Protein AF-A0A2S2PWC3-F1 (afdb_monomer_lite)

Secondary structure (DSSP, 8-state):
-HHHHHHHHHHHHHHHHHHHHHHHHHTT---HHHHHHHHHHHHHHHHS-S---TT-TT-HHHHHHHHHHHHHHHHHHHHHHHTT-HHHHHHHIIIIIT-S-HHHHHHHHHHHGGGTT-S---HHHHHHHHHHHHHHSGGGGS-HHHHTTEEEEE--SSS--GGGEEEEE---TTTHHHHGGGHHHHHHHHHHHHHHHHHHHHHHHHHHHHHHHHHHGGG-TTHHHHHHHHHHHHHHHHHHHHHHHHHHHHHHHHHHHHHHHHHTT---HHHHHHHHHHHHHHHHHHHH-TTS-HHHHHHHHHHHHHHHHHHHHHHHHHHHHHHHHHHH--SS-HHHHHHHHHHHHHHHHHHHHHHHHHHHHHHHHHHHHHHH-TT-HHHHHHHHHHTTT-HHHHHHHHHH-

pLDDT: mean 78.49, std 15.13, range [30.3, 95.44]

Sequence (401 aa):
VGISEQQQLNDIYETGKNMNFLLNVLGLNVDTKIEKLRENIIKLVNEDGLLIELADKYSRASTMISDAVDQSSALIVRLLIDKYDMFLHFEGLRNYMLFGRGDFYTYIIFKLEPYFGNKRMHNYQLKEIVESARNLTSARNDNDKSFDRFKYKVDWTGEVNWDSFKFEYVIDKPLSQVFGPCCNHYANLFKFLWHLRKADWTAIKMWHRLTYFIKISCNILDLRPVLRNTRALLSNMLGCINDIQNCIFETINDEWKQFRNETSSVTDIKTVTDAHMSFLESITKYTDESTVSLCNFVIWLEKIVEIFADVFECFVNDMQGLSSSNSELKTHTSTLSYSEQDQLINKFMADLGAIKKSYEAELGALLSRLANSGTTIGLGTLAMRIDFNRYYSVTVTNRII

Radius of gyration: 29.86 Å; chains: 1; bounding box: 87×40×87 Å

Foldseek 3Di:
DVVLLVVLVVLVVLLVVLVVQCCVVVPPPDDVVVVVLVVVVVCVPPPDPDPDPSVDSPGPVNVVSVVSSLSSQLVVVCCCCPVVVVVLQVVLLCVPLVVVFVQLVVQLCVLCVVQAQPLDDDPVNSVVSNVVSCVVGPVVVRDPVSVVQWDKDAANPGRDDLVRIDIARHDDPPCCVLCVVVRVLSRVSSVLVSLLVLLLVLLVVLLVVLVVLCVVCVPPPVCVVVSVLLNVLSVLLNLLSVLVVVLLVVLLVVLVVVLCVQVVPDSGSVSNSVSVVVSSCSSVCVCPVPLQNVSVVSNVSSVLSVVSSVLVVVLSVVVVVLVVVVVVDPDDDPPVSVVVNVVSSVVSVVVSVVSSVVVLVSLLVNLVSLVVPPPDPSSVVSSCSSCVVVPSVVVVVVVVD

Structure (mmCIF, N/CA/C/O backbone):
data_AF-A0A2S2PWC3-F1
#
_entry.id   AF-A0A2S2PWC3-F1
#
loop_
_atom_site.group_PDB
_atom_site.id
_atom_site.type_symbol
_atom_site.label_atom_id
_atom_site.label_alt_id
_atom_site.label_comp_id
_atom_site.label_asym_id
_atom_site.label_entity_id
_atom_site.label_seq_id
_atom_site.pdbx_PDB_ins_code
_atom_site.Cartn_x
_atom_site.Cartn_y
_atom_site.Cartn_z
_atom_site.occupancy
_atom_site.B_iso_or_equiv
_atom_site.auth_seq_id
_atom_site.auth_comp_id
_atom_site.auth_asym_id
_atom_site.auth_atom_id
_atom_site.pdbx_PDB_model_num
ATOM 1 N N . VAL A 1 1 ? 47.951 1.835 -19.538 1.00 42.56 1 VAL A N 1
ATOM 2 C CA . VAL A 1 1 ? 47.684 0.887 -20.643 1.00 42.56 1 VAL A CA 1
ATOM 3 C C . VAL A 1 1 ? 46.474 0.010 -20.322 1.00 42.56 1 VAL A C 1
ATOM 5 O O . VAL A 1 1 ? 45.443 0.233 -20.935 1.00 42.56 1 VAL A O 1
ATOM 8 N N . GLY A 1 2 ? 46.492 -0.814 -19.263 1.00 45.25 2 GLY A N 1
ATOM 9 C CA . GLY A 1 2 ? 45.384 -1.748 -18.965 1.00 45.25 2 GLY A CA 1
ATOM 10 C C . GLY A 1 2 ? 43.972 -1.168 -18.729 1.00 45.25 2 GLY A C 1
ATOM 11 O O . GLY A 1 2 ? 42.997 -1.836 -19.039 1.00 45.25 2 GLY A O 1
ATOM 12 N N . ILE A 1 3 ? 43.825 0.075 -18.246 1.00 49.69 3 ILE A N 1
ATOM 13 C CA . ILE A 1 3 ? 42.495 0.708 -18.058 1.00 49.69 3 ILE A CA 1
ATOM 14 C C . ILE A 1 3 ? 41.870 1.120 -19.407 1.00 49.69 3 ILE A C 1
ATOM 16 O O . ILE A 1 3 ? 40.657 1.060 -19.570 1.00 49.69 3 ILE A O 1
ATOM 20 N N . SER A 1 4 ? 42.695 1.513 -20.387 1.00 55.28 4 SER A N 1
ATOM 21 C CA . SER A 1 4 ? 42.222 1.948 -21.713 1.00 55.28 4 SER A CA 1
ATOM 22 C C . SER A 1 4 ? 41.765 0.763 -22.561 1.00 55.28 4 SER A C 1
ATOM 24 O O . SER A 1 4 ? 40.739 0.844 -23.227 1.00 55.28 4 SER A O 1
ATOM 26 N N . GLU A 1 5 ? 42.492 -0.353 -22.482 1.00 60.97 5 GLU A N 1
ATOM 27 C CA . GLU A 1 5 ? 42.143 -1.598 -23.175 1.00 60.97 5 GLU A CA 1
ATOM 28 C C . GLU A 1 5 ? 40.862 -2.218 -22.602 1.00 60.97 5 GLU A C 1
ATOM 30 O O . GLU A 1 5 ? 40.002 -2.664 -23.356 1.00 60.97 5 GLU A O 1
ATOM 35 N N . GLN A 1 6 ? 40.685 -2.196 -21.273 1.00 62.78 6 GLN A N 1
ATOM 36 C CA . GLN A 1 6 ? 39.450 -2.670 -20.635 1.00 62.78 6 GLN A CA 1
ATOM 37 C C . GLN A 1 6 ? 38.225 -1.846 -21.039 1.00 62.78 6 GLN A C 1
ATOM 39 O O . GLN A 1 6 ? 37.157 -2.414 -21.257 1.00 62.78 6 GLN A O 1
ATOM 44 N N . GLN A 1 7 ? 38.377 -0.526 -21.155 1.00 65.31 7 GLN A N 1
ATOM 45 C CA . GLN A 1 7 ? 37.290 0.358 -21.564 1.00 65.31 7 GLN A CA 1
ATOM 46 C C . GLN A 1 7 ? 36.874 0.088 -23.019 1.00 65.31 7 GLN A C 1
ATOM 48 O O . GLN A 1 7 ? 35.700 -0.152 -23.278 1.00 65.31 7 GLN A O 1
ATOM 53 N N . GLN A 1 8 ? 37.839 -0.024 -23.938 1.00 65.69 8 GLN A N 1
ATOM 54 C CA . GLN A 1 8 ? 37.567 -0.353 -25.343 1.00 65.69 8 GLN A CA 1
ATOM 55 C C . GLN A 1 8 ? 36.961 -1.753 -25.524 1.00 65.69 8 GLN A C 1
ATOM 57 O O . GLN A 1 8 ? 36.066 -1.941 -26.348 1.00 65.69 8 GLN A O 1
ATOM 62 N N . LEU A 1 9 ? 37.405 -2.744 -24.743 1.00 72.31 9 LEU A N 1
ATOM 63 C CA . LEU A 1 9 ? 36.824 -4.088 -24.771 1.00 72.31 9 LEU A CA 1
ATOM 64 C C . LEU A 1 9 ? 35.354 -4.072 -24.323 1.00 72.31 9 LEU A C 1
ATOM 66 O O . LEU A 1 9 ? 34.521 -4.775 -24.899 1.00 72.31 9 LEU A O 1
ATOM 70 N N . ASN A 1 10 ? 35.035 -3.256 -23.316 1.00 75.25 10 ASN A N 1
ATOM 71 C CA . ASN A 1 10 ? 33.671 -3.081 -22.835 1.00 75.25 10 ASN A CA 1
ATOM 72 C C . ASN A 1 10 ? 32.785 -2.381 -23.878 1.00 75.25 10 ASN A C 1
ATOM 74 O O . ASN A 1 10 ? 31.652 -2.803 -24.089 1.00 75.25 10 ASN A O 1
ATOM 78 N N . ASP A 1 11 ? 33.316 -1.384 -24.588 1.00 68.44 11 ASP A N 1
ATOM 79 C CA . ASP A 1 11 ? 32.596 -0.670 -25.650 1.00 68.44 11 ASP A CA 1
ATOM 80 C C . ASP A 1 11 ? 32.276 -1.594 -26.838 1.00 68.44 11 ASP A C 1
ATOM 82 O O . ASP A 1 11 ? 31.161 -1.590 -27.367 1.00 68.44 11 ASP A O 1
ATOM 86 N N . ILE A 1 12 ? 33.214 -2.472 -27.216 1.00 74.25 12 ILE A N 1
ATOM 87 C CA . ILE A 1 12 ? 32.988 -3.505 -28.239 1.00 74.25 12 ILE A CA 1
ATOM 88 C C . ILE A 1 12 ? 31.923 -4.508 -27.774 1.00 74.25 12 ILE A C 1
ATOM 90 O O . ILE A 1 12 ? 31.027 -4.869 -28.545 1.00 74.25 12 ILE A O 1
ATOM 94 N N . TYR A 1 13 ? 31.995 -4.955 -26.518 1.00 78.81 13 TYR A N 1
ATOM 95 C CA . TYR A 1 13 ? 31.020 -5.884 -25.950 1.00 78.81 13 TYR A CA 1
ATOM 96 C C . TYR A 1 13 ? 29.608 -5.283 -25.902 1.00 78.81 13 TYR A C 1
ATOM 98 O O . TYR A 1 13 ? 28.658 -5.922 -26.362 1.00 78.81 13 TYR A O 1
ATOM 106 N N . GLU A 1 14 ? 29.462 -4.050 -25.410 1.00 72.06 14 GLU A N 1
ATOM 107 C CA . GLU A 1 14 ? 28.173 -3.354 -25.364 1.00 72.06 14 GLU A CA 1
ATOM 108 C C . GLU A 1 14 ? 27.640 -3.077 -26.775 1.00 72.06 14 GLU A C 1
ATOM 110 O O . GLU A 1 14 ? 26.458 -3.309 -27.024 1.00 72.06 14 GLU A O 1
ATOM 115 N N . THR A 1 15 ? 28.497 -2.729 -27.743 1.00 71.69 15 THR A N 1
ATOM 116 C CA . THR A 1 15 ? 28.095 -2.629 -29.160 1.00 71.69 15 THR A CA 1
ATOM 117 C C . THR A 1 15 ? 27.517 -3.953 -29.667 1.00 71.69 15 THR A C 1
ATOM 119 O O . THR A 1 15 ? 26.434 -3.981 -30.257 1.00 71.69 15 THR A O 1
ATOM 122 N N . GLY A 1 16 ? 28.202 -5.072 -29.412 1.00 73.94 16 GLY A N 1
ATOM 123 C CA . GLY A 1 16 ? 27.751 -6.402 -29.828 1.00 73.94 16 GLY A CA 1
ATOM 124 C C . GLY A 1 16 ? 26.432 -6.815 -29.169 1.00 73.94 16 GLY A C 1
ATOM 125 O O . GLY A 1 16 ? 25.532 -7.334 -29.835 1.00 73.94 16 GLY A O 1
ATOM 126 N N . LYS A 1 17 ? 26.278 -6.536 -27.873 1.00 77.81 17 LYS A N 1
ATOM 127 C CA . LYS A 1 17 ? 25.051 -6.786 -27.107 1.00 77.81 17 LYS A CA 1
ATOM 128 C C . LYS A 1 17 ? 23.884 -5.933 -27.608 1.00 77.81 17 LYS A C 1
ATOM 130 O O . LYS A 1 17 ? 22.802 -6.477 -27.832 1.00 77.81 17 LYS A O 1
ATOM 135 N N . ASN A 1 18 ? 24.113 -4.645 -27.858 1.00 72.62 18 ASN A N 1
ATOM 136 C CA . ASN A 1 18 ? 23.135 -3.712 -28.417 1.00 72.62 18 ASN A CA 1
ATOM 137 C C . ASN A 1 18 ? 22.688 -4.144 -29.817 1.00 72.62 18 ASN A C 1
ATOM 139 O O . ASN A 1 18 ? 21.493 -4.191 -30.108 1.00 72.62 18 ASN A O 1
ATOM 143 N N . MET A 1 19 ? 23.623 -4.550 -30.676 1.00 69.69 19 MET A N 1
ATOM 144 C CA . MET A 1 19 ? 23.293 -5.074 -32.003 1.00 69.69 19 MET A CA 1
ATOM 145 C C . MET A 1 19 ? 22.512 -6.386 -31.931 1.00 69.69 19 MET A C 1
ATOM 147 O O . MET A 1 19 ? 21.538 -6.551 -32.663 1.00 69.69 19 MET A O 1
ATOM 151 N N . ASN A 1 20 ? 22.883 -7.306 -31.038 1.00 74.62 20 ASN A N 1
ATOM 152 C CA . ASN A 1 20 ? 22.136 -8.548 -30.837 1.00 74.62 20 ASN A CA 1
ATOM 153 C C . ASN A 1 20 ? 20.715 -8.271 -30.318 1.00 74.62 20 ASN A C 1
ATOM 155 O O . ASN A 1 20 ? 19.749 -8.879 -30.777 1.00 74.62 20 ASN A O 1
ATOM 159 N N . PHE A 1 21 ? 20.562 -7.312 -29.403 1.00 71.12 21 PHE A N 1
ATOM 160 C CA . PHE A 1 21 ? 19.255 -6.849 -28.948 1.00 71.12 21 PHE A CA 1
ATOM 161 C C . PHE A 1 21 ? 18.426 -6.299 -30.112 1.00 71.12 21 PHE A C 1
ATOM 163 O O . PHE A 1 21 ? 17.322 -6.779 -30.351 1.00 71.12 21 PHE A O 1
ATOM 170 N N . LEU A 1 22 ? 18.977 -5.371 -30.899 1.00 69.12 22 LEU A N 1
ATOM 171 C CA . LEU A 1 22 ? 18.305 -4.814 -32.075 1.00 69.12 22 LEU A CA 1
ATOM 172 C C . LEU A 1 22 ? 17.879 -5.904 -33.065 1.00 69.12 22 LEU A C 1
ATOM 174 O O . LEU A 1 22 ? 16.754 -5.870 -33.559 1.00 69.12 22 LEU A O 1
ATOM 178 N N . LEU A 1 23 ? 18.729 -6.903 -33.312 1.00 68.25 23 LEU A N 1
ATOM 179 C CA . LEU A 1 23 ? 18.410 -8.022 -34.202 1.00 68.25 23 LEU A CA 1
ATOM 180 C C . LEU A 1 23 ? 17.265 -8.888 -33.670 1.00 68.25 23 LEU A C 1
ATOM 182 O O . LEU A 1 23 ? 16.355 -9.225 -34.429 1.00 68.25 23 LEU A O 1
ATOM 186 N N . ASN A 1 24 ? 17.270 -9.191 -32.371 1.00 70.56 24 ASN A N 1
ATOM 187 C CA . ASN A 1 24 ? 16.210 -9.968 -31.728 1.00 70.56 24 ASN A CA 1
ATOM 188 C C . ASN A 1 24 ? 14.878 -9.204 -31.650 1.00 70.56 24 ASN A C 1
ATOM 190 O O . ASN A 1 24 ? 13.815 -9.818 -31.696 1.00 70.56 24 ASN A O 1
ATOM 194 N N . VAL A 1 25 ? 14.923 -7.874 -31.529 1.00 63.19 25 VAL A N 1
ATOM 195 C CA . VAL A 1 25 ? 13.742 -7.013 -31.350 1.00 63.19 25 VAL A CA 1
ATOM 196 C C . VAL A 1 25 ? 13.104 -6.574 -32.666 1.00 63.19 25 VAL A C 1
ATOM 198 O O . VAL A 1 25 ? 11.886 -6.376 -32.721 1.00 63.19 25 VAL A O 1
ATOM 201 N N . LEU A 1 26 ? 13.901 -6.387 -33.719 1.00 62.22 26 LEU A N 1
ATOM 202 C CA . LEU A 1 26 ? 13.419 -5.873 -35.003 1.00 62.22 26 LEU A CA 1
ATOM 203 C C . LEU A 1 26 ? 13.109 -6.954 -36.032 1.00 62.22 26 LEU A C 1
ATOM 205 O O . LEU A 1 26 ? 12.311 -6.666 -36.917 1.00 62.22 26 LEU A O 1
ATOM 209 N N . GLY A 1 27 ? 13.686 -8.158 -35.916 1.00 54.22 27 GLY A N 1
ATOM 210 C CA . GLY A 1 27 ? 13.414 -9.305 -36.790 1.00 54.22 27 GLY A CA 1
ATOM 211 C C . GLY A 1 27 ? 13.339 -8.955 -38.282 1.00 54.22 27 GLY A C 1
ATOM 212 O O . GLY A 1 27 ? 12.254 -8.695 -38.779 1.00 54.22 27 GLY A O 1
ATOM 213 N N . LEU A 1 28 ? 14.470 -8.970 -39.000 1.00 47.38 28 LEU A N 1
ATOM 214 C CA . LEU A 1 28 ? 14.613 -8.775 -40.465 1.00 47.38 28 LEU A CA 1
ATOM 215 C C . LEU A 1 28 ? 13.933 -7.547 -41.120 1.00 47.38 28 LEU A C 1
ATOM 217 O O . LEU A 1 28 ? 14.172 -7.306 -42.299 1.00 47.38 28 LEU A O 1
ATOM 221 N N . ASN A 1 29 ? 13.164 -6.728 -40.403 1.00 50.66 29 ASN A N 1
ATOM 222 C CA . ASN A 1 29 ? 12.691 -5.438 -40.894 1.00 50.66 29 ASN A CA 1
ATOM 223 C C . ASN A 1 29 ? 13.747 -4.392 -40.561 1.00 50.66 29 ASN A C 1
ATOM 225 O O . ASN A 1 29 ? 13.739 -3.754 -39.507 1.00 50.66 29 ASN A O 1
ATOM 229 N N . VAL A 1 30 ? 14.721 -4.318 -41.464 1.00 49.38 30 VAL A N 1
ATOM 230 C CA . VAL A 1 30 ? 15.884 -3.452 -41.366 1.00 49.38 30 VAL A CA 1
ATOM 231 C C . VAL A 1 30 ? 15.442 -2.003 -41.539 1.00 49.38 30 VAL A C 1
ATOM 233 O O . VAL A 1 30 ? 15.102 -1.559 -42.634 1.00 49.38 30 VAL A O 1
ATOM 236 N N . ASP A 1 31 ? 15.453 -1.245 -40.445 1.00 53.38 31 ASP A N 1
ATOM 237 C CA . ASP A 1 31 ? 15.468 0.207 -40.542 1.00 53.38 31 ASP A CA 1
ATOM 238 C C . ASP A 1 31 ? 16.735 0.608 -41.307 1.00 53.38 31 ASP A C 1
ATOM 240 O O . ASP A 1 31 ? 17.844 0.227 -40.930 1.00 53.38 31 ASP A O 1
ATOM 244 N N . THR A 1 32 ? 16.587 1.419 -42.356 1.00 53.72 32 THR A N 1
ATOM 245 C CA . THR A 1 32 ? 17.677 1.937 -43.216 1.00 53.72 32 THR A CA 1
ATOM 246 C C . THR A 1 32 ? 18.860 2.559 -42.450 1.00 53.72 32 THR A C 1
ATOM 248 O O . THR A 1 32 ? 19.941 2.748 -43.005 1.00 53.72 32 THR A O 1
ATOM 251 N N . LYS A 1 33 ? 18.685 2.877 -41.161 1.00 54.31 33 LYS A N 1
ATOM 252 C CA . LYS A 1 33 ? 19.736 3.346 -40.245 1.00 54.31 33 LYS A CA 1
ATOM 253 C C . LYS A 1 33 ? 20.657 2.231 -39.734 1.00 54.31 33 LYS A C 1
ATOM 255 O O . LYS A 1 33 ? 21.839 2.487 -39.539 1.00 54.31 33 LYS A O 1
ATOM 260 N N . ILE A 1 34 ? 20.152 1.011 -39.551 1.00 54.75 34 ILE A N 1
ATOM 261 C CA . ILE A 1 34 ? 20.946 -0.155 -39.129 1.00 54.75 34 ILE A CA 1
ATOM 262 C C . ILE A 1 34 ? 21.822 -0.641 -40.285 1.00 54.75 34 ILE A C 1
ATOM 264 O O . ILE A 1 34 ? 22.978 -0.996 -40.065 1.00 54.75 34 ILE A O 1
ATOM 268 N N . GLU A 1 35 ? 21.312 -0.581 -41.519 1.00 56.44 35 GLU A N 1
ATOM 269 C CA . GLU A 1 35 ? 22.105 -0.838 -42.727 1.00 56.44 35 GLU A CA 1
ATOM 270 C C . GLU A 1 35 ? 23.258 0.170 -42.847 1.00 56.44 35 GLU A C 1
ATOM 272 O O . GLU A 1 35 ? 24.395 -0.233 -43.046 1.00 56.44 35 GLU A O 1
ATOM 277 N N . LYS A 1 36 ? 23.010 1.466 -42.600 1.00 56.53 36 LYS A N 1
ATOM 278 C CA . LYS A 1 36 ? 24.065 2.499 -42.580 1.00 56.53 36 LYS A CA 1
ATOM 279 C C . LYS A 1 36 ? 25.119 2.269 -41.496 1.00 56.53 36 LYS A C 1
ATOM 281 O O . LYS A 1 36 ? 26.300 2.492 -41.744 1.00 56.53 36 LYS A O 1
ATOM 286 N N . LEU A 1 37 ? 24.720 1.810 -40.308 1.00 55.69 37 LEU A N 1
ATOM 287 C CA . LEU A 1 37 ? 25.664 1.431 -39.250 1.00 55.69 37 LEU A CA 1
ATOM 288 C C . LEU A 1 37 ? 26.514 0.224 -39.665 1.00 55.69 37 LEU A C 1
ATOM 290 O O . LEU A 1 37 ? 27.730 0.241 -39.487 1.00 55.69 37 LEU A O 1
ATOM 294 N N . ARG A 1 38 ? 25.898 -0.791 -40.284 1.00 57.69 38 ARG A N 1
ATOM 295 C CA . ARG A 1 38 ? 26.612 -1.944 -40.851 1.00 57.69 38 ARG A CA 1
ATOM 296 C C . ARG A 1 38 ? 27.558 -1.530 -41.975 1.00 57.69 38 ARG A C 1
ATOM 298 O O . ARG A 1 38 ? 28.704 -1.955 -41.971 1.00 57.69 38 ARG A O 1
ATOM 305 N N . GLU A 1 39 ? 27.123 -0.676 -42.895 1.00 58.75 39 GLU A N 1
ATOM 306 C CA . GLU A 1 39 ? 27.945 -0.154 -43.991 1.00 58.75 39 GLU A CA 1
ATOM 307 C C . GLU A 1 39 ? 29.136 0.662 -43.481 1.00 58.75 39 GLU A C 1
ATOM 309 O O . GLU A 1 39 ? 30.235 0.518 -44.008 1.00 58.75 39 GLU A O 1
ATOM 314 N N . ASN A 1 40 ? 28.956 1.477 -42.439 1.00 57.69 40 ASN A N 1
ATOM 315 C CA . ASN A 1 40 ? 30.048 2.245 -41.839 1.00 57.69 40 ASN A CA 1
ATOM 316 C C . ASN A 1 40 ? 31.082 1.335 -41.154 1.00 57.69 40 ASN A C 1
ATOM 318 O O . ASN A 1 40 ? 32.281 1.558 -41.303 1.00 57.69 40 ASN A O 1
ATOM 322 N N . ILE A 1 41 ? 30.636 0.269 -40.480 1.00 58.75 41 ILE A N 1
ATOM 323 C CA . ILE A 1 41 ? 31.527 -0.739 -39.879 1.00 58.75 41 ILE A CA 1
ATOM 324 C C . ILE A 1 41 ? 32.230 -1.578 -40.960 1.00 58.75 41 ILE A C 1
ATOM 326 O O . ILE A 1 41 ? 33.409 -1.895 -40.832 1.00 58.75 41 ILE A O 1
ATOM 330 N N . ILE A 1 42 ? 31.546 -1.913 -42.056 1.00 59.25 42 ILE A N 1
ATOM 331 C CA . ILE A 1 42 ? 32.133 -2.663 -43.178 1.00 59.25 42 ILE A CA 1
ATOM 332 C C . ILE A 1 42 ? 33.161 -1.812 -43.940 1.00 59.25 42 ILE A C 1
ATOM 334 O O . ILE A 1 42 ? 34.203 -2.329 -44.337 1.00 59.25 42 ILE A O 1
ATOM 338 N N . LYS A 1 43 ? 32.921 -0.506 -44.116 1.00 58.34 43 LYS A N 1
ATOM 339 C CA . LYS A 1 43 ? 33.907 0.423 -44.700 1.00 58.34 43 LYS A CA 1
ATOM 340 C C . LYS A 1 43 ? 35.187 0.504 -43.862 1.00 58.34 43 LYS A C 1
ATOM 342 O O . LYS A 1 43 ? 36.272 0.496 -44.428 1.00 58.34 43 LYS A O 1
ATOM 347 N N . LEU A 1 44 ? 35.062 0.472 -42.535 1.00 50.50 44 LEU A N 1
ATOM 348 C CA . LEU A 1 44 ? 36.184 0.434 -41.588 1.00 50.50 44 LEU A CA 1
ATOM 349 C C . LEU A 1 44 ? 37.087 -0.799 -41.750 1.00 50.50 44 LEU A C 1
ATOM 351 O O . LEU A 1 44 ? 38.304 -0.674 -41.693 1.00 50.50 44 LEU A O 1
ATOM 355 N N . VAL A 1 45 ? 36.503 -1.979 -41.975 1.00 54.62 45 VAL A N 1
ATOM 356 C CA . VAL A 1 45 ? 37.266 -3.229 -42.169 1.00 54.62 45 VAL A CA 1
ATOM 357 C C . VAL A 1 45 ? 38.009 -3.244 -43.508 1.00 54.62 45 VAL A C 1
ATOM 359 O O . VAL A 1 45 ? 39.044 -3.896 -43.635 1.00 54.62 45 VAL A O 1
ATOM 362 N N . ASN A 1 46 ? 37.484 -2.532 -44.507 1.00 52.91 46 ASN A N 1
ATOM 363 C CA . ASN A 1 46 ? 37.992 -2.578 -45.874 1.00 52.91 46 ASN A CA 1
ATOM 364 C C . ASN A 1 46 ? 38.989 -1.457 -46.211 1.00 52.91 46 ASN A C 1
ATOM 366 O O . ASN A 1 46 ? 39.800 -1.655 -47.113 1.00 52.91 46 ASN A O 1
ATOM 370 N N . GLU A 1 47 ? 38.938 -0.301 -45.540 1.00 51.62 47 GLU A N 1
ATOM 371 C CA . GLU A 1 47 ? 39.841 0.827 -45.834 1.00 51.62 47 GLU A CA 1
ATOM 372 C C . GLU A 1 47 ? 41.175 0.758 -45.069 1.00 51.62 47 GLU A C 1
ATOM 374 O O . GLU A 1 47 ? 42.201 1.106 -45.650 1.00 51.62 47 GLU A O 1
ATOM 379 N N . ASP A 1 48 ? 41.204 0.218 -43.844 1.00 48.31 48 ASP A N 1
ATOM 380 C CA . ASP A 1 48 ? 42.430 0.097 -43.043 1.00 48.31 48 ASP A CA 1
ATOM 381 C C . ASP A 1 48 ? 42.761 -1.377 -42.770 1.00 48.31 48 ASP A C 1
ATOM 383 O O . ASP A 1 48 ? 42.338 -1.987 -41.785 1.00 48.31 48 ASP A O 1
ATOM 387 N N . GLY A 1 49 ? 43.556 -1.969 -43.662 1.00 47.91 49 GLY A N 1
ATOM 388 C CA . GLY A 1 49 ? 44.158 -3.277 -43.443 1.00 47.91 49 GLY A CA 1
ATOM 389 C C . GLY A 1 49 ? 45.016 -3.293 -42.173 1.00 47.91 49 GLY A C 1
ATOM 390 O O . GLY A 1 49 ? 46.170 -2.887 -42.194 1.00 47.91 49 GLY A O 1
ATOM 391 N N . LEU A 1 50 ? 44.455 -3.823 -41.086 1.00 48.22 50 LEU A N 1
ATOM 392 C CA . LEU A 1 50 ? 45.163 -4.594 -40.056 1.00 48.22 50 LEU A CA 1
ATOM 393 C C . LEU A 1 50 ? 46.403 -3.932 -39.411 1.00 48.22 50 LEU A C 1
ATOM 395 O O . LEU A 1 50 ? 47.364 -4.619 -39.080 1.00 48.22 50 LEU A O 1
ATOM 399 N N . LEU A 1 51 ? 46.360 -2.623 -39.156 1.00 47.25 51 LEU A N 1
ATOM 400 C CA . LEU A 1 51 ? 47.257 -1.932 -38.216 1.00 47.25 51 LEU A CA 1
ATOM 401 C C . LEU A 1 51 ? 46.450 -0.951 -37.356 1.00 47.25 51 LEU A C 1
ATOM 403 O O . LEU A 1 51 ? 46.657 0.258 -37.360 1.00 47.25 51 LEU A O 1
ATOM 407 N N . ILE A 1 52 ? 45.489 -1.493 -36.608 1.00 53.88 52 ILE A N 1
ATOM 408 C CA . ILE A 1 52 ? 44.876 -0.766 -35.498 1.00 53.88 52 ILE A CA 1
ATOM 409 C C . ILE A 1 52 ? 45.867 -0.880 -34.340 1.00 53.88 52 ILE A C 1
ATOM 411 O O . ILE A 1 52 ? 45.935 -1.919 -33.683 1.00 53.88 52 ILE A O 1
ATOM 415 N N . GLU A 1 53 ? 46.661 0.161 -34.092 1.00 47.53 53 GLU A N 1
ATOM 416 C CA . GLU A 1 53 ? 47.323 0.318 -32.796 1.00 47.53 53 GLU A CA 1
ATOM 417 C C . GLU A 1 53 ? 46.228 0.516 -31.735 1.00 47.53 53 GLU A C 1
ATOM 419 O O . GLU A 1 53 ? 45.857 1.628 -31.369 1.00 47.53 53 GLU A O 1
ATOM 424 N N . LEU A 1 54 ? 45.692 -0.605 -31.241 1.00 50.06 54 LEU A N 1
ATOM 425 C CA . LEU A 1 54 ? 44.712 -0.702 -30.150 1.00 50.06 54 LEU A CA 1
ATOM 426 C C . LEU A 1 54 ? 45.243 -0.120 -28.823 1.00 50.06 54 LEU A C 1
ATOM 428 O O . LEU A 1 54 ? 44.531 -0.082 -27.827 1.00 50.06 54 LEU A O 1
ATOM 432 N N . ALA A 1 55 ? 46.498 0.330 -28.798 1.00 50.72 55 ALA A N 1
ATOM 433 C CA . ALA A 1 55 ? 47.149 0.904 -27.634 1.00 50.72 55 ALA A CA 1
ATOM 434 C C . ALA A 1 55 ? 46.802 2.386 -27.404 1.00 50.72 55 ALA A C 1
ATOM 436 O O . ALA A 1 55 ? 47.021 2.875 -26.292 1.00 50.72 55 ALA A O 1
ATOM 437 N N . ASP A 1 56 ? 46.267 3.101 -28.407 1.00 53.84 56 ASP A N 1
ATOM 438 C CA . ASP A 1 56 ? 46.083 4.552 -28.315 1.00 53.84 56 ASP A CA 1
ATOM 439 C C . ASP A 1 56 ? 44.615 4.962 -28.091 1.00 53.84 56 ASP A C 1
ATOM 441 O O . ASP A 1 56 ? 43.723 4.710 -28.911 1.00 53.84 56 ASP A O 1
ATOM 445 N N . LYS A 1 57 ? 44.366 5.633 -26.956 1.00 49.84 57 LYS A N 1
ATOM 446 C CA . LYS A 1 57 ? 43.039 6.080 -26.473 1.00 49.84 57 LYS A CA 1
ATOM 447 C C . LYS A 1 57 ? 42.357 7.088 -27.416 1.00 49.84 57 LYS A C 1
ATOM 449 O O . LYS A 1 57 ? 41.153 7.303 -27.321 1.00 49.84 57 LYS A O 1
ATOM 454 N N . TYR A 1 58 ? 43.126 7.687 -28.326 1.00 52.25 58 TYR A N 1
ATOM 455 C CA . TYR A 1 58 ? 42.687 8.673 -29.319 1.00 52.25 58 TYR A CA 1
ATOM 456 C C . TYR A 1 58 ? 42.769 8.157 -30.762 1.00 52.25 58 TYR A C 1
ATOM 458 O O . TYR A 1 58 ? 42.674 8.941 -31.706 1.00 52.25 58 TYR A O 1
ATOM 466 N N . SER A 1 59 ? 42.954 6.847 -30.956 1.00 65.06 59 SER A N 1
ATOM 467 C CA . SER A 1 59 ? 42.926 6.259 -32.294 1.00 65.06 59 SER A CA 1
ATOM 468 C C . SER A 1 59 ? 41.563 6.500 -32.958 1.00 65.06 59 SER A C 1
ATOM 470 O O . SER A 1 59 ? 40.510 6.418 -32.322 1.00 65.06 59 SER 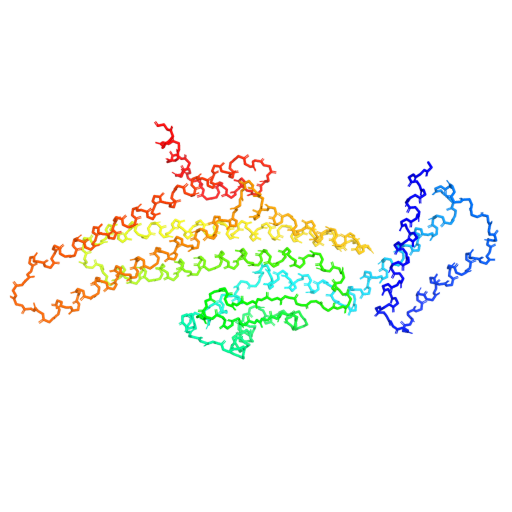A O 1
ATOM 472 N N . ARG A 1 60 ? 41.578 6.768 -34.270 1.00 64.75 60 ARG A N 1
ATOM 473 C CA . ARG A 1 60 ? 40.373 6.953 -35.105 1.00 64.75 60 ARG A CA 1
ATOM 474 C C . ARG A 1 60 ? 39.382 5.788 -34.967 1.00 64.75 60 ARG A C 1
ATOM 476 O O . ARG A 1 60 ? 38.176 5.995 -35.039 1.00 64.75 60 ARG A O 1
ATOM 483 N N . ALA A 1 61 ? 39.888 4.577 -34.725 1.00 64.19 61 ALA A N 1
ATOM 484 C CA . ALA A 1 61 ? 39.076 3.399 -34.447 1.00 64.19 61 ALA A CA 1
ATOM 485 C C . ALA A 1 61 ? 38.342 3.500 -33.098 1.00 64.19 61 ALA A C 1
ATOM 487 O O . ALA A 1 61 ? 37.150 3.219 -33.041 1.00 64.19 61 ALA A O 1
ATOM 488 N N . SER A 1 62 ? 39.007 3.953 -32.027 1.00 66.19 62 SER A N 1
ATOM 489 C CA . SER A 1 62 ? 38.386 4.106 -30.703 1.00 66.19 62 SER A CA 1
ATOM 490 C C . SER A 1 62 ? 37.271 5.152 -30.699 1.00 66.19 62 SER A C 1
ATOM 492 O O . SER A 1 62 ? 36.234 4.927 -30.079 1.00 66.19 62 SER A O 1
ATOM 494 N N . THR A 1 63 ? 37.451 6.278 -31.399 1.00 70.94 63 THR A N 1
ATOM 495 C CA . THR A 1 63 ? 36.404 7.309 -31.495 1.00 70.94 63 THR A CA 1
ATOM 496 C C . THR A 1 63 ? 35.217 6.818 -32.319 1.00 70.94 63 THR A C 1
ATOM 498 O O . THR A 1 63 ? 34.080 7.005 -31.909 1.00 70.94 63 THR A O 1
ATOM 501 N N . MET A 1 64 ? 35.459 6.101 -33.422 1.00 67.94 64 MET A N 1
ATOM 502 C CA . MET A 1 64 ? 34.381 5.513 -34.225 1.00 67.94 64 MET A CA 1
ATOM 503 C C . MET A 1 64 ? 33.634 4.380 -33.508 1.00 67.94 64 MET A C 1
ATOM 505 O O . MET A 1 64 ? 32.430 4.235 -33.712 1.00 67.94 64 MET A O 1
ATOM 509 N N . ILE A 1 65 ? 34.309 3.588 -32.664 1.00 71.75 65 ILE A N 1
ATOM 510 C CA . ILE A 1 65 ? 33.650 2.588 -31.808 1.00 71.75 65 ILE A CA 1
ATOM 511 C C . ILE A 1 65 ? 32.751 3.291 -30.786 1.00 71.75 65 ILE A C 1
ATOM 513 O O . ILE A 1 65 ? 31.592 2.908 -30.662 1.00 71.75 65 ILE A O 1
ATOM 517 N N . SER A 1 66 ? 33.237 4.346 -30.123 1.00 73.06 66 SER A N 1
ATOM 518 C CA . SER A 1 66 ? 32.417 5.153 -29.205 1.00 73.06 66 SER A CA 1
ATOM 519 C C . SER A 1 66 ? 31.197 5.751 -29.915 1.00 73.06 66 SER A C 1
ATOM 521 O O . SER A 1 66 ? 30.076 5.614 -29.434 1.00 73.06 66 SER A O 1
ATOM 523 N N . ASP A 1 67 ? 31.381 6.320 -31.111 1.00 73.94 67 ASP A N 1
ATOM 524 C CA . ASP A 1 67 ? 30.279 6.868 -31.910 1.00 73.94 67 ASP A CA 1
ATOM 525 C C . ASP A 1 67 ? 29.263 5.783 -32.311 1.00 73.94 67 ASP A C 1
ATOM 527 O O . ASP A 1 67 ? 28.057 6.036 -32.367 1.00 73.94 67 ASP A O 1
ATOM 531 N N . ALA A 1 68 ? 29.725 4.562 -32.598 1.00 71.00 68 ALA A N 1
ATOM 532 C CA . ALA A 1 68 ? 28.859 3.432 -32.918 1.00 71.00 68 ALA A CA 1
ATOM 533 C C . ALA A 1 68 ? 28.076 2.939 -31.690 1.00 71.00 68 ALA A C 1
ATOM 535 O O . ALA A 1 68 ? 26.889 2.620 -31.825 1.00 71.00 68 ALA A O 1
ATOM 536 N N . VAL A 1 69 ? 28.699 2.917 -30.505 1.00 71.31 69 VAL A N 1
ATOM 537 C CA . VAL A 1 69 ? 28.024 2.639 -29.227 1.00 71.31 69 VAL A CA 1
ATOM 538 C C . VAL A 1 69 ? 26.900 3.648 -29.021 1.00 71.31 69 VAL A C 1
ATOM 540 O O . VAL A 1 69 ? 25.750 3.229 -28.892 1.00 71.31 69 VAL A O 1
ATOM 543 N N . ASP A 1 70 ? 27.203 4.944 -29.096 1.00 73.88 70 ASP A N 1
ATOM 544 C CA . ASP A 1 70 ? 26.249 6.029 -28.840 1.00 73.88 70 ASP A CA 1
ATOM 545 C C . ASP A 1 70 ? 25.094 6.047 -29.849 1.00 73.88 70 ASP A C 1
ATOM 547 O O . ASP A 1 70 ? 23.928 6.236 -29.497 1.00 73.88 70 ASP A O 1
ATOM 551 N N . GLN A 1 71 ? 25.384 5.795 -31.127 1.00 73.75 71 GLN A N 1
ATOM 552 C CA . GLN A 1 71 ? 24.341 5.682 -32.146 1.00 73.75 71 GLN A CA 1
ATOM 553 C C . GLN A 1 71 ? 23.474 4.439 -31.929 1.00 73.75 71 GLN A C 1
ATOM 555 O O . GLN A 1 71 ? 22.254 4.503 -32.103 1.00 73.75 71 GLN A O 1
ATOM 560 N N . SER A 1 72 ? 24.073 3.307 -31.548 1.00 72.38 72 SER A N 1
ATOM 561 C CA . SER A 1 72 ? 23.329 2.074 -31.285 1.00 72.38 72 SER A CA 1
ATOM 562 C C . SER A 1 72 ? 22.426 2.198 -30.053 1.00 72.38 72 SER A C 1
ATOM 564 O O . SER A 1 72 ? 21.259 1.805 -30.122 1.00 72.38 72 SER A O 1
ATOM 566 N N . SER A 1 73 ? 22.915 2.801 -28.966 1.00 74.12 73 SER A N 1
ATOM 567 C CA . SER A 1 73 ? 22.160 3.013 -27.728 1.00 74.12 73 SER A CA 1
ATOM 568 C C . SER A 1 73 ? 21.013 4.001 -27.946 1.00 74.12 73 SER A C 1
ATOM 570 O O . SER A 1 73 ? 19.869 3.686 -27.611 1.00 74.12 73 SER A O 1
ATOM 572 N N . ALA A 1 74 ? 21.262 5.118 -28.638 1.00 77.75 74 ALA A N 1
ATOM 573 C CA . ALA A 1 74 ? 20.229 6.096 -28.976 1.00 77.75 74 ALA A CA 1
ATOM 574 C C . ALA A 1 74 ? 19.113 5.500 -29.851 1.00 77.75 74 ALA A C 1
ATOM 576 O O . ALA A 1 74 ? 17.932 5.808 -29.661 1.00 77.75 74 ALA A O 1
ATOM 577 N N . LEU A 1 75 ? 19.457 4.621 -30.800 1.00 77.06 75 LEU A N 1
ATOM 578 C CA . LEU A 1 75 ? 18.460 3.913 -31.609 1.00 77.06 75 LEU A CA 1
ATOM 579 C C . LEU A 1 75 ? 17.633 2.934 -30.773 1.00 77.06 75 LEU A C 1
ATOM 581 O O . LEU A 1 75 ? 16.416 2.885 -30.946 1.00 77.06 75 LEU A O 1
ATOM 585 N N . ILE A 1 76 ? 18.260 2.185 -29.862 1.00 78.44 76 ILE A N 1
ATOM 586 C CA . ILE A 1 76 ? 17.554 1.271 -28.956 1.00 78.44 76 ILE A CA 1
ATOM 587 C C . ILE A 1 76 ? 16.566 2.038 -28.083 1.00 78.44 76 ILE A C 1
ATOM 589 O O . ILE A 1 76 ? 15.392 1.675 -28.031 1.00 78.44 76 ILE A O 1
ATOM 593 N N . VAL A 1 77 ? 17.021 3.104 -27.423 1.00 79.50 77 VAL A N 1
ATOM 594 C CA . VAL A 1 77 ? 16.183 3.922 -26.538 1.00 79.50 77 VAL A CA 1
ATOM 595 C C . VAL A 1 77 ? 14.992 4.473 -27.307 1.00 79.50 77 VAL A C 1
ATOM 597 O O . VAL A 1 77 ? 13.851 4.300 -26.884 1.00 79.50 77 VAL A O 1
ATOM 600 N N . ARG A 1 78 ? 15.234 5.040 -28.493 1.00 81.38 78 ARG A N 1
ATOM 601 C CA . ARG A 1 78 ? 14.164 5.553 -29.346 1.00 81.38 78 ARG A CA 1
ATOM 602 C C . ARG A 1 78 ? 13.169 4.469 -29.752 1.00 81.38 78 ARG A C 1
ATOM 604 O O . ARG A 1 78 ? 11.970 4.701 -29.687 1.00 81.38 78 ARG A O 1
ATOM 611 N N . LEU A 1 79 ? 13.636 3.279 -30.127 1.00 83.75 79 LEU A N 1
ATOM 612 C CA . LEU A 1 79 ? 12.750 2.161 -30.457 1.00 83.75 79 LEU A CA 1
ATOM 613 C C . LEU A 1 79 ? 11.914 1.716 -29.254 1.00 83.75 79 LEU A C 1
ATOM 615 O O . LEU A 1 79 ? 10.737 1.410 -29.414 1.00 83.75 79 LEU A O 1
ATOM 619 N N . LEU A 1 80 ? 12.489 1.675 -28.054 1.00 82.62 80 LEU A N 1
ATOM 620 C CA . LEU A 1 80 ? 11.761 1.275 -26.851 1.00 82.62 80 LEU A CA 1
ATOM 621 C C . LEU A 1 80 ? 10.741 2.328 -26.404 1.00 82.62 80 LEU A C 1
ATOM 623 O O . LEU A 1 80 ? 9.656 1.964 -25.953 1.00 82.62 80 LEU A O 1
ATOM 627 N N . ILE A 1 81 ? 11.058 3.611 -26.566 1.00 83.56 81 ILE A N 1
ATOM 628 C CA . ILE A 1 81 ? 10.135 4.712 -26.285 1.00 83.56 81 ILE A CA 1
ATOM 629 C C . ILE A 1 81 ? 9.011 4.741 -27.327 1.00 83.56 81 ILE A C 1
ATOM 631 O O . ILE A 1 81 ? 7.846 4.678 -26.947 1.00 83.56 81 ILE A O 1
ATOM 635 N N . ASP A 1 82 ? 9.352 4.780 -28.618 1.00 83.12 82 ASP A N 1
ATOM 636 C CA . ASP A 1 82 ? 8.393 5.025 -29.703 1.00 83.12 82 ASP A CA 1
ATOM 637 C C . ASP A 1 82 ? 7.547 3.779 -30.030 1.00 83.12 82 ASP A C 1
ATOM 639 O O . ASP A 1 82 ? 6.350 3.888 -30.287 1.00 83.12 82 ASP A O 1
ATOM 643 N N . LYS A 1 83 ? 8.154 2.581 -30.062 1.00 83.06 83 LYS A N 1
ATOM 644 C CA . LYS A 1 83 ? 7.474 1.341 -30.494 1.00 83.06 83 LYS A CA 1
ATOM 645 C C . LYS A 1 83 ? 6.885 0.546 -29.332 1.00 83.06 83 LYS A C 1
ATOM 647 O O . LYS A 1 83 ? 5.874 -0.131 -29.519 1.00 83.06 83 LYS A O 1
ATOM 652 N N . TYR A 1 84 ? 7.530 0.582 -28.167 1.00 83.25 84 TYR A N 1
ATOM 653 C CA . TYR A 1 84 ? 7.150 -0.226 -27.004 1.00 83.25 84 TYR A CA 1
ATOM 654 C C . TYR A 1 84 ? 6.582 0.597 -25.842 1.00 83.25 84 TYR A C 1
ATOM 656 O O . TYR A 1 84 ? 6.327 0.024 -24.788 1.00 83.25 84 TYR A O 1
ATOM 664 N N . ASP A 1 85 ? 6.353 1.902 -26.023 1.00 86.94 85 ASP A N 1
ATOM 665 C CA . ASP A 1 85 ? 5.737 2.780 -25.023 1.00 86.94 85 ASP A CA 1
ATOM 666 C C . ASP A 1 85 ? 6.402 2.652 -23.631 1.00 86.94 85 ASP A C 1
ATOM 668 O O . ASP A 1 85 ? 5.725 2.574 -22.607 1.00 86.94 85 ASP A O 1
ATOM 672 N N . MET A 1 86 ? 7.740 2.600 -23.558 1.00 88.06 86 MET A N 1
ATOM 673 C CA . MET A 1 86 ? 8.475 2.333 -22.305 1.00 88.06 86 MET A CA 1
ATOM 674 C C . MET A 1 86 ? 8.010 3.207 -21.121 1.00 88.06 86 MET A C 1
ATOM 676 O O . MET A 1 86 ? 7.793 2.701 -20.018 1.00 88.06 86 MET A O 1
ATOM 680 N N . PHE A 1 87 ? 7.807 4.510 -21.343 1.00 87.44 87 PHE A N 1
ATOM 681 C CA . PHE A 1 87 ? 7.337 5.432 -20.302 1.00 87.44 87 PHE A CA 1
ATOM 682 C C . PHE A 1 87 ? 5.931 5.115 -19.795 1.00 87.44 87 PHE A C 1
ATOM 684 O O . PHE A 1 87 ? 5.655 5.301 -18.609 1.00 87.44 87 PHE A O 1
ATOM 691 N N . LEU A 1 88 ? 5.070 4.567 -20.653 1.00 90.62 88 LEU A N 1
ATOM 692 C CA . LEU A 1 88 ? 3.745 4.112 -20.256 1.00 90.62 88 LEU A CA 1
ATOM 693 C C . LEU A 1 88 ? 3.832 2.961 -19.249 1.00 90.62 88 LEU A C 1
ATOM 695 O O . LEU A 1 88 ? 3.033 2.885 -18.317 1.00 90.62 88 LEU A O 1
ATOM 699 N N . HIS A 1 89 ? 4.819 2.077 -19.405 1.00 90.12 89 HIS A N 1
ATOM 700 C CA . HIS A 1 89 ? 5.039 0.971 -18.477 1.00 90.12 89 HIS A CA 1
ATOM 701 C C . HIS A 1 89 ? 5.608 1.435 -17.132 1.00 90.12 89 HIS A C 1
ATOM 703 O O . HIS A 1 89 ? 5.169 0.934 -16.097 1.00 90.12 89 HIS A O 1
ATOM 709 N N . PHE A 1 90 ? 6.497 2.436 -17.110 1.00 90.38 90 PHE A N 1
ATOM 710 C CA . PHE A 1 90 ? 6.924 3.064 -15.851 1.00 90.38 90 PHE A CA 1
ATOM 711 C C . PHE A 1 90 ? 5.745 3.712 -15.110 1.00 90.38 90 PHE A C 1
ATOM 713 O O . PHE A 1 90 ? 5.610 3.548 -13.895 1.00 90.38 90 PHE A O 1
ATOM 720 N N . GLU A 1 91 ? 4.859 4.408 -15.829 1.00 90.81 91 GLU A N 1
ATOM 721 C CA . GLU A 1 91 ? 3.638 4.971 -15.241 1.00 90.81 91 GLU A CA 1
ATOM 722 C C . GLU A 1 91 ? 2.685 3.881 -14.739 1.00 90.81 91 GLU A C 1
ATOM 724 O O . GLU A 1 91 ? 2.169 3.995 -13.629 1.00 90.81 91 GLU A O 1
ATOM 729 N N . GLY A 1 92 ? 2.503 2.790 -15.490 1.00 92.00 92 GLY A N 1
ATOM 730 C CA . GLY A 1 92 ? 1.698 1.643 -15.064 1.00 92.00 92 GLY A CA 1
ATOM 731 C C . GLY A 1 92 ? 2.225 0.991 -13.781 1.00 92.00 92 GLY A C 1
ATOM 732 O O . GLY A 1 92 ? 1.456 0.742 -12.851 1.00 92.00 92 GLY A O 1
ATOM 733 N N . LEU A 1 93 ? 3.541 0.785 -13.687 1.00 92.00 93 LEU A N 1
ATOM 734 C CA . LEU A 1 93 ? 4.194 0.285 -12.475 1.00 92.00 93 LEU A CA 1
ATOM 735 C C . LEU A 1 93 ? 3.968 1.221 -11.284 1.00 92.00 93 LEU A C 1
ATOM 737 O O . LEU A 1 93 ? 3.608 0.763 -10.203 1.00 92.00 93 LEU A O 1
ATOM 741 N N . ARG A 1 94 ? 4.110 2.537 -11.463 1.00 92.31 94 ARG A N 1
ATOM 742 C CA . ARG A 1 94 ? 3.829 3.509 -10.396 1.00 92.31 94 ARG A CA 1
ATOM 743 C C . ARG A 1 94 ? 2.353 3.499 -9.982 1.00 92.31 94 ARG A C 1
ATOM 745 O O . ARG A 1 94 ? 2.043 3.465 -8.793 1.00 92.31 94 ARG A O 1
ATOM 752 N N . ASN A 1 95 ? 1.439 3.519 -10.946 1.00 92.31 95 ASN A N 1
ATOM 753 C CA . ASN A 1 95 ? 0.005 3.630 -10.692 1.00 92.31 95 ASN A CA 1
ATOM 754 C C . ASN A 1 95 ? -0.554 2.393 -9.984 1.00 92.31 95 ASN A C 1
ATOM 756 O O . ASN A 1 95 ? -1.322 2.540 -9.029 1.00 92.31 95 ASN A O 1
ATOM 760 N N . TYR A 1 96 ? -0.146 1.197 -10.419 1.00 92.94 96 TYR A N 1
ATOM 761 C CA . TYR A 1 96 ? -0.670 -0.059 -9.891 1.00 92.94 96 TYR A CA 1
ATOM 762 C C . TYR A 1 96 ? 0.240 -0.684 -8.825 1.00 92.94 96 TYR A C 1
ATOM 764 O O . TYR A 1 96 ? -0.261 -1.028 -7.762 1.00 92.94 96 TYR A O 1
ATOM 772 N N . MET A 1 97 ? 1.559 -0.791 -9.017 1.00 93.19 97 MET A N 1
ATOM 773 C CA . MET A 1 97 ? 2.434 -1.440 -8.018 1.00 93.19 97 MET A CA 1
ATOM 774 C C . MET A 1 97 ? 2.804 -0.524 -6.841 1.00 93.19 97 MET A C 1
ATOM 776 O O . MET A 1 97 ? 3.046 -1.020 -5.745 1.00 93.19 97 MET A O 1
ATOM 780 N N . LEU A 1 98 ? 2.827 0.800 -7.032 1.00 93.12 98 LEU A N 1
ATOM 781 C CA . LEU A 1 98 ? 3.144 1.776 -5.973 1.00 93.12 98 LEU A CA 1
ATOM 782 C C . LEU A 1 98 ? 1.924 2.580 -5.498 1.00 93.12 98 LEU A C 1
ATOM 784 O O . LEU A 1 98 ? 2.080 3.661 -4.935 1.00 93.12 98 LEU A O 1
ATOM 788 N N . PHE A 1 99 ? 0.705 2.071 -5.716 1.00 92.25 99 PHE A N 1
ATOM 789 C CA . PHE A 1 99 ? -0.537 2.695 -5.237 1.00 92.25 99 PHE A CA 1
ATOM 790 C C . PHE A 1 99 ? -0.791 4.130 -5.744 1.00 92.25 99 PHE A C 1
ATOM 792 O O . PHE A 1 99 ? -1.562 4.873 -5.136 1.00 92.25 99 PHE A O 1
ATOM 799 N N . GLY A 1 100 ? -0.222 4.528 -6.889 1.00 89.88 100 GLY A N 1
ATOM 800 C CA . GLY A 1 100 ? -0.484 5.850 -7.474 1.00 89.88 100 GLY A CA 1
ATOM 801 C C . GLY A 1 100 ? -1.974 6.116 -7.750 1.00 89.88 100 GLY A C 1
ATOM 802 O O . GLY A 1 100 ? -2.427 7.257 -7.657 1.00 89.88 100 GLY A O 1
ATOM 803 N N . ARG A 1 101 ? -2.762 5.064 -8.017 1.00 89.44 101 ARG A N 1
ATOM 804 C CA . ARG A 1 101 ? -4.233 5.104 -8.101 1.00 89.44 101 ARG A CA 1
ATOM 805 C C . ARG A 1 101 ? -4.861 4.607 -6.791 1.00 89.44 101 ARG A C 1
ATOM 807 O O . ARG A 1 101 ? -5.282 3.457 -6.678 1.00 89.44 101 ARG A O 1
ATOM 814 N N . GLY A 1 102 ? -4.918 5.465 -5.773 1.00 88.06 102 GLY A N 1
ATOM 815 C CA . GLY A 1 102 ? -5.452 5.090 -4.454 1.00 88.06 102 GLY A CA 1
ATOM 816 C C . GLY A 1 102 ? -6.957 4.769 -4.446 1.00 88.06 102 GLY A C 1
ATOM 817 O O . GLY A 1 102 ? -7.410 3.873 -3.730 1.00 88.06 102 GLY A O 1
ATOM 818 N N . ASP A 1 103 ? -7.750 5.454 -5.271 1.00 92.25 103 ASP A N 1
ATOM 819 C CA . ASP A 1 103 ? -9.197 5.236 -5.406 1.00 92.25 103 ASP A CA 1
ATOM 820 C C . ASP A 1 103 ? -9.534 3.864 -6.011 1.00 92.25 103 ASP A C 1
ATOM 822 O O . ASP A 1 103 ? -10.449 3.189 -5.536 1.00 92.25 103 ASP A O 1
ATOM 826 N N . PHE A 1 104 ? -8.735 3.410 -6.980 1.00 94.38 104 PHE A N 1
ATOM 827 C CA . PHE A 1 104 ? -8.802 2.066 -7.556 1.00 94.38 104 PHE A CA 1
ATOM 828 C C . PHE A 1 104 ? -8.707 0.976 -6.479 1.00 94.38 104 PHE A C 1
ATOM 830 O O . PHE A 1 104 ? -9.601 0.134 -6.361 1.00 94.38 104 PHE A O 1
ATOM 837 N N . TYR A 1 105 ? -7.680 1.031 -5.627 1.00 93.00 105 TYR A N 1
ATOM 838 C CA . TYR A 1 105 ? -7.511 0.056 -4.546 1.00 93.00 105 TYR A CA 1
ATOM 839 C C . TYR A 1 105 ? -8.553 0.200 -3.437 1.00 93.00 105 TYR A C 1
ATOM 841 O O . TYR A 1 105 ? -8.991 -0.805 -2.881 1.00 93.00 105 TYR A O 1
ATOM 849 N N . THR A 1 106 ? -9.001 1.426 -3.142 1.00 92.75 106 THR A N 1
ATOM 850 C CA . THR A 1 106 ? -10.122 1.663 -2.213 1.00 92.75 106 THR A CA 1
ATOM 851 C C . THR A 1 106 ? -11.365 0.897 -2.654 1.00 92.75 106 THR A C 1
ATOM 853 O O . THR A 1 106 ? -11.981 0.193 -1.855 1.00 92.75 106 THR A O 1
ATOM 856 N N . TYR A 1 107 ? -11.714 1.005 -3.937 1.00 95.06 107 TYR A N 1
ATOM 857 C CA . TYR A 1 107 ? -12.871 0.319 -4.493 1.00 95.06 107 TYR A CA 1
ATOM 858 C C . TYR A 1 107 ? -12.707 -1.204 -4.449 1.00 95.06 107 TYR A C 1
ATOM 860 O O . TYR A 1 107 ? -13.636 -1.905 -4.048 1.00 95.06 107 TYR A O 1
ATOM 868 N N . ILE A 1 108 ? -11.531 -1.716 -4.835 1.00 93.94 108 ILE A N 1
ATOM 869 C CA . ILE A 1 108 ? -11.240 -3.155 -4.802 1.00 93.94 108 ILE A CA 1
ATOM 870 C C . ILE A 1 108 ? -11.429 -3.697 -3.388 1.00 93.94 108 ILE A C 1
ATOM 872 O O . ILE A 1 108 ? -12.206 -4.627 -3.200 1.00 93.94 108 ILE A O 1
ATOM 876 N N . ILE A 1 109 ? -10.786 -3.090 -2.392 1.00 93.12 109 ILE A N 1
ATOM 877 C CA . ILE A 1 109 ? -10.861 -3.534 -0.995 1.00 93.12 109 ILE A CA 1
ATOM 878 C C . ILE A 1 109 ? -12.308 -3.532 -0.498 1.00 93.12 109 ILE A C 1
ATOM 880 O O . ILE A 1 109 ? -12.764 -4.526 0.063 1.00 93.12 109 ILE A O 1
ATOM 884 N N . PHE A 1 110 ? -13.058 -2.463 -0.777 1.00 92.81 110 PHE A N 1
ATOM 885 C CA . PHE A 1 110 ? -14.467 -2.368 -0.401 1.00 92.81 110 PHE A CA 1
ATOM 886 C C . PHE A 1 110 ? -15.319 -3.501 -0.993 1.00 92.81 110 PHE A C 1
ATOM 888 O O . PHE A 1 110 ? -16.231 -4.012 -0.346 1.00 92.81 110 PHE A O 1
ATOM 895 N N . LYS A 1 111 ? -15.034 -3.915 -2.232 1.00 93.00 111 LYS A N 1
ATOM 896 C CA . LYS A 1 111 ? -15.743 -5.022 -2.890 1.00 93.00 111 LYS A CA 1
ATOM 897 C C . LYS A 1 111 ? -15.250 -6.402 -2.473 1.00 93.00 111 LYS A C 1
ATOM 899 O O . LYS A 1 111 ? -16.029 -7.347 -2.564 1.00 93.00 111 LYS A O 1
ATOM 904 N N . LEU A 1 112 ? -14.000 -6.523 -2.038 1.00 91.12 112 LEU A N 1
ATOM 905 C CA . LEU A 1 112 ? -13.429 -7.770 -1.530 1.00 91.12 112 LEU A CA 1
ATOM 906 C C . LEU A 1 112 ? -13.864 -8.073 -0.098 1.00 91.12 112 LEU A C 1
ATOM 908 O O . LEU A 1 112 ? -13.965 -9.242 0.256 1.00 91.12 112 LEU A O 1
ATOM 912 N N . GLU A 1 113 ? -14.169 -7.052 0.702 1.00 87.94 113 GLU A N 1
ATOM 913 C CA . GLU A 1 113 ? -14.501 -7.212 2.119 1.00 87.94 113 GLU A CA 1
ATOM 914 C C . GLU A 1 113 ? -15.577 -8.278 2.415 1.00 87.94 113 GLU A C 1
ATOM 916 O O . GLU A 1 113 ? -15.334 -9.115 3.285 1.00 87.94 113 GLU A O 1
ATOM 921 N N . PRO A 1 114 ? -16.717 -8.348 1.694 1.00 87.88 114 PRO A N 1
ATOM 922 C CA . PRO A 1 114 ? -17.733 -9.378 1.934 1.00 87.88 114 PRO A CA 1
ATOM 923 C C . PRO A 1 114 ? -17.259 -10.811 1.652 1.00 87.88 114 PRO A C 1
ATOM 925 O O . PRO A 1 114 ? -17.941 -11.768 2.019 1.00 87.88 114 PRO A O 1
ATOM 928 N N . TYR A 1 115 ? -16.131 -10.970 0.955 1.00 86.81 115 TYR A N 1
ATOM 929 C CA . TYR A 1 115 ? -15.532 -12.264 0.657 1.00 86.81 115 TYR A CA 1
ATOM 930 C C . TYR A 1 115 ? -14.532 -12.723 1.720 1.00 86.81 115 TYR A C 1
ATOM 932 O O . TYR A 1 115 ? -14.200 -13.908 1.735 1.00 86.81 115 TYR A O 1
ATOM 940 N N . PHE A 1 116 ? -14.062 -11.842 2.610 1.00 86.06 116 PHE A N 1
ATOM 941 C CA . PHE A 1 116 ? -13.128 -12.238 3.663 1.00 86.06 116 PHE A CA 1
ATOM 942 C C . PHE A 1 116 ? -13.780 -13.224 4.643 1.00 86.06 116 PHE A C 1
ATOM 944 O O . PHE A 1 116 ? -14.916 -13.031 5.072 1.00 86.06 116 PHE A O 1
ATOM 951 N N . GLY A 1 117 ? -13.070 -14.310 4.962 1.00 79.75 117 GLY A N 1
ATOM 952 C CA . GLY A 1 117 ? -13.584 -15.421 5.776 1.00 79.75 117 GLY A CA 1
ATOM 953 C C . GLY A 1 117 ? -14.455 -16.426 5.009 1.00 79.75 117 GLY A C 1
ATOM 954 O O . GLY A 1 117 ? -14.806 -17.478 5.543 1.00 79.75 117 GLY A O 1
ATOM 955 N N . ASN A 1 118 ? -14.778 -16.170 3.733 1.00 80.38 118 ASN A N 1
ATOM 956 C CA . ASN A 1 118 ? -15.456 -17.164 2.905 1.00 80.38 118 ASN A CA 1
ATOM 957 C C . ASN A 1 118 ? -14.477 -18.243 2.434 1.00 80.38 118 ASN A C 1
ATOM 959 O O . ASN A 1 118 ? -13.312 -17.989 2.126 1.00 80.38 118 ASN A O 1
ATOM 963 N N . LYS A 1 119 ? -14.986 -19.473 2.298 1.00 71.19 119 LYS A N 1
ATOM 964 C CA . LYS A 1 119 ? -14.169 -20.637 1.926 1.00 71.19 119 LYS A CA 1
ATOM 965 C C . LYS A 1 119 ? -13.601 -20.571 0.505 1.00 71.19 119 LYS A C 1
ATOM 967 O O . LYS A 1 119 ? -12.640 -21.281 0.233 1.00 71.19 119 LYS A O 1
ATOM 972 N N . ARG A 1 120 ? -14.230 -19.835 -0.428 1.00 78.00 120 ARG A N 1
ATOM 973 C CA . ARG A 1 120 ? -13.828 -19.771 -1.851 1.00 78.00 120 ARG A CA 1
ATOM 974 C C . ARG A 1 120 ? -14.270 -18.457 -2.510 1.00 78.00 120 ARG A C 1
ATOM 976 O O . ARG A 1 120 ? -15.421 -18.064 -2.346 1.00 78.00 120 ARG A O 1
ATOM 983 N N . MET A 1 121 ? -13.399 -17.847 -3.320 1.00 83.38 121 MET A N 1
ATOM 984 C CA . MET A 1 121 ? -13.710 -16.706 -4.202 1.00 83.38 121 MET A CA 1
ATOM 985 C C . MET A 1 121 ? -13.044 -16.892 -5.565 1.00 83.38 121 MET A C 1
ATOM 987 O O . MET A 1 121 ? -11.825 -16.849 -5.638 1.00 83.38 121 MET A O 1
ATOM 991 N N . HIS A 1 122 ? -13.816 -17.064 -6.641 1.00 85.44 122 HIS A N 1
ATOM 992 C CA . HIS A 1 122 ? -13.317 -17.411 -7.977 1.00 85.44 122 HIS A CA 1
ATOM 993 C C . HIS A 1 122 ? -12.560 -16.272 -8.705 1.00 85.44 122 HIS A C 1
ATOM 995 O O . HIS A 1 122 ? -12.881 -15.098 -8.545 1.00 85.44 122 HIS A O 1
ATOM 1001 N N . ASN A 1 123 ? -11.601 -16.609 -9.589 1.00 88.19 123 ASN A N 1
ATOM 1002 C CA . ASN A 1 123 ? -10.805 -15.617 -10.337 1.00 88.19 123 ASN A CA 1
ATOM 1003 C C . ASN A 1 123 ? -11.681 -14.732 -11.237 1.00 88.19 123 ASN A C 1
ATOM 1005 O O . ASN A 1 123 ? -11.343 -13.574 -11.462 1.00 88.19 123 ASN A O 1
ATOM 1009 N N . TYR A 1 124 ? -12.805 -15.258 -11.742 1.00 90.31 124 TYR A N 1
ATOM 1010 C CA . TYR A 1 124 ? -13.747 -14.462 -12.533 1.00 90.31 124 TYR A CA 1
ATOM 1011 C C . TYR A 1 124 ? -14.412 -13.361 -11.692 1.00 90.31 124 TYR A C 1
ATOM 1013 O O . TYR A 1 124 ? -14.615 -12.267 -12.198 1.00 90.31 124 TYR A O 1
ATOM 1021 N N . GLN A 1 125 ? -14.663 -13.600 -10.399 1.00 90.62 125 GLN A N 1
ATOM 1022 C CA . GLN A 1 125 ? -15.226 -12.591 -9.495 1.00 90.62 125 GLN A CA 1
ATOM 1023 C C . GLN A 1 125 ? -14.204 -11.487 -9.222 1.00 90.62 125 GLN A C 1
ATOM 1025 O O . GLN A 1 125 ? -14.543 -10.307 -9.241 1.00 90.62 125 GLN A O 1
ATOM 1030 N N . LEU A 1 126 ? -12.931 -11.854 -9.026 1.00 91.00 126 LEU A N 1
ATOM 1031 C CA . LEU A 1 126 ? -11.859 -10.864 -8.899 1.00 91.00 126 LEU A CA 1
ATOM 1032 C C . LEU A 1 126 ? -11.730 -10.037 -10.185 1.00 91.00 126 LEU A C 1
ATOM 1034 O O . LEU A 1 126 ? -11.579 -8.820 -10.115 1.00 91.00 126 LEU A O 1
ATOM 1038 N N . LYS A 1 127 ? -11.855 -10.683 -11.349 1.00 92.56 127 LYS A N 1
ATOM 1039 C CA . LYS A 1 127 ? -11.870 -10.008 -12.647 1.00 92.56 127 LYS A CA 1
ATOM 1040 C C . LYS A 1 127 ? -13.000 -8.989 -12.757 1.00 92.56 127 LYS A C 1
ATOM 1042 O O . LYS A 1 127 ? -12.729 -7.837 -13.076 1.00 92.56 127 LYS A O 1
ATOM 1047 N N . GLU A 1 128 ? -14.229 -9.375 -12.429 1.00 93.12 128 GLU A N 1
ATOM 1048 C CA . GLU A 1 128 ? -15.384 -8.468 -12.439 1.00 93.12 128 GLU A CA 1
ATOM 1049 C C . GLU A 1 128 ? -15.191 -7.270 -11.499 1.00 93.12 128 GLU A C 1
ATOM 1051 O O . GLU A 1 128 ? -15.509 -6.134 -11.862 1.00 93.12 128 GLU A O 1
ATOM 1056 N N . ILE A 1 129 ? -14.632 -7.498 -10.304 1.00 94.38 129 ILE A N 1
ATOM 1057 C CA . ILE A 1 129 ? -14.332 -6.431 -9.339 1.00 94.38 129 ILE A CA 1
ATOM 1058 C C . ILE A 1 129 ? -13.282 -5.472 -9.900 1.00 94.38 129 ILE A C 1
ATOM 1060 O O . ILE A 1 129 ? -13.472 -4.261 -9.823 1.00 94.38 129 ILE A O 1
ATOM 1064 N N . VAL A 1 130 ? -12.196 -5.988 -10.476 1.00 93.88 130 VAL A N 1
ATOM 1065 C CA . VAL A 1 130 ? -11.096 -5.175 -11.016 1.00 93.88 130 VAL A CA 1
ATOM 1066 C C . VAL A 1 130 ? -11.528 -4.400 -12.268 1.00 93.88 130 VAL A C 1
ATOM 1068 O O . VAL A 1 130 ? -11.192 -3.223 -12.406 1.00 93.88 130 VAL A O 1
ATOM 1071 N N . GLU A 1 131 ? -12.330 -4.997 -13.151 1.00 93.06 131 GLU A N 1
ATOM 1072 C CA . GLU A 1 131 ? -12.923 -4.302 -14.304 1.00 93.06 131 GLU A CA 1
ATOM 1073 C C . GLU A 1 131 ? -13.905 -3.207 -13.863 1.00 93.06 131 GLU A C 1
ATOM 1075 O O . GLU A 1 131 ? -13.878 -2.089 -14.383 1.00 93.06 131 GLU A O 1
ATOM 1080 N N . SER A 1 132 ? -14.729 -3.484 -12.850 1.00 94.06 132 SER A N 1
ATOM 1081 C CA . SER A 1 132 ? -15.615 -2.478 -12.253 1.00 94.06 132 SER A CA 1
ATOM 1082 C C . SER A 1 132 ? -14.822 -1.349 -11.594 1.00 94.06 132 SER A C 1
ATOM 1084 O O . SER A 1 132 ? -15.164 -0.179 -11.767 1.00 94.06 132 SER A O 1
ATOM 1086 N N . ALA A 1 133 ? -13.737 -1.682 -10.888 1.00 94.75 133 ALA A N 1
ATOM 1087 C CA . ALA A 1 133 ? -12.839 -0.713 -10.271 1.00 94.75 133 ALA A CA 1
ATOM 1088 C C . ALA A 1 133 ? -12.239 0.217 -11.326 1.00 94.75 133 ALA A C 1
ATOM 1090 O O . ALA A 1 133 ? -12.280 1.432 -11.159 1.00 94.75 133 ALA A O 1
ATOM 1091 N N . ARG A 1 134 ? -11.757 -0.328 -12.449 1.00 92.62 134 ARG A N 1
ATOM 1092 C CA . ARG A 1 134 ? -11.253 0.475 -13.570 1.00 92.62 134 ARG A CA 1
ATOM 1093 C C . ARG A 1 134 ? -12.310 1.449 -14.087 1.00 92.62 134 ARG A C 1
ATOM 1095 O O . ARG A 1 134 ? -12.013 2.623 -14.256 1.00 92.62 134 ARG A O 1
ATOM 1102 N N . ASN A 1 135 ? -13.539 0.986 -14.302 1.00 92.75 135 ASN A N 1
ATOM 1103 C CA . ASN A 1 135 ? -14.596 1.806 -14.901 1.00 92.75 135 ASN A CA 1
ATOM 1104 C C . ASN A 1 135 ? -15.137 2.907 -13.977 1.00 92.75 135 ASN A C 1
ATOM 1106 O O . ASN A 1 135 ? -15.595 3.943 -14.465 1.00 92.75 135 ASN A O 1
ATOM 1110 N N . LEU A 1 136 ? -15.118 2.681 -12.661 1.00 93.69 136 LEU A N 1
ATOM 1111 C CA . LEU A 1 136 ? -15.736 3.564 -11.667 1.00 93.69 136 LEU A CA 1
ATOM 1112 C C . LEU A 1 136 ? -14.749 4.513 -10.975 1.00 93.69 136 LEU A C 1
ATOM 1114 O O . LEU A 1 136 ? -15.178 5.344 -10.177 1.00 93.69 136 LEU A O 1
ATOM 1118 N N . THR A 1 137 ? -13.451 4.402 -11.258 1.00 93.81 137 THR A N 1
ATOM 1119 C CA . THR A 1 137 ? -12.398 5.193 -10.603 1.00 93.81 137 THR A CA 1
ATOM 1120 C C . THR A 1 137 ? -11.573 5.985 -11.615 1.00 93.81 137 THR A C 1
ATOM 1122 O O . THR A 1 137 ? -11.774 5.891 -12.828 1.00 93.81 137 THR A O 1
ATOM 1125 N N . SER A 1 138 ? -10.619 6.776 -11.123 1.00 89.50 138 SER A N 1
ATOM 1126 C CA . SER A 1 138 ? -9.683 7.553 -11.940 1.00 89.50 138 SER A CA 1
ATOM 1127 C C . SE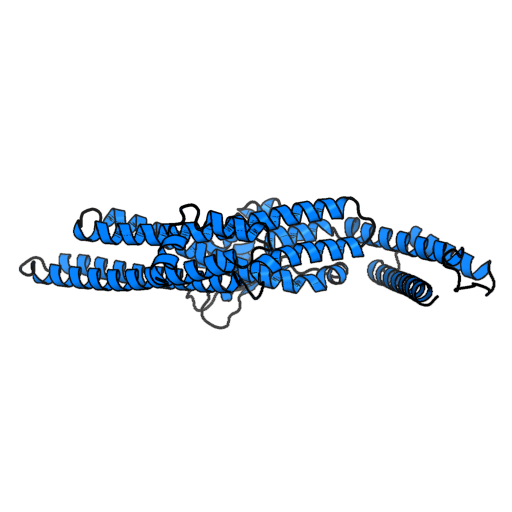R A 1 138 ? -8.821 6.687 -12.867 1.00 89.50 138 SER A C 1
ATOM 1129 O O . SER A 1 138 ? -8.318 7.198 -13.868 1.00 89.50 138 SER A O 1
ATOM 1131 N N . ALA A 1 139 ? -8.723 5.379 -12.598 1.00 90.12 139 ALA A N 1
ATOM 1132 C CA . ALA A 1 139 ? -8.070 4.404 -13.468 1.00 90.12 139 ALA A CA 1
ATOM 1133 C C . ALA A 1 139 ? -8.745 4.264 -14.847 1.00 90.12 139 ALA A C 1
ATOM 1135 O O . ALA A 1 139 ? -8.128 3.756 -15.778 1.00 90.12 139 ALA A O 1
ATOM 1136 N N . ARG A 1 140 ? -9.980 4.760 -15.025 1.00 90.50 140 ARG A N 1
ATOM 1137 C CA . ARG A 1 140 ? -10.633 4.845 -16.342 1.00 90.50 140 ARG A CA 1
ATOM 1138 C C . ARG A 1 140 ? -9.849 5.703 -17.338 1.00 90.50 140 ARG A C 1
ATOM 1140 O O . ARG A 1 140 ? -9.950 5.479 -18.538 1.00 90.50 140 ARG A O 1
ATOM 1147 N N . ASN A 1 141 ? -9.109 6.693 -16.839 1.00 88.00 141 ASN A N 1
ATOM 1148 C CA . ASN A 1 141 ? -8.332 7.615 -17.665 1.00 88.00 141 ASN A CA 1
ATOM 1149 C C . ASN A 1 141 ? -6.937 7.073 -18.011 1.00 88.00 141 ASN A C 1
ATOM 1151 O O . ASN A 1 141 ? -6.216 7.717 -18.772 1.00 88.00 141 ASN A O 1
ATOM 1155 N N . ASP A 1 142 ? -6.534 5.937 -17.435 1.00 88.38 142 ASP A N 1
ATOM 1156 C CA . ASP A 1 142 ? -5.261 5.299 -17.759 1.00 88.38 142 ASP A CA 1
ATOM 1157 C C . ASP A 1 142 ? -5.331 4.626 -19.135 1.00 88.38 142 ASP A C 1
ATOM 1159 O O . ASP A 1 142 ? -6.390 4.200 -19.593 1.00 88.38 142 ASP A O 1
ATOM 1163 N N . ASN A 1 143 ? -4.183 4.504 -19.802 1.00 88.62 143 ASN A N 1
ATOM 1164 C CA . ASN A 1 143 ? -4.110 3.839 -21.099 1.00 88.62 143 ASN A CA 1
ATOM 1165 C C . ASN A 1 143 ? -4.408 2.340 -20.961 1.00 88.62 143 ASN A C 1
ATOM 1167 O O . ASN A 1 143 ? -3.779 1.647 -20.155 1.00 88.62 143 ASN A O 1
ATOM 1171 N N . ASP A 1 144 ? -5.282 1.828 -21.822 1.00 87.94 144 ASP A N 1
ATOM 1172 C CA . ASP A 1 144 ? -5.670 0.421 -21.897 1.00 87.94 144 ASP A CA 1
ATOM 1173 C C . ASP A 1 144 ? -4.465 -0.526 -21.959 1.00 87.94 144 ASP A C 1
ATOM 1175 O O . ASP A 1 144 ? -4.413 -1.508 -21.218 1.00 87.94 144 ASP A O 1
ATOM 1179 N N . LYS A 1 145 ? -3.434 -0.167 -22.740 1.00 86.56 145 LYS A N 1
ATOM 1180 C CA . LYS A 1 145 ? -2.205 -0.966 -22.862 1.00 86.56 145 LYS A CA 1
ATOM 1181 C C . LYS A 1 145 ? -1.500 -1.172 -21.523 1.00 86.56 145 LYS A C 1
ATOM 1183 O O . LYS A 1 145 ? -0.850 -2.193 -21.330 1.00 86.56 145 LYS A O 1
ATOM 1188 N N . SER A 1 146 ? -1.589 -0.197 -20.618 1.00 86.19 146 SER A N 1
ATOM 1189 C CA . SER A 1 146 ? -0.955 -0.266 -19.300 1.00 86.19 146 SER A CA 1
ATOM 1190 C C . SER A 1 146 ? -1.729 -1.193 -18.363 1.00 86.19 146 SER A C 1
ATOM 1192 O O . SER A 1 146 ? -1.118 -1.988 -17.653 1.00 86.19 146 SER A O 1
ATOM 1194 N N . PHE A 1 147 ? -3.062 -1.154 -18.420 1.00 88.69 147 PHE A N 1
ATOM 1195 C CA . PHE A 1 147 ? -3.933 -1.979 -17.589 1.00 88.69 147 PHE A CA 1
ATOM 1196 C C . PHE A 1 147 ? -3.950 -3.442 -18.035 1.00 88.69 147 PHE A C 1
ATOM 1198 O O . PHE A 1 147 ? -3.983 -4.336 -17.199 1.00 88.69 147 PHE A O 1
ATOM 1205 N N . ASP A 1 148 ? -3.858 -3.724 -19.336 1.00 89.12 148 ASP A N 1
ATOM 1206 C CA . ASP A 1 148 ? -3.861 -5.103 -19.849 1.00 89.12 148 ASP A CA 1
ATOM 1207 C C . ASP A 1 148 ? -2.674 -5.940 -19.326 1.00 89.12 148 ASP A C 1
ATOM 1209 O O . ASP A 1 148 ? -2.733 -7.180 -19.264 1.00 89.12 148 ASP A O 1
ATOM 1213 N N . ARG A 1 149 ? -1.598 -5.255 -18.917 1.00 89.88 149 ARG A N 1
ATOM 1214 C CA . ARG A 1 149 ? -0.405 -5.824 -18.271 1.00 89.88 149 ARG A CA 1
ATOM 1215 C C . ARG A 1 149 ? -0.577 -6.081 -16.781 1.00 89.88 149 ARG A C 1
ATOM 1217 O O . ARG A 1 149 ? 0.149 -6.907 -16.232 1.00 89.88 149 ARG A O 1
ATOM 1224 N N . PHE A 1 150 ? -1.538 -5.427 -16.140 1.00 92.00 150 PHE A N 1
ATOM 1225 C CA . PHE A 1 150 ? -1.868 -5.663 -14.745 1.00 92.00 150 PHE A CA 1
ATOM 1226 C C . PHE A 1 150 ? -2.613 -6.995 -14.611 1.00 92.00 150 PHE A C 1
ATOM 1228 O O . PHE A 1 150 ? -3.757 -7.159 -15.043 1.00 92.00 150 PHE A O 1
ATOM 1235 N N . LYS A 1 151 ? -1.929 -7.988 -14.048 1.00 91.88 151 LYS A N 1
ATOM 1236 C CA . LYS A 1 151 ? -2.456 -9.319 -13.767 1.00 91.88 151 LYS A CA 1
ATOM 1237 C C . LYS A 1 151 ? -2.775 -9.446 -12.289 1.00 91.88 151 LYS A C 1
ATOM 1239 O O . LYS A 1 151 ? -2.119 -8.877 -11.423 1.00 91.88 151 LYS A O 1
ATOM 1244 N N . TYR A 1 152 ? -3.803 -10.228 -12.012 1.00 91.75 152 TYR A N 1
ATOM 1245 C CA . TYR A 1 152 ? -4.270 -10.481 -10.663 1.00 91.75 152 TYR A CA 1
ATOM 1246 C C . TYR A 1 152 ? -4.741 -11.925 -10.545 1.00 91.75 152 TYR A C 1
ATOM 1248 O O . TYR A 1 152 ? -5.252 -12.516 -11.501 1.00 91.75 152 TYR A O 1
ATOM 1256 N N . LYS A 1 153 ? -4.541 -12.511 -9.369 1.00 91.12 153 LYS A N 1
ATOM 1257 C CA . LYS A 1 153 ? -4.891 -13.899 -9.081 1.00 91.12 153 LYS A CA 1
ATOM 1258 C C . LYS A 1 153 ? -5.297 -14.042 -7.621 1.00 91.12 153 LYS A C 1
ATOM 1260 O O . LYS A 1 153 ? -4.665 -13.457 -6.747 1.00 91.12 153 LYS A O 1
ATOM 1265 N N . VAL A 1 154 ? -6.309 -14.870 -7.377 1.00 86.81 154 VAL A N 1
ATOM 1266 C CA . VAL A 1 154 ? -6.640 -15.364 -6.037 1.00 86.81 154 VAL A CA 1
ATOM 1267 C C . VAL A 1 154 ? -5.947 -16.707 -5.820 1.00 86.81 154 VAL A C 1
ATOM 1269 O O . VAL A 1 154 ? -6.018 -17.598 -6.676 1.00 86.81 154 VAL A O 1
ATOM 1272 N N . ASP A 1 155 ? -5.249 -16.844 -4.698 1.00 83.12 155 ASP A N 1
ATOM 1273 C CA . ASP A 1 155 ? -4.760 -18.125 -4.200 1.00 83.12 155 ASP A CA 1
ATOM 1274 C C . ASP A 1 155 ? -5.854 -18.824 -3.379 1.00 83.12 155 ASP A C 1
ATOM 1276 O O . ASP A 1 155 ? -6.523 -18.203 -2.560 1.00 83.12 155 ASP A O 1
ATOM 1280 N N . TRP A 1 156 ? -6.067 -20.118 -3.621 1.00 68.88 156 TRP A N 1
ATOM 1281 C CA . TRP A 1 156 ? -7.200 -20.888 -3.068 1.00 68.88 156 TRP A CA 1
ATOM 1282 C C . TRP A 1 156 ? -6.860 -21.612 -1.772 1.00 68.88 156 TRP A C 1
ATOM 1284 O O . TRP A 1 156 ? -7.639 -22.445 -1.304 1.00 68.88 156 TRP A O 1
ATOM 1294 N N . THR A 1 157 ? -5.651 -21.413 -1.257 1.00 67.00 157 THR A N 1
ATOM 1295 C CA . THR A 1 157 ? -5.118 -22.194 -0.147 1.00 67.00 157 THR A CA 1
ATOM 1296 C C . THR A 1 157 ? -5.700 -21.701 1.175 1.00 67.00 157 THR A C 1
ATOM 1298 O O . THR A 1 157 ? -5.016 -21.035 1.944 1.00 67.00 157 THR A O 1
ATOM 1301 N N . GLY A 1 158 ? -6.965 -22.036 1.437 1.00 72.81 158 GLY A N 1
ATOM 1302 C CA . GLY A 1 158 ? -7.646 -21.752 2.701 1.00 72.81 158 GLY A CA 1
ATOM 1303 C C . GLY A 1 158 ? -8.795 -20.754 2.578 1.00 72.81 158 GLY A C 1
ATOM 1304 O O . GLY A 1 158 ? -9.448 -20.656 1.540 1.00 72.81 158 GLY A O 1
ATOM 1305 N N . GLU A 1 159 ? -9.077 -20.072 3.684 1.00 81.94 159 GLU A N 1
ATOM 1306 C CA . GLU A 1 159 ? -10.068 -19.000 3.743 1.00 81.94 159 GLU A CA 1
ATOM 1307 C C . GLU A 1 159 ? -9.542 -17.754 3.037 1.00 81.94 159 GLU A C 1
ATOM 1309 O O . GLU A 1 159 ? -8.366 -17.407 3.153 1.00 81.94 159 GLU A O 1
ATOM 1314 N N . VAL A 1 160 ? -10.429 -17.075 2.310 1.00 83.00 160 VAL A N 1
ATOM 1315 C CA . VAL A 1 160 ? -10.069 -15.855 1.592 1.00 83.00 160 VAL A CA 1
ATOM 1316 C C . VAL A 1 160 ? -9.718 -14.774 2.608 1.00 83.00 160 VAL A C 1
ATOM 1318 O O . VAL A 1 160 ? -10.543 -14.375 3.432 1.00 83.00 160 VAL A O 1
ATOM 1321 N N . ASN A 1 161 ? -8.487 -14.288 2.525 1.00 86.25 161 ASN A N 1
ATOM 1322 C CA . ASN A 1 161 ? -7.936 -13.240 3.372 1.00 86.25 161 ASN A CA 1
ATOM 1323 C C . ASN A 1 161 ? -7.148 -12.228 2.528 1.00 86.25 161 ASN A C 1
ATOM 1325 O O . ASN A 1 161 ? -6.994 -12.385 1.317 1.00 86.25 161 ASN A O 1
ATOM 1329 N N . TRP A 1 162 ? -6.631 -11.181 3.166 1.00 87.06 162 TRP A N 1
ATOM 1330 C CA . TRP A 1 162 ? -5.848 -10.140 2.496 1.00 87.06 162 TRP A CA 1
ATOM 1331 C C . TRP A 1 162 ? -4.616 -10.677 1.751 1.00 87.06 162 TRP A C 1
ATOM 1333 O O . TRP A 1 162 ? -4.269 -10.134 0.706 1.00 87.06 162 TRP A O 1
ATOM 1343 N N . ASP A 1 163 ? -4.008 -11.763 2.233 1.00 85.88 163 ASP A N 1
ATOM 1344 C CA . ASP A 1 163 ? -2.817 -12.383 1.631 1.00 85.88 163 ASP A CA 1
ATOM 1345 C C . ASP A 1 163 ? -3.144 -13.324 0.456 1.00 85.88 163 ASP A C 1
ATOM 1347 O O . ASP A 1 163 ? -2.253 -13.753 -0.280 1.00 85.88 163 ASP A O 1
ATOM 1351 N N . SER A 1 164 ? -4.427 -13.638 0.245 1.00 87.75 164 SER A N 1
ATOM 1352 C CA . SER A 1 164 ? -4.889 -14.496 -0.853 1.00 87.75 164 SER A CA 1
ATOM 1353 C C . SER A 1 164 ? -4.802 -13.803 -2.217 1.00 87.75 164 SER A C 1
ATOM 1355 O O . SER A 1 164 ? -4.861 -14.469 -3.251 1.00 87.75 164 SER A O 1
ATOM 1357 N N . PHE A 1 165 ? -4.677 -12.475 -2.250 1.00 89.06 165 PHE A N 1
ATOM 1358 C CA . PHE A 1 165 ? -4.686 -11.683 -3.477 1.00 89.06 165 PHE A CA 1
ATOM 1359 C C . PHE A 1 165 ? -3.266 -11.375 -3.936 1.00 89.06 165 PHE A C 1
ATOM 1361 O O . PHE A 1 165 ? -2.475 -10.766 -3.221 1.00 89.06 165 PHE A O 1
ATOM 1368 N N . LYS A 1 166 ? -2.949 -11.771 -5.168 1.00 89.75 166 LYS A N 1
ATOM 1369 C CA . LYS A 1 166 ? -1.671 -11.476 -5.816 1.00 89.75 166 LYS A CA 1
ATOM 1370 C C . LYS A 1 166 ? -1.917 -10.541 -6.984 1.00 89.75 166 LYS A C 1
ATOM 1372 O O . LYS A 1 166 ? -2.711 -10.865 -7.866 1.00 89.75 166 LYS A O 1
ATOM 1377 N N . PHE A 1 167 ? -1.220 -9.413 -6.983 1.00 91.44 167 PHE A N 1
ATOM 1378 C CA . PHE A 1 167 ? -1.220 -8.424 -8.054 1.00 91.44 167 PHE A CA 1
ATOM 1379 C C . PHE A 1 167 ? 0.184 -8.351 -8.650 1.00 91.44 167 PHE A C 1
ATOM 1381 O O . PHE A 1 167 ? 1.174 -8.320 -7.920 1.00 91.44 167 PHE A O 1
ATOM 1388 N N . GLU A 1 168 ? 0.271 -8.365 -9.974 1.00 91.38 168 GLU A N 1
ATOM 1389 C CA . GLU A 1 168 ? 1.531 -8.398 -10.708 1.00 91.38 168 GLU A CA 1
ATOM 1390 C C . GLU A 1 168 ? 1.420 -7.539 -11.965 1.00 91.38 168 GLU A C 1
ATOM 1392 O O . GLU A 1 168 ? 0.408 -7.558 -12.662 1.00 91.38 168 GLU A O 1
ATOM 1397 N N . TYR A 1 169 ? 2.477 -6.800 -12.285 1.00 92.06 169 TYR A N 1
ATOM 1398 C CA . TYR A 1 169 ? 2.568 -6.052 -13.532 1.00 92.06 169 TYR A CA 1
ATOM 1399 C C . TYR A 1 169 ? 3.494 -6.788 -14.504 1.00 92.06 169 TYR A C 1
ATOM 1401 O O . TYR A 1 169 ? 4.713 -6.776 -14.342 1.00 92.06 169 TYR A O 1
ATOM 1409 N N . VAL A 1 170 ? 2.915 -7.454 -15.505 1.00 89.31 170 VAL A N 1
ATOM 1410 C CA . VAL A 1 170 ? 3.660 -8.324 -16.425 1.00 89.31 170 VAL A CA 1
ATOM 1411 C C . VAL A 1 170 ? 4.169 -7.528 -17.622 1.00 89.31 170 VAL A C 1
ATOM 1413 O O . VAL A 1 170 ? 3.386 -6.968 -18.388 1.00 89.31 170 VAL A O 1
ATOM 1416 N N . ILE A 1 171 ? 5.487 -7.525 -17.815 1.00 86.19 171 ILE A N 1
ATOM 1417 C CA . ILE A 1 171 ? 6.155 -6.822 -18.914 1.00 86.19 171 ILE A CA 1
ATOM 1418 C C . ILE A 1 171 ? 6.671 -7.840 -19.931 1.00 86.19 171 ILE A C 1
ATOM 1420 O O . ILE A 1 171 ? 7.471 -8.716 -19.601 1.00 86.19 171 ILE A O 1
ATOM 1424 N N . ASP A 1 172 ? 6.231 -7.705 -21.182 1.00 82.31 172 ASP A N 1
ATOM 1425 C CA . ASP A 1 172 ? 6.657 -8.582 -22.272 1.00 82.31 172 ASP A CA 1
ATOM 1426 C C . ASP A 1 172 ? 8.082 -8.260 -22.747 1.00 82.31 172 ASP A C 1
ATOM 1428 O O . ASP A 1 172 ? 8.625 -7.165 -22.553 1.00 82.31 172 ASP A O 1
ATOM 1432 N N . LYS A 1 173 ? 8.686 -9.218 -23.457 1.00 76.44 173 LYS A N 1
ATOM 1433 C CA . LYS A 1 173 ? 9.894 -8.950 -24.241 1.00 76.44 173 LYS A CA 1
ATOM 1434 C C . LYS A 1 173 ? 9.572 -7.903 -25.320 1.00 76.44 173 LYS A C 1
ATOM 1436 O O . LYS A 1 173 ? 8.529 -8.008 -25.963 1.00 76.44 173 LYS A O 1
ATOM 1441 N N . PRO A 1 174 ? 10.454 -6.918 -25.548 1.00 75.81 174 PRO A N 1
ATOM 1442 C CA . PRO A 1 174 ? 11.841 -6.858 -25.080 1.00 75.81 174 PRO A CA 1
ATOM 1443 C C . PRO A 1 174 ? 12.074 -6.058 -23.793 1.00 75.81 174 PRO A C 1
ATOM 1445 O O . PRO A 1 174 ? 13.166 -6.121 -23.230 1.00 75.81 174 PRO A O 1
ATOM 1448 N N . LEU A 1 175 ? 11.061 -5.341 -23.305 1.00 81.38 175 LEU A N 1
ATOM 1449 C CA . LEU A 1 175 ? 11.168 -4.495 -22.117 1.00 81.38 175 LEU A CA 1
ATOM 1450 C C . LEU A 1 175 ? 11.511 -5.301 -20.860 1.00 81.38 175 LEU A C 1
ATOM 1452 O O . LEU A 1 175 ? 12.216 -4.800 -19.992 1.00 81.38 175 LEU A O 1
ATOM 1456 N N . SER A 1 176 ? 11.118 -6.575 -20.788 1.00 79.69 176 SER A N 1
ATOM 1457 C CA . SER A 1 176 ? 11.463 -7.455 -19.664 1.00 79.69 176 SER A CA 1
ATOM 1458 C C . SER A 1 176 ? 12.968 -7.510 -19.349 1.00 79.69 176 SER A C 1
ATOM 1460 O O . SER A 1 176 ? 13.338 -7.791 -18.215 1.00 79.69 176 SER A O 1
ATOM 1462 N N . GLN A 1 177 ? 13.849 -7.274 -20.330 1.00 74.62 177 GLN A N 1
ATOM 1463 C CA . GLN A 1 177 ? 15.299 -7.237 -20.102 1.00 74.62 177 GLN A CA 1
ATOM 1464 C C . GLN A 1 177 ? 15.754 -5.972 -19.362 1.00 74.62 177 GLN A C 1
ATOM 1466 O O . GLN A 1 177 ? 16.728 -6.033 -18.621 1.00 74.62 177 GLN A O 1
ATOM 1471 N N . VAL A 1 178 ? 15.032 -4.862 -19.532 1.00 75.75 178 VAL A N 1
ATOM 1472 C CA . VAL A 1 178 ? 15.269 -3.587 -18.837 1.00 75.75 178 VAL A CA 1
ATOM 1473 C C . VAL A 1 178 ? 14.681 -3.638 -17.427 1.00 75.75 178 VAL A C 1
ATOM 1475 O O . VAL A 1 178 ? 15.340 -3.283 -16.460 1.00 75.75 178 VAL A O 1
ATOM 1478 N N . PHE A 1 179 ? 13.455 -4.150 -17.296 1.00 77.69 179 PHE A N 1
ATOM 1479 C CA . PHE A 1 179 ? 12.707 -4.159 -16.032 1.00 77.69 179 PHE A CA 1
ATOM 1480 C C . PHE A 1 179 ? 12.983 -5.367 -15.126 1.00 77.69 179 PHE A C 1
ATOM 1482 O O . PHE A 1 179 ? 12.549 -5.380 -13.973 1.00 77.69 179 PHE A O 1
ATOM 1489 N N . GLY A 1 180 ? 13.664 -6.400 -15.629 1.00 77.00 180 GLY A N 1
ATOM 1490 C CA . GLY A 1 180 ? 13.900 -7.654 -14.909 1.00 77.00 180 GLY A CA 1
ATOM 1491 C C . GLY A 1 180 ? 14.493 -7.471 -13.503 1.00 77.00 180 GLY A C 1
ATOM 1492 O O . GLY A 1 180 ? 13.903 -7.986 -12.551 1.00 77.00 180 GLY A O 1
ATOM 1493 N N . PRO A 1 181 ? 15.592 -6.707 -13.334 1.00 77.38 181 PRO A N 1
ATOM 1494 C CA . PRO A 1 181 ? 16.200 -6.463 -12.020 1.00 77.38 181 PRO A CA 1
ATOM 1495 C C . PRO A 1 181 ? 15.254 -5.773 -11.021 1.00 77.38 181 PRO A C 1
ATOM 1497 O O . PRO A 1 181 ? 15.306 -6.027 -9.820 1.00 77.38 181 PRO A O 1
ATOM 1500 N N . CYS A 1 182 ? 14.338 -4.946 -11.521 1.00 82.31 182 CYS A N 1
ATOM 1501 C CA . CYS A 1 182 ? 13.469 -4.080 -10.728 1.00 82.31 182 CYS A CA 1
ATOM 1502 C C . CYS A 1 182 ? 12.233 -4.796 -10.158 1.00 82.31 182 CYS A C 1
ATOM 1504 O O . CYS A 1 182 ? 11.613 -4.313 -9.208 1.00 82.31 182 CYS A O 1
ATOM 1506 N N . CYS A 1 183 ? 11.841 -5.938 -10.732 1.00 82.25 183 CYS A N 1
ATOM 1507 C CA . CYS A 1 183 ? 10.578 -6.612 -10.405 1.00 82.25 183 CYS A CA 1
ATOM 1508 C C . CYS A 1 183 ? 10.479 -7.004 -8.921 1.00 82.25 183 CYS A C 1
ATOM 1510 O O . CYS A 1 183 ? 9.423 -6.851 -8.305 1.00 82.25 183 CYS A O 1
ATOM 1512 N N . ASN A 1 184 ? 11.590 -7.444 -8.323 1.00 84.56 184 ASN A N 1
ATOM 1513 C CA . ASN A 1 184 ? 11.631 -7.825 -6.909 1.00 84.56 184 ASN A CA 1
ATOM 1514 C C . ASN A 1 184 ? 11.417 -6.624 -5.977 1.00 84.56 184 ASN A C 1
ATOM 1516 O O . ASN A 1 184 ? 10.708 -6.747 -4.978 1.00 84.56 184 ASN A O 1
ATOM 1520 N N . HIS A 1 185 ? 11.967 -5.456 -6.324 1.00 87.88 185 HIS A N 1
ATOM 1521 C CA . HIS A 1 185 ? 11.767 -4.225 -5.557 1.00 87.88 185 HIS A CA 1
ATOM 1522 C C . HIS A 1 185 ? 10.296 -3.811 -5.563 1.00 87.88 185 HIS A C 1
ATOM 1524 O O . HIS A 1 185 ? 9.721 -3.581 -4.502 1.00 87.88 185 HIS A O 1
ATOM 1530 N N . TYR A 1 186 ? 9.646 -3.816 -6.730 1.00 90.94 186 TYR A N 1
ATOM 1531 C CA . TYR A 1 186 ? 8.212 -3.529 -6.818 1.00 90.94 186 TYR A CA 1
ATOM 1532 C C . TYR A 1 186 ? 7.358 -4.516 -6.027 1.00 90.94 186 TYR A C 1
ATOM 1534 O O . TYR A 1 186 ? 6.414 -4.096 -5.365 1.00 90.94 186 TYR A O 1
ATOM 1542 N N . ALA A 1 187 ? 7.678 -5.811 -6.062 1.00 88.31 187 ALA A N 1
ATOM 1543 C CA . ALA A 1 187 ? 6.938 -6.812 -5.299 1.00 88.31 187 ALA A CA 1
ATOM 1544 C C . ALA A 1 187 ? 7.060 -6.590 -3.781 1.00 88.31 187 ALA A C 1
ATOM 1546 O O . ALA A 1 187 ? 6.071 -6.718 -3.059 1.00 88.31 187 ALA A O 1
ATOM 1547 N N . ASN A 1 188 ? 8.252 -6.239 -3.291 1.00 87.69 188 ASN A N 1
ATOM 1548 C CA . ASN A 1 188 ? 8.477 -5.959 -1.872 1.00 87.69 188 ASN A CA 1
ATOM 1549 C C . ASN A 1 188 ? 7.794 -4.659 -1.432 1.00 87.69 188 ASN A C 1
ATOM 1551 O O . ASN A 1 188 ? 7.089 -4.654 -0.422 1.00 87.69 188 ASN A O 1
ATOM 1555 N N . LEU A 1 189 ? 7.922 -3.591 -2.224 1.00 91.06 189 LEU A N 1
ATOM 1556 C CA . LEU A 1 189 ? 7.240 -2.319 -1.974 1.00 91.06 189 LEU A CA 1
ATOM 1557 C C . LEU A 1 189 ? 5.717 -2.480 -2.004 1.00 91.06 189 LEU A C 1
ATOM 1559 O O . LEU A 1 189 ? 5.031 -1.958 -1.129 1.00 91.06 189 LEU A O 1
ATOM 1563 N N . PHE A 1 190 ? 5.184 -3.254 -2.953 1.00 91.88 190 PHE A N 1
ATOM 1564 C CA . PHE A 1 190 ? 3.754 -3.543 -3.021 1.00 91.88 190 PHE A CA 1
ATOM 1565 C C . PHE A 1 190 ? 3.268 -4.263 -1.763 1.00 91.88 190 PHE A C 1
ATOM 1567 O O . PHE A 1 190 ? 2.270 -3.847 -1.186 1.00 91.88 190 PHE A O 1
ATOM 1574 N N . LYS A 1 191 ? 3.973 -5.309 -1.301 1.00 89.69 191 LYS A N 1
ATOM 1575 C CA . LYS A 1 191 ? 3.618 -6.020 -0.057 1.00 89.69 191 LYS A CA 1
ATOM 1576 C C . LYS A 1 191 ? 3.577 -5.069 1.131 1.00 89.69 191 LYS A C 1
ATOM 1578 O O . LYS A 1 191 ? 2.613 -5.067 1.887 1.00 89.69 191 LYS A O 1
ATOM 1583 N N . PHE A 1 192 ? 4.602 -4.237 1.269 1.00 90.75 192 PHE A N 1
ATOM 1584 C CA . PHE A 1 192 ? 4.671 -3.245 2.329 1.00 90.75 192 PHE A CA 1
ATOM 1585 C C . PHE A 1 192 ? 3.480 -2.264 2.290 1.00 90.75 192 PHE A C 1
ATOM 1587 O O . PHE A 1 192 ? 2.796 -2.077 3.299 1.00 90.75 192 PHE A O 1
ATOM 1594 N N . LEU A 1 193 ? 3.173 -1.700 1.117 1.00 92.69 193 LEU A N 1
ATOM 1595 C CA . LEU A 1 193 ? 2.017 -0.816 0.920 1.00 92.69 193 LEU A CA 1
ATOM 1596 C C . LEU A 1 193 ? 0.683 -1.540 1.154 1.00 92.69 193 LEU A C 1
ATOM 1598 O O . LEU A 1 193 ? -0.252 -0.946 1.687 1.00 92.69 193 LEU A O 1
ATOM 1602 N N . TRP A 1 194 ? 0.594 -2.823 0.798 1.00 92.56 194 TRP A N 1
ATOM 1603 C CA . TRP A 1 194 ? -0.585 -3.660 1.012 1.00 92.56 194 TRP A CA 1
ATOM 1604 C C . TRP A 1 194 ? -0.879 -3.858 2.505 1.00 92.56 194 TRP A C 1
ATOM 1606 O O . TRP A 1 194 ? -2.011 -3.636 2.934 1.00 92.56 194 TRP A O 1
ATOM 1616 N N . HIS A 1 195 ? 0.142 -4.165 3.312 1.00 92.00 195 HIS A N 1
ATOM 1617 C CA . HIS A 1 195 ? 0.027 -4.247 4.775 1.00 92.00 195 HIS A CA 1
ATOM 1618 C C . HIS A 1 195 ? -0.390 -2.906 5.392 1.00 92.00 195 HIS A C 1
ATOM 1620 O O . HIS A 1 195 ? -1.328 -2.834 6.190 1.00 92.00 195 HIS A O 1
ATOM 1626 N N . LEU A 1 196 ? 0.239 -1.811 4.953 1.00 92.88 196 LEU A N 1
ATOM 1627 C CA . LEU A 1 196 ? -0.119 -0.465 5.401 1.00 92.88 196 LEU A CA 1
ATOM 1628 C C . LEU A 1 196 ? -1.574 -0.118 5.058 1.00 92.88 196 LEU A C 1
ATOM 1630 O O . LEU A 1 196 ? -2.282 0.500 5.856 1.00 92.88 196 LEU A O 1
ATOM 1634 N N . ARG A 1 197 ? -2.042 -0.543 3.881 1.00 93.38 197 ARG A N 1
ATOM 1635 C CA . ARG A 1 197 ? -3.421 -0.332 3.447 1.00 93.38 197 ARG A CA 1
ATOM 1636 C C . ARG A 1 197 ? -4.422 -1.173 4.236 1.00 93.38 197 ARG A C 1
ATOM 1638 O O . ARG A 1 197 ? -5.508 -0.680 4.541 1.00 93.38 197 ARG A O 1
ATOM 1645 N N . LYS A 1 198 ? -4.074 -2.413 4.588 1.00 92.25 198 LYS A N 1
ATOM 1646 C CA . LYS A 1 198 ? -4.900 -3.260 5.459 1.00 92.25 198 LYS A CA 1
ATOM 1647 C C . LYS A 1 198 ? -5.070 -2.631 6.844 1.00 92.25 198 LYS A C 1
ATOM 1649 O O . LYS A 1 198 ? -6.196 -2.574 7.347 1.00 92.25 198 LYS A O 1
ATOM 1654 N N . ALA A 1 199 ? -3.982 -2.136 7.439 1.00 94.31 199 ALA A N 1
ATOM 1655 C CA . ALA A 1 199 ? -4.018 -1.472 8.742 1.00 94.31 199 ALA A CA 1
ATOM 1656 C C . ALA A 1 199 ? -4.947 -0.243 8.720 1.00 94.31 199 ALA A C 1
ATOM 1658 O O . ALA A 1 199 ? -5.819 -0.107 9.578 1.00 94.31 199 ALA A O 1
ATOM 1659 N N . ASP A 1 200 ? -4.812 0.598 7.691 1.00 94.50 200 ASP A N 1
ATOM 1660 C CA . ASP A 1 200 ? -5.658 1.773 7.455 1.00 94.50 200 ASP A CA 1
ATOM 1661 C C . ASP A 1 200 ? -7.146 1.414 7.336 1.00 94.50 200 ASP A C 1
ATOM 1663 O O . ASP A 1 200 ? -7.984 1.925 8.081 1.00 94.50 200 ASP A O 1
ATOM 1667 N N . TRP A 1 201 ? -7.477 0.460 6.462 1.00 94.25 201 TRP A N 1
ATOM 1668 C CA . TRP A 1 201 ? -8.860 0.027 6.258 1.00 94.25 201 TRP A CA 1
ATOM 1669 C C . TRP A 1 201 ? -9.504 -0.499 7.546 1.00 94.25 201 TRP A C 1
ATOM 1671 O O . TRP A 1 201 ? -10.631 -0.130 7.888 1.00 94.25 201 TRP A O 1
ATOM 1681 N N . THR A 1 202 ? -8.771 -1.332 8.287 1.00 93.69 202 THR A N 1
ATOM 1682 C CA . THR A 1 202 ? -9.239 -1.919 9.550 1.00 93.69 202 THR A CA 1
ATOM 1683 C C . THR A 1 202 ? -9.482 -0.833 10.600 1.00 93.69 202 THR A C 1
ATOM 1685 O O . THR A 1 202 ? -10.532 -0.818 11.248 1.00 93.69 202 THR A O 1
ATOM 1688 N N . ALA A 1 203 ? -8.573 0.139 10.710 1.00 94.81 203 ALA A N 1
ATOM 1689 C CA . ALA A 1 203 ? -8.711 1.259 11.634 1.00 94.81 203 ALA A CA 1
ATOM 1690 C C . ALA A 1 203 ? -9.895 2.181 11.275 1.00 94.81 203 ALA A C 1
ATOM 1692 O O . ALA A 1 203 ? -10.656 2.583 12.160 1.00 94.81 203 ALA A O 1
ATOM 1693 N N . ILE A 1 204 ? -10.110 2.481 9.987 1.00 94.56 204 ILE A N 1
ATOM 1694 C CA . ILE A 1 204 ? -11.256 3.280 9.516 1.00 94.56 204 ILE A CA 1
ATOM 1695 C C . ILE A 1 204 ? -12.578 2.561 9.809 1.00 94.56 204 ILE A C 1
ATOM 1697 O O . ILE A 1 204 ? -13.525 3.168 10.323 1.00 94.56 204 ILE A O 1
ATOM 1701 N N . LYS A 1 205 ? -12.654 1.255 9.537 1.00 93.31 205 LYS A N 1
ATOM 1702 C CA . LYS A 1 205 ? -13.836 0.442 9.852 1.00 93.31 205 LYS A CA 1
ATOM 1703 C C . LYS A 1 205 ? -14.148 0.480 11.345 1.00 93.31 205 LYS A C 1
ATOM 1705 O O . LYS A 1 205 ? -15.285 0.760 11.737 1.00 93.31 205 LYS A O 1
ATOM 1710 N N . MET A 1 206 ? -13.128 0.277 12.175 1.00 94.06 206 MET A N 1
ATOM 1711 C CA . MET A 1 206 ? -13.253 0.372 13.624 1.00 94.06 206 MET A CA 1
ATOM 1712 C C . MET A 1 206 ? -13.728 1.765 14.059 1.00 94.06 206 MET A C 1
ATOM 1714 O O . MET A 1 206 ? -14.578 1.882 14.941 1.00 94.06 206 MET A O 1
ATOM 1718 N N . TRP A 1 207 ? -13.257 2.834 13.412 1.00 95.44 207 TRP A N 1
ATOM 1719 C CA . TRP A 1 207 ? -13.683 4.200 13.716 1.00 95.44 207 TRP A CA 1
ATOM 1720 C C . TRP A 1 207 ? -15.171 4.421 13.441 1.00 95.44 207 TRP A C 1
ATOM 1722 O O . TRP A 1 207 ? -15.879 5.006 14.272 1.00 95.44 207 TRP A O 1
ATOM 1732 N N . HIS A 1 208 ? -15.673 3.924 12.308 1.00 94.12 208 HIS A N 1
ATOM 1733 C CA . HIS A 1 208 ? -17.100 3.968 11.994 1.00 94.12 208 HIS A CA 1
ATOM 1734 C C . HIS A 1 208 ? -17.922 3.176 13.010 1.00 94.12 208 HIS A C 1
ATOM 1736 O O . HIS A 1 208 ? -18.916 3.696 13.531 1.00 94.12 208 HIS A O 1
ATOM 1742 N N . ARG A 1 209 ? -17.475 1.963 13.353 1.00 93.31 209 ARG A N 1
ATOM 1743 C CA . ARG A 1 209 ? -18.124 1.119 14.359 1.00 93.31 209 ARG A CA 1
ATOM 1744 C C . ARG A 1 209 ? -18.179 1.794 15.726 1.00 93.31 209 ARG A C 1
ATOM 1746 O O . ARG A 1 209 ? -19.248 1.856 16.333 1.00 93.31 209 ARG A O 1
ATOM 1753 N N . LEU A 1 210 ? -17.057 2.337 16.188 1.00 92.50 210 LEU A N 1
ATOM 1754 C CA . LEU A 1 210 ? -16.947 3.040 17.462 1.00 92.50 210 LEU A CA 1
ATOM 1755 C C . LEU A 1 210 ? -17.847 4.274 17.490 1.00 92.50 210 LEU A C 1
ATOM 1757 O O . LEU A 1 210 ? -18.576 4.492 18.454 1.00 92.50 210 LEU A O 1
ATOM 1761 N N . THR A 1 211 ? -17.854 5.057 16.412 1.00 91.50 211 THR A N 1
ATOM 1762 C CA . THR A 1 211 ? -18.715 6.240 16.291 1.00 91.50 211 THR A CA 1
ATOM 1763 C C . THR A 1 211 ? -20.194 5.864 16.360 1.00 91.50 211 THR A C 1
ATOM 1765 O O . THR A 1 211 ? -20.975 6.547 17.023 1.00 91.50 211 THR A O 1
ATOM 1768 N N . TYR A 1 212 ? -20.587 4.773 15.703 1.00 91.38 212 TYR A N 1
ATOM 1769 C CA . TYR A 1 212 ? -21.947 4.246 15.771 1.00 91.38 212 TYR A CA 1
ATOM 1770 C C . TYR A 1 212 ? -22.305 3.768 17.185 1.00 91.38 212 TYR A C 1
ATOM 1772 O O . TYR A 1 212 ? -23.344 4.154 17.721 1.00 91.38 212 TYR A O 1
ATOM 1780 N N . PHE A 1 213 ? -21.418 3.007 17.831 1.00 89.06 213 PHE A N 1
ATOM 1781 C CA . PHE A 1 213 ? -21.640 2.507 19.186 1.00 89.06 213 PHE A CA 1
ATOM 1782 C C . PHE A 1 213 ? -21.740 3.631 20.223 1.00 89.06 213 PHE A C 1
ATOM 1784 O O . PHE A 1 213 ? -22.613 3.587 21.089 1.00 89.06 213 PHE A O 1
ATOM 1791 N N . ILE A 1 214 ? -20.912 4.676 20.103 1.00 87.62 214 ILE A N 1
ATOM 1792 C CA . ILE A 1 214 ? -20.992 5.878 20.945 1.00 87.62 214 ILE A CA 1
ATOM 1793 C C . ILE A 1 214 ? -22.373 6.525 20.828 1.00 87.62 214 ILE A C 1
ATOM 1795 O O . ILE A 1 214 ? -22.950 6.869 21.854 1.00 87.62 214 ILE A O 1
ATOM 1799 N N . LYS A 1 215 ? -22.912 6.666 19.607 1.00 86.75 215 LYS A N 1
ATOM 1800 C CA . LYS A 1 215 ? -24.236 7.271 19.374 1.00 86.75 215 LYS A CA 1
ATOM 1801 C C . LYS A 1 215 ? -25.367 6.481 20.032 1.00 86.75 215 LYS A C 1
ATOM 1803 O O . LYS A 1 215 ? -26.275 7.088 20.588 1.00 86.75 215 LYS A O 1
ATOM 1808 N N . ILE A 1 216 ? -25.314 5.150 19.985 1.00 85.06 216 ILE A N 1
ATOM 1809 C CA . ILE A 1 216 ? -26.334 4.293 20.614 1.00 85.06 216 ILE A CA 1
ATOM 1810 C C . ILE A 1 216 ? -26.193 4.293 22.137 1.00 85.06 216 ILE A C 1
ATOM 1812 O O . ILE A 1 216 ? -27.185 4.341 22.859 1.00 85.06 216 ILE A O 1
ATOM 1816 N N . SER A 1 217 ? -24.958 4.289 22.632 1.00 78.69 217 SER A N 1
ATOM 1817 C CA . SER A 1 217 ? -24.651 4.148 24.058 1.00 78.69 217 SER A CA 1
ATOM 1818 C C . SER A 1 217 ? -24.607 5.485 24.810 1.00 78.69 217 SER A C 1
ATOM 1820 O O . SER A 1 217 ? -24.209 5.521 25.972 1.00 78.69 217 SER A O 1
ATOM 1822 N N . CYS A 1 218 ? -25.023 6.599 24.188 1.00 67.44 218 CYS A N 1
ATOM 1823 C CA . CYS A 1 218 ? -24.944 7.952 24.761 1.00 67.44 218 CYS A CA 1
ATOM 1824 C C . CYS A 1 218 ? -25.622 8.101 26.136 1.00 67.44 218 CYS A C 1
ATOM 1826 O O . CYS A 1 218 ? -25.217 8.962 26.927 1.00 67.44 218 CYS A O 1
ATOM 1828 N N . ASN A 1 219 ? -26.636 7.280 26.419 1.00 66.31 219 ASN A N 1
ATOM 1829 C CA . ASN A 1 219 ? -27.426 7.343 27.649 1.00 66.31 219 ASN A CA 1
ATOM 1830 C C . ASN A 1 219 ? -26.776 6.608 28.834 1.00 66.31 219 ASN A C 1
ATOM 1832 O O . ASN A 1 219 ? -27.209 6.800 29.966 1.00 66.31 219 ASN A O 1
ATOM 1836 N N . ILE A 1 220 ? -25.727 5.812 28.600 1.00 73.06 220 ILE A N 1
ATOM 1837 C CA . ILE A 1 220 ? -25.017 5.072 29.649 1.00 73.06 220 ILE A CA 1
ATOM 1838 C C . ILE A 1 220 ? -23.814 5.915 30.092 1.00 73.06 220 ILE A C 1
ATOM 1840 O O . ILE A 1 220 ? -22.806 6.008 29.388 1.00 73.06 220 ILE A O 1
ATOM 1844 N N . LEU A 1 221 ? -23.942 6.592 31.237 1.00 64.94 221 LEU A N 1
ATOM 1845 C CA . LEU A 1 221 ? -22.938 7.542 31.737 1.00 64.94 221 LEU A CA 1
ATOM 1846 C C . LEU A 1 221 ? -21.580 6.872 32.010 1.00 64.94 221 LEU A C 1
ATOM 1848 O O . LEU A 1 221 ? -20.550 7.450 31.654 1.00 64.94 221 LEU A O 1
ATOM 1852 N N . ASP A 1 222 ? -21.584 5.643 32.526 1.00 75.75 222 ASP A N 1
ATOM 1853 C CA . ASP A 1 222 ? -20.377 4.915 32.946 1.00 75.75 222 ASP A CA 1
ATOM 1854 C C . ASP A 1 222 ? -19.491 4.469 31.767 1.00 75.75 222 ASP A C 1
ATOM 1856 O O . ASP A 1 222 ? -18.275 4.329 31.900 1.00 75.75 222 ASP A O 1
ATOM 1860 N N . LEU A 1 223 ? -20.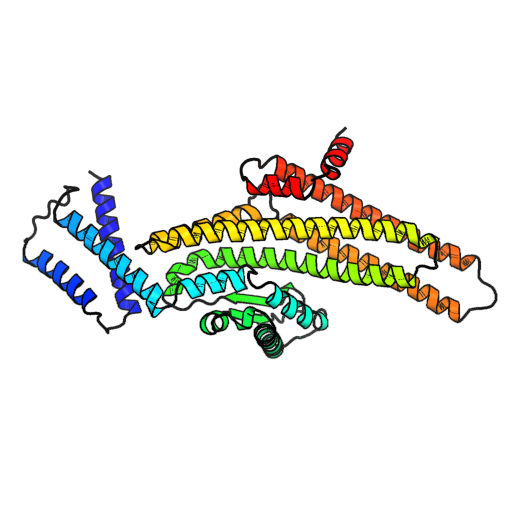059 4.358 30.560 1.00 80.75 223 LEU A N 1
ATOM 1861 C CA . LEU A 1 223 ? -19.323 3.996 29.341 1.00 80.75 223 LEU A CA 1
ATOM 1862 C C . LEU A 1 223 ? -18.597 5.174 28.688 1.00 80.75 223 LEU A C 1
ATOM 1864 O O . LEU A 1 223 ? -17.659 4.983 27.911 1.00 80.75 223 LEU A O 1
ATOM 1868 N N . ARG A 1 224 ? -19.008 6.412 28.978 1.00 83.31 224 ARG A N 1
ATOM 1869 C CA . ARG A 1 224 ? -18.430 7.615 28.357 1.00 83.31 224 ARG A CA 1
ATOM 1870 C C . ARG A 1 224 ? -16.907 7.723 28.513 1.00 83.31 224 ARG A C 1
ATOM 1872 O O . ARG A 1 224 ? -16.251 7.961 27.495 1.00 83.31 224 ARG A O 1
ATOM 1879 N N . PRO A 1 225 ? -16.310 7.574 29.715 1.00 86.25 225 PRO A N 1
ATOM 1880 C CA . PRO A 1 225 ? -14.856 7.670 29.862 1.00 86.25 225 PRO A CA 1
ATOM 1881 C C . PRO A 1 225 ? -14.120 6.566 29.094 1.00 86.25 225 PRO A C 1
ATOM 1883 O O . PRO A 1 225 ? -13.114 6.843 28.439 1.00 86.25 225 PRO A O 1
ATOM 1886 N N . VAL A 1 226 ? -14.654 5.345 29.109 1.00 87.81 226 VAL A N 1
ATOM 1887 C CA . VAL A 1 226 ? -14.086 4.171 28.432 1.00 87.81 226 VAL A CA 1
ATOM 1888 C C . VAL A 1 226 ? -14.063 4.374 26.918 1.00 87.81 226 VAL A C 1
ATOM 1890 O O . VAL A 1 226 ? -13.021 4.237 26.272 1.00 87.81 226 VAL A O 1
ATOM 1893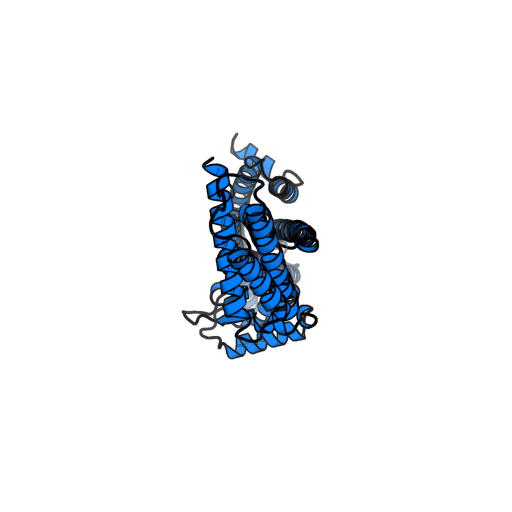 N N . LEU A 1 227 ? -15.191 4.796 26.344 1.00 89.25 227 LEU A N 1
ATOM 1894 C CA . LEU A 1 227 ? -15.314 5.060 24.912 1.00 89.25 227 LEU A CA 1
ATOM 1895 C C . LEU A 1 227 ? -14.474 6.256 24.466 1.00 89.25 227 LEU A C 1
ATOM 1897 O O . LEU A 1 227 ? -13.906 6.235 23.374 1.00 89.25 227 LEU A O 1
ATOM 1901 N N . ARG A 1 228 ? -14.334 7.281 25.315 1.00 89.75 228 ARG A N 1
ATOM 1902 C CA . ARG A 1 228 ? -13.428 8.405 25.048 1.00 89.75 228 ARG A CA 1
ATOM 1903 C C . ARG A 1 228 ? -11.976 7.938 24.961 1.00 89.75 228 ARG A C 1
ATOM 1905 O O . ARG A 1 228 ? -11.286 8.321 24.022 1.00 89.75 228 ARG A O 1
ATOM 1912 N N . ASN A 1 229 ? -11.527 7.104 25.900 1.00 90.06 229 ASN A N 1
ATOM 1913 C CA . ASN A 1 229 ? -10.165 6.565 25.899 1.00 90.06 229 ASN A CA 1
ATOM 1914 C C . ASN A 1 229 ? -9.919 5.654 24.687 1.00 90.06 229 ASN A C 1
ATOM 1916 O O . ASN A 1 229 ? -8.883 5.765 24.036 1.00 90.06 229 ASN A O 1
ATOM 1920 N N . THR A 1 230 ? -10.904 4.823 24.340 1.00 91.56 230 THR A N 1
ATOM 1921 C CA . THR A 1 230 ? -10.883 3.963 23.144 1.00 91.56 230 THR A CA 1
ATOM 1922 C C . THR A 1 230 ? -10.744 4.798 21.872 1.00 91.56 230 THR A C 1
ATOM 1924 O O . THR A 1 230 ? -9.880 4.540 21.037 1.00 91.56 230 THR A O 1
ATOM 1927 N N . ARG A 1 231 ? -11.548 5.863 21.751 1.00 92.19 231 ARG A N 1
ATOM 1928 C CA . ARG A 1 231 ? -11.501 6.784 20.611 1.00 92.19 231 ARG A CA 1
ATOM 1929 C C . ARG A 1 231 ? -10.170 7.518 20.514 1.00 92.19 231 ARG A C 1
ATOM 1931 O O . ARG A 1 231 ? -9.671 7.697 19.409 1.00 92.19 231 ARG A O 1
ATOM 1938 N N . ALA A 1 232 ? -9.607 7.939 21.644 1.00 92.19 232 ALA A N 1
ATOM 1939 C CA . ALA A 1 232 ? -8.304 8.591 21.678 1.00 92.19 232 ALA A CA 1
ATOM 1940 C C . ALA A 1 232 ? -7.193 7.649 21.188 1.00 92.19 232 ALA A C 1
ATOM 1942 O O . ALA A 1 232 ? -6.404 8.043 20.335 1.00 92.19 232 ALA A O 1
ATOM 1943 N N . LEU A 1 233 ? -7.171 6.395 21.657 1.00 92.38 233 LEU A N 1
ATOM 1944 C CA . LEU A 1 233 ? -6.196 5.400 21.202 1.00 92.38 233 LEU A CA 1
ATOM 1945 C C . LEU A 1 233 ? -6.319 5.130 19.696 1.00 92.38 233 LEU A C 1
ATOM 1947 O O . LEU A 1 233 ? -5.320 5.181 18.984 1.00 92.38 233 LEU A O 1
ATOM 1951 N N . LEU A 1 234 ? -7.544 4.920 19.203 1.00 93.75 234 LEU A N 1
ATOM 1952 C CA . LEU A 1 234 ? -7.789 4.698 17.778 1.00 93.75 234 LEU A CA 1
ATOM 1953 C C . LEU A 1 234 ? -7.382 5.907 16.927 1.00 93.75 234 LEU A C 1
ATOM 1955 O O . LEU A 1 234 ? -6.779 5.745 15.872 1.00 93.75 234 LEU A O 1
ATOM 1959 N N . SER A 1 235 ? -7.674 7.122 17.399 1.00 92.75 235 SER A N 1
ATOM 1960 C CA . SER A 1 235 ? -7.259 8.354 16.726 1.00 92.75 235 SER A CA 1
ATOM 1961 C C . SER A 1 235 ? -5.738 8.470 16.636 1.00 92.75 235 SER A C 1
ATOM 1963 O O . SER A 1 235 ? -5.233 8.935 15.619 1.00 92.75 235 SER A O 1
ATOM 1965 N N . ASN A 1 236 ? -5.010 8.045 17.672 1.00 91.12 236 ASN A N 1
ATOM 1966 C CA . ASN A 1 236 ? -3.548 8.049 17.666 1.00 91.12 236 ASN A CA 1
ATOM 1967 C C . ASN A 1 236 ? -2.986 7.033 16.662 1.00 91.12 236 ASN A C 1
ATOM 1969 O O . ASN A 1 236 ? -2.067 7.369 15.919 1.00 91.12 236 ASN A O 1
ATOM 1973 N N . MET A 1 237 ? -3.551 5.820 16.612 1.00 92.81 237 MET A N 1
ATOM 1974 C CA . MET A 1 237 ? -3.165 4.798 15.630 1.00 92.81 237 MET A CA 1
ATOM 1975 C C . MET A 1 237 ? -3.454 5.261 14.196 1.00 92.81 237 MET A C 1
ATOM 1977 O O . MET A 1 237 ? -2.577 5.174 13.343 1.00 92.81 237 MET A O 1
ATOM 1981 N N . LEU A 1 238 ? -4.642 5.825 13.938 1.00 93.06 238 LEU A N 1
ATOM 1982 C CA . LEU A 1 238 ? -5.004 6.405 12.638 1.00 93.06 238 LEU A CA 1
ATOM 1983 C C . LEU A 1 238 ? -4.073 7.551 12.233 1.00 93.06 238 LEU A C 1
ATOM 1985 O O . LEU A 1 238 ? -3.671 7.628 11.077 1.00 93.06 238 LEU A O 1
ATOM 1989 N N . GLY A 1 239 ? -3.726 8.438 13.171 1.00 91.00 239 GLY A N 1
ATOM 1990 C CA . GLY A 1 239 ? -2.753 9.505 12.932 1.00 91.00 239 GLY A CA 1
ATOM 1991 C C . GLY A 1 239 ? -1.409 8.941 12.476 1.00 91.00 239 GLY A C 1
ATOM 1992 O O . GLY A 1 239 ? -0.929 9.302 11.409 1.00 91.00 239 GLY A O 1
ATOM 1993 N N . CYS A 1 240 ? -0.876 7.962 13.211 1.00 90.50 240 CYS A N 1
ATOM 1994 C CA . CYS A 1 240 ? 0.384 7.304 12.865 1.00 90.50 240 CYS A CA 1
ATOM 1995 C C . CYS A 1 240 ? 0.344 6.626 11.484 1.00 90.50 240 CYS A C 1
ATOM 1997 O O . CYS A 1 240 ? 1.264 6.813 10.689 1.00 90.50 240 CYS A O 1
ATOM 1999 N N . ILE A 1 241 ? -0.726 5.887 11.167 1.00 92.31 241 ILE A N 1
ATOM 2000 C CA . ILE A 1 241 ? -0.902 5.252 9.849 1.00 92.31 241 ILE A CA 1
ATOM 2001 C C . ILE A 1 241 ? -0.894 6.307 8.737 1.00 92.31 241 ILE A C 1
ATOM 2003 O O . ILE A 1 241 ? -0.165 6.152 7.756 1.00 92.31 241 ILE A O 1
ATOM 2007 N N . ASN A 1 242 ? -1.658 7.389 8.904 1.00 91.44 242 ASN A N 1
ATOM 2008 C CA . ASN A 1 242 ? -1.726 8.477 7.930 1.00 91.44 242 ASN A CA 1
ATOM 2009 C C . ASN A 1 242 ? -0.373 9.180 7.758 1.00 91.44 242 ASN A C 1
ATOM 2011 O O . ASN A 1 242 ? 0.023 9.471 6.632 1.00 91.44 242 ASN A O 1
ATOM 2015 N N . ASP A 1 243 ? 0.358 9.430 8.844 1.00 89.06 243 ASP A N 1
ATOM 2016 C CA . ASP A 1 243 ? 1.676 10.068 8.787 1.00 89.06 243 ASP A CA 1
ATOM 2017 C C . ASP A 1 243 ? 2.692 9.203 8.033 1.00 89.06 243 ASP A C 1
ATOM 2019 O O . ASP A 1 243 ? 3.440 9.717 7.195 1.00 89.06 243 ASP A O 1
ATOM 2023 N N . ILE A 1 244 ? 2.677 7.887 8.278 1.00 88.69 244 ILE A N 1
ATOM 2024 C CA . ILE A 1 244 ? 3.506 6.919 7.552 1.00 88.69 244 ILE A CA 1
ATOM 2025 C C . ILE A 1 244 ? 3.136 6.927 6.064 1.00 88.69 244 ILE A C 1
ATOM 2027 O O . ILE A 1 244 ? 4.016 7.127 5.226 1.00 88.69 244 ILE A O 1
ATOM 2031 N N . GLN A 1 245 ? 1.848 6.776 5.729 1.00 89.69 245 GLN A N 1
ATOM 2032 C CA . GLN A 1 245 ? 1.363 6.803 4.344 1.00 89.69 245 GLN A CA 1
ATOM 2033 C C . GLN A 1 245 ? 1.792 8.079 3.617 1.00 89.69 245 GLN A C 1
ATOM 2035 O O . GLN A 1 245 ? 2.399 8.005 2.549 1.00 89.69 245 GLN A O 1
ATOM 2040 N N . ASN A 1 246 ? 1.526 9.245 4.208 1.00 88.12 246 ASN A N 1
ATOM 2041 C CA . ASN A 1 246 ? 1.865 10.535 3.616 1.00 88.12 246 ASN A CA 1
ATOM 2042 C C . ASN A 1 246 ? 3.369 10.655 3.357 1.00 88.12 246 ASN A C 1
ATOM 2044 O O . ASN A 1 246 ? 3.767 11.081 2.277 1.00 88.12 246 ASN A O 1
ATOM 2048 N N . CYS A 1 247 ? 4.215 10.229 4.299 1.00 85.56 247 CYS A N 1
ATOM 2049 C CA . CYS A 1 247 ? 5.661 10.327 4.126 1.00 85.56 247 CYS A CA 1
ATOM 2050 C C . CYS A 1 247 ? 6.191 9.414 3.007 1.00 85.56 247 CYS A C 1
ATOM 2052 O O . CYS A 1 247 ? 7.044 9.830 2.218 1.00 85.56 247 CYS A O 1
ATOM 2054 N N . ILE A 1 248 ? 5.655 8.195 2.892 1.00 87.44 248 ILE A N 1
ATOM 2055 C CA . ILE A 1 248 ? 6.009 7.264 1.813 1.00 87.44 248 ILE A CA 1
ATOM 2056 C C . ILE A 1 248 ? 5.560 7.818 0.461 1.00 87.44 248 ILE A C 1
ATOM 2058 O O . ILE A 1 248 ? 6.349 7.845 -0.480 1.00 87.44 248 ILE A O 1
ATOM 2062 N N . PHE A 1 249 ? 4.317 8.294 0.349 1.00 89.06 249 PHE A N 1
ATOM 2063 C CA . PHE A 1 249 ? 3.806 8.836 -0.910 1.00 89.06 249 PHE A CA 1
ATOM 2064 C C . PHE A 1 249 ? 4.506 10.135 -1.323 1.00 89.06 249 PHE A C 1
ATOM 2066 O O . PHE A 1 249 ? 4.722 10.347 -2.516 1.00 89.06 249 PHE A O 1
ATOM 2073 N N . GLU A 1 250 ? 4.901 10.986 -0.374 1.00 88.25 250 GLU A N 1
ATOM 2074 C CA . GLU A 1 250 ? 5.760 12.145 -0.643 1.00 88.25 250 GLU A CA 1
ATOM 2075 C C . GLU A 1 250 ? 7.112 11.706 -1.209 1.00 88.25 250 GLU A C 1
ATOM 2077 O O . GLU A 1 250 ? 7.499 12.177 -2.276 1.00 88.25 250 GLU A O 1
ATOM 2082 N N . THR A 1 251 ? 7.765 10.729 -0.572 1.00 87.31 251 THR A N 1
ATOM 2083 C CA . THR A 1 251 ? 9.065 10.203 -1.017 1.00 87.31 251 THR A CA 1
ATOM 2084 C C . THR A 1 251 ? 8.962 9.591 -2.415 1.00 87.31 251 THR A C 1
ATOM 2086 O O . THR A 1 251 ? 9.740 9.936 -3.299 1.00 87.31 251 THR A O 1
ATOM 2089 N N . ILE A 1 252 ? 7.947 8.758 -2.672 1.00 90.31 252 ILE A N 1
ATOM 2090 C CA . ILE A 1 252 ? 7.689 8.195 -4.006 1.00 90.31 252 ILE A CA 1
ATOM 2091 C C . ILE A 1 252 ? 7.487 9.313 -5.038 1.00 90.31 252 ILE A C 1
ATOM 2093 O O . ILE A 1 252 ? 7.981 9.213 -6.160 1.00 90.31 252 ILE A O 1
ATOM 2097 N N . ASN A 1 253 ? 6.751 10.372 -4.694 1.00 90.81 253 ASN A N 1
ATOM 2098 C CA . ASN A 1 253 ? 6.484 11.471 -5.616 1.00 90.81 253 ASN A CA 1
ATOM 2099 C C . ASN A 1 253 ? 7.724 12.323 -5.904 1.00 90.81 253 ASN A C 1
ATOM 2101 O O . ASN A 1 253 ? 7.879 12.771 -7.040 1.00 90.81 253 ASN A O 1
ATOM 2105 N N . ASP A 1 254 ? 8.583 12.560 -4.918 1.00 89.25 254 ASP A N 1
ATOM 2106 C CA . ASP A 1 254 ? 9.795 13.359 -5.092 1.00 89.25 254 ASP A CA 1
ATOM 2107 C C . ASP A 1 254 ? 10.867 12.594 -5.874 1.00 89.25 254 ASP A C 1
ATOM 2109 O O . ASP A 1 254 ? 11.363 13.109 -6.879 1.00 89.25 254 ASP A O 1
ATOM 2113 N N . GLU A 1 255 ? 11.108 11.327 -5.531 1.00 90.25 255 GLU A N 1
ATOM 2114 C CA . GLU A 1 255 ? 12.002 10.442 -6.290 1.00 90.25 255 GLU A CA 1
ATOM 2115 C C . GLU A 1 255 ? 11.495 10.251 -7.732 1.00 90.25 255 GLU A C 1
ATOM 2117 O O . GLU A 1 255 ? 12.270 10.237 -8.688 1.00 90.25 255 GLU A O 1
ATOM 2122 N N . TRP A 1 256 ? 10.174 10.179 -7.938 1.00 92.06 256 TRP A N 1
ATOM 2123 C CA . TRP A 1 256 ? 9.600 10.086 -9.283 1.00 92.06 256 TRP A CA 1
ATOM 2124 C C . TRP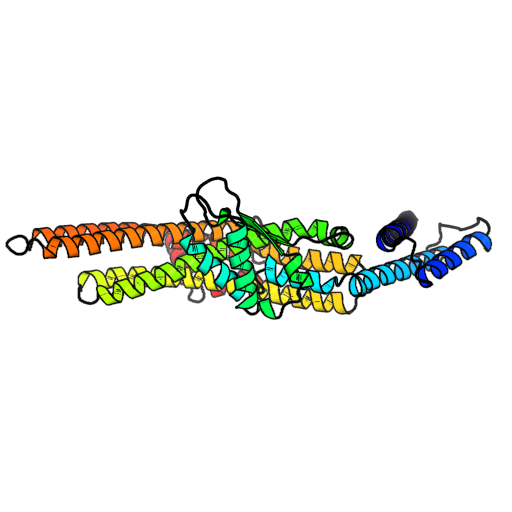 A 1 256 ? 9.839 11.349 -10.118 1.00 92.06 256 TRP A C 1
ATOM 2126 O O . TRP A 1 256 ? 10.098 11.253 -11.320 1.00 92.06 256 TRP A O 1
ATOM 2136 N N . LYS A 1 257 ? 9.755 12.544 -9.515 1.00 91.38 257 LYS A N 1
ATOM 2137 C CA . LYS A 1 257 ? 10.086 13.798 -10.215 1.00 91.38 257 LYS A CA 1
ATOM 2138 C C . LYS A 1 257 ? 11.555 13.809 -10.623 1.00 91.38 257 LYS A C 1
ATOM 2140 O O . LYS A 1 257 ? 11.852 14.198 -11.749 1.00 91.38 257 LYS A O 1
ATOM 2145 N N . GLN A 1 258 ? 12.449 13.364 -9.740 1.00 89.69 258 GLN A N 1
ATOM 2146 C CA . GLN A 1 258 ? 13.871 13.253 -10.048 1.00 89.69 258 GLN A CA 1
ATOM 2147 C C . GLN A 1 258 ? 14.108 12.291 -11.219 1.00 89.69 258 GLN A C 1
ATOM 2149 O O . GLN A 1 258 ? 14.687 12.697 -12.226 1.00 89.69 258 GLN A O 1
ATOM 2154 N N . PHE A 1 259 ? 13.543 11.083 -11.157 1.00 90.81 259 PHE A N 1
ATOM 2155 C CA . PHE A 1 259 ? 13.604 10.105 -12.244 1.00 90.81 259 PHE A CA 1
ATOM 2156 C C . PHE A 1 259 ? 13.091 10.672 -13.578 1.00 90.81 259 PHE A C 1
ATOM 2158 O O . PHE A 1 259 ? 13.714 10.492 -14.625 1.00 90.81 259 PHE A O 1
ATOM 2165 N N . ARG A 1 260 ? 11.965 11.399 -13.572 1.00 89.50 260 ARG A N 1
ATOM 2166 C CA . ARG A 1 260 ? 11.406 12.025 -14.784 1.00 89.50 260 ARG A CA 1
ATOM 2167 C C . ARG A 1 260 ? 12.300 13.122 -15.349 1.00 89.50 260 ARG A C 1
ATOM 2169 O O . ARG A 1 260 ? 12.399 13.240 -16.567 1.00 89.50 260 ARG A O 1
ATOM 2176 N N . ASN A 1 261 ? 12.946 13.906 -14.492 1.00 87.94 261 ASN A N 1
ATOM 2177 C CA . ASN A 1 261 ? 13.876 14.941 -14.928 1.00 87.94 261 ASN A CA 1
ATOM 2178 C C . ASN A 1 261 ? 15.128 14.317 -15.555 1.00 87.94 261 ASN A C 1
ATOM 2180 O O . ASN A 1 261 ? 15.523 14.727 -16.644 1.00 87.94 261 ASN A O 1
ATOM 2184 N N . GLU A 1 262 ? 15.691 13.288 -14.920 1.00 84.56 262 GLU A N 1
ATOM 2185 C CA . GLU A 1 262 ? 16.870 12.567 -15.411 1.00 84.56 262 GLU A CA 1
ATOM 2186 C C . GLU A 1 262 ? 16.584 11.839 -16.727 1.00 84.56 262 GLU A C 1
ATOM 2188 O O . GLU A 1 262 ? 17.373 11.921 -17.656 1.00 84.56 262 GLU A O 1
ATOM 2193 N N . THR A 1 263 ? 15.424 11.200 -16.872 1.00 82.56 263 THR A N 1
ATOM 2194 C CA . THR A 1 263 ? 15.076 10.457 -18.098 1.00 82.56 263 THR A CA 1
ATOM 2195 C C . THR A 1 263 ? 14.609 11.332 -19.263 1.00 82.56 263 THR A C 1
ATOM 2197 O O . THR A 1 263 ? 14.599 10.868 -20.402 1.00 82.56 263 THR A O 1
ATOM 2200 N N . SER A 1 264 ? 14.251 12.599 -19.023 1.00 75.00 264 SER A N 1
ATOM 2201 C CA . SER A 1 264 ? 13.771 13.509 -20.077 1.00 75.00 264 SER A CA 1
ATOM 2202 C C . SER A 1 264 ? 14.852 13.954 -21.073 1.00 75.00 264 SER A C 1
ATOM 2204 O O . SER A 1 264 ? 14.521 14.376 -22.181 1.00 75.00 264 SER A O 1
ATOM 2206 N N . SER A 1 265 ? 16.131 13.855 -20.700 1.00 68.12 265 SER A N 1
ATOM 2207 C CA . SER A 1 265 ? 17.277 14.364 -21.468 1.00 68.12 265 SER A CA 1
ATOM 2208 C C . SER A 1 265 ? 18.240 13.273 -21.955 1.00 68.12 265 SER A C 1
ATOM 2210 O O . SER A 1 265 ? 19.271 13.586 -22.550 1.00 68.12 265 SER A O 1
ATOM 2212 N N . VAL A 1 266 ? 17.922 11.999 -21.716 1.00 67.56 266 VAL A N 1
ATOM 2213 C CA . VAL A 1 266 ? 18.869 10.884 -21.846 1.00 67.56 266 VAL A CA 1
ATOM 2214 C C . VAL A 1 266 ? 18.758 10.160 -23.188 1.00 67.56 266 VAL A C 1
ATOM 2216 O O . VAL A 1 266 ? 17.671 9.825 -23.654 1.00 67.56 266 VAL A O 1
ATOM 2219 N N . THR A 1 267 ? 19.919 9.865 -23.779 1.00 65.06 267 THR A N 1
ATOM 2220 C CA . THR A 1 267 ? 20.077 9.087 -25.019 1.00 65.06 267 THR A CA 1
ATOM 2221 C C . THR A 1 267 ? 20.472 7.625 -24.787 1.00 65.06 267 THR A C 1
ATOM 2223 O O . THR A 1 267 ? 20.408 6.843 -25.731 1.00 65.06 267 THR A O 1
ATOM 2226 N N . ASP A 1 268 ? 20.854 7.239 -23.563 1.00 76.25 268 ASP A N 1
ATOM 2227 C CA . ASP A 1 268 ? 21.361 5.899 -23.235 1.00 76.25 268 ASP A CA 1
ATOM 2228 C C . ASP A 1 268 ? 20.409 5.090 -22.334 1.00 76.25 268 ASP A C 1
ATOM 2230 O O . ASP A 1 268 ? 19.865 5.573 -21.341 1.00 76.25 268 ASP A O 1
ATOM 2234 N N . ILE A 1 269 ? 20.230 3.812 -22.671 1.00 77.38 269 ILE A N 1
ATOM 2235 C CA . ILE A 1 269 ? 19.358 2.878 -21.952 1.00 77.38 269 ILE A CA 1
ATOM 2236 C C . ILE A 1 269 ? 19.907 2.533 -20.570 1.00 77.38 269 ILE A C 1
ATOM 2238 O O . ILE A 1 269 ? 19.135 2.291 -19.636 1.00 77.38 269 ILE A O 1
ATOM 2242 N N . LYS A 1 270 ? 21.236 2.523 -20.427 1.00 78.81 270 LYS A N 1
ATOM 2243 C CA . LYS A 1 270 ? 21.878 2.242 -19.148 1.00 78.81 270 LYS A CA 1
ATOM 2244 C C . LYS A 1 270 ? 21.543 3.331 -18.141 1.00 78.81 270 LYS A C 1
ATOM 2246 O O . LYS A 1 270 ? 21.081 3.011 -17.057 1.00 78.81 270 LYS A O 1
ATOM 2251 N N . THR A 1 271 ? 21.632 4.598 -18.538 1.00 83.00 271 THR A N 1
ATOM 2252 C CA . THR A 1 271 ? 21.239 5.719 -17.679 1.00 83.00 271 THR A CA 1
ATOM 2253 C C . THR A 1 271 ? 19.766 5.648 -17.265 1.00 83.00 271 THR A C 1
ATOM 2255 O O . THR A 1 271 ? 19.462 5.902 -16.106 1.00 83.00 271 THR A O 1
ATOM 2258 N N . VAL A 1 272 ? 18.849 5.242 -18.155 1.00 84.69 272 VAL A N 1
ATOM 2259 C CA . VAL A 1 272 ? 17.430 5.038 -17.787 1.00 84.69 272 VAL A CA 1
ATOM 2260 C C . VAL A 1 272 ? 17.271 3.918 -16.753 1.00 84.69 272 VAL A C 1
ATOM 2262 O O . VAL A 1 272 ? 16.505 4.063 -15.801 1.00 84.69 272 VAL A O 1
ATOM 2265 N N . THR A 1 273 ? 17.994 2.811 -16.928 1.00 84.56 273 THR A N 1
ATOM 2266 C CA . THR A 1 273 ? 17.941 1.654 -16.020 1.00 84.56 273 THR A CA 1
ATOM 2267 C C . THR A 1 273 ? 18.551 1.991 -14.659 1.00 84.56 273 THR A C 1
ATOM 2269 O O . THR A 1 273 ? 17.957 1.683 -13.630 1.00 84.56 273 THR A O 1
ATOM 2272 N N . ASP A 1 274 ? 19.694 2.676 -14.650 1.00 86.38 274 ASP A N 1
ATOM 2273 C CA . ASP A 1 274 ? 20.398 3.097 -13.439 1.00 86.38 274 ASP A CA 1
ATOM 2274 C C . ASP A 1 274 ? 19.572 4.133 -12.659 1.00 86.38 274 ASP A C 1
ATOM 2276 O O . ASP A 1 274 ? 19.403 3.995 -11.449 1.00 86.38 274 ASP A O 1
ATOM 2280 N N . ALA A 1 275 ? 18.971 5.116 -13.342 1.00 87.88 275 ALA A N 1
ATOM 2281 C CA . ALA A 1 275 ? 18.071 6.092 -12.719 1.00 87.88 275 ALA A CA 1
ATOM 2282 C C . ALA A 1 275 ? 16.826 5.419 -12.119 1.00 87.88 275 ALA A C 1
ATOM 2284 O O . ALA A 1 275 ? 16.372 5.771 -11.030 1.00 87.88 275 ALA A O 1
ATOM 2285 N N . HIS A 1 276 ? 16.272 4.415 -12.806 1.00 89.56 276 HIS A N 1
ATOM 2286 C CA . HIS A 1 276 ? 15.124 3.659 -12.308 1.00 89.56 276 HIS A CA 1
ATOM 2287 C C . HIS A 1 276 ? 15.470 2.774 -11.104 1.00 89.56 276 HIS A C 1
ATOM 2289 O O . HIS A 1 276 ? 14.695 2.707 -10.148 1.00 89.56 276 HIS A O 1
ATOM 2295 N N . MET A 1 277 ? 16.640 2.133 -11.117 1.00 88.69 277 MET A N 1
ATOM 2296 C CA . MET A 1 277 ? 17.151 1.392 -9.964 1.00 88.69 277 MET A CA 1
ATOM 2297 C C . MET A 1 277 ? 17.409 2.324 -8.783 1.00 88.69 277 MET A C 1
ATOM 2299 O O . MET A 1 277 ? 16.955 2.018 -7.686 1.00 88.69 277 MET A O 1
ATOM 2303 N N . SER A 1 278 ? 18.020 3.491 -9.008 1.00 88.81 278 SER A N 1
ATOM 2304 C CA . SER A 1 278 ? 18.218 4.507 -7.968 1.00 88.81 278 SER A CA 1
ATOM 2305 C C . SER A 1 278 ? 16.886 4.949 -7.355 1.00 88.81 278 SER A C 1
ATOM 2307 O O . SER A 1 278 ? 16.759 4.974 -6.136 1.00 88.81 278 SER A O 1
ATOM 2309 N N . PHE A 1 279 ? 15.867 5.217 -8.180 1.00 90.06 279 PHE A N 1
ATOM 2310 C CA . PHE A 1 279 ? 14.507 5.529 -7.722 1.00 90.06 279 PHE A CA 1
ATOM 2311 C C . PHE A 1 279 ? 13.949 4.438 -6.788 1.00 90.06 279 PHE A C 1
ATOM 2313 O O . PHE A 1 279 ? 13.419 4.731 -5.714 1.00 90.06 279 PHE A O 1
ATOM 2320 N N . LEU A 1 280 ? 14.081 3.165 -7.171 1.00 89.00 280 LEU A N 1
ATOM 2321 C CA . LEU A 1 280 ? 13.588 2.039 -6.375 1.00 89.00 280 LEU A CA 1
ATOM 2322 C C . LEU A 1 280 ? 14.405 1.796 -5.109 1.00 89.00 280 LEU A C 1
ATOM 2324 O O . LEU A 1 280 ? 13.828 1.471 -4.071 1.00 89.00 280 LEU A O 1
ATOM 2328 N N . GLU A 1 281 ? 15.723 1.943 -5.175 1.00 87.06 281 GLU A N 1
ATOM 2329 C CA . GLU A 1 281 ? 16.623 1.794 -4.037 1.00 87.06 281 GLU A CA 1
ATOM 2330 C C . GLU A 1 281 ? 16.388 2.893 -3.003 1.00 87.06 281 GLU A C 1
ATOM 2332 O O . GLU A 1 281 ? 16.286 2.569 -1.821 1.00 87.06 281 GLU A O 1
ATOM 2337 N N . SER A 1 282 ? 16.185 4.148 -3.419 1.00 84.69 282 SER A N 1
ATOM 2338 C CA . SER A 1 282 ? 15.811 5.252 -2.524 1.00 84.69 282 SER A CA 1
ATOM 2339 C C . SER A 1 282 ? 14.549 4.930 -1.718 1.00 84.69 282 SER A C 1
ATOM 2341 O O . SER A 1 282 ? 14.526 5.088 -0.495 1.00 84.69 282 SER A O 1
ATOM 2343 N N . ILE A 1 283 ? 13.505 4.420 -2.383 1.00 85.19 283 ILE A N 1
ATOM 2344 C CA . ILE A 1 283 ? 12.245 4.053 -1.719 1.00 85.19 283 ILE A CA 1
ATOM 2345 C C . ILE A 1 283 ? 12.437 2.800 -0.852 1.00 85.19 283 ILE A C 1
ATOM 2347 O O . ILE A 1 283 ? 11.967 2.752 0.283 1.00 85.19 283 ILE A O 1
ATOM 2351 N N . THR A 1 284 ? 13.151 1.789 -1.350 1.00 82.75 284 THR A N 1
ATOM 2352 C CA . THR A 1 284 ? 13.378 0.531 -0.617 1.00 82.75 284 THR A CA 1
ATOM 2353 C C . THR A 1 284 ? 14.184 0.776 0.657 1.00 82.75 284 THR A C 1
ATOM 2355 O O . THR A 1 284 ? 13.839 0.243 1.711 1.00 82.75 284 THR A O 1
ATOM 2358 N N . LYS A 1 285 ? 15.206 1.636 0.589 1.00 77.75 285 LYS A N 1
ATOM 2359 C CA . LYS A 1 285 ? 16.027 2.067 1.725 1.00 77.75 285 LYS A CA 1
ATOM 2360 C C . LYS A 1 285 ? 15.168 2.631 2.854 1.00 77.75 285 LYS A C 1
ATOM 2362 O O . LYS A 1 285 ? 15.361 2.281 4.013 1.00 77.75 285 LYS A O 1
ATOM 2367 N N . TYR A 1 286 ? 14.170 3.439 2.504 1.00 71.50 286 TYR A N 1
ATOM 2368 C CA . TYR A 1 286 ? 13.225 3.997 3.466 1.00 71.50 286 TYR A CA 1
ATOM 2369 C C . TYR A 1 286 ? 12.378 2.919 4.168 1.00 71.50 286 TYR A C 1
ATOM 2371 O O . TYR A 1 286 ? 12.028 3.062 5.338 1.00 71.50 286 TYR A O 1
ATOM 2379 N N . THR A 1 287 ? 12.045 1.834 3.465 1.00 70.06 287 THR A N 1
ATOM 2380 C CA . THR A 1 287 ? 11.185 0.761 3.990 1.00 70.06 287 THR A CA 1
ATOM 2381 C C . THR A 1 287 ? 11.938 -0.341 4.748 1.00 70.06 287 THR A C 1
ATOM 2383 O O . THR A 1 287 ? 11.416 -0.859 5.740 1.00 70.06 287 THR A O 1
ATOM 2386 N N . ASP A 1 288 ? 13.148 -0.704 4.304 1.00 66.31 288 ASP A N 1
ATOM 2387 C CA . ASP A 1 288 ? 13.798 -1.982 4.644 1.00 66.31 288 ASP A CA 1
ATOM 2388 C C . ASP A 1 288 ? 15.242 -1.858 5.160 1.00 66.31 288 ASP A C 1
ATOM 2390 O O . ASP A 1 288 ? 15.915 -2.871 5.351 1.00 66.31 288 ASP A O 1
ATOM 2394 N N . GLU A 1 289 ? 15.763 -0.653 5.430 1.00 56.16 289 GLU A N 1
ATOM 2395 C CA . GLU A 1 289 ? 17.074 -0.565 6.083 1.00 56.16 289 GLU A CA 1
ATOM 2396 C C . GLU A 1 289 ? 17.069 -1.352 7.403 1.00 56.16 289 GLU A C 1
ATOM 2398 O O . GLU A 1 289 ? 16.255 -1.125 8.302 1.00 56.16 289 GLU A O 1
ATOM 2403 N N . SER A 1 290 ? 18.010 -2.294 7.528 1.00 50.75 290 SER A N 1
ATOM 2404 C CA . SER A 1 290 ? 18.096 -3.288 8.608 1.00 50.75 290 SER A CA 1
ATOM 2405 C C . SER A 1 290 ? 18.128 -2.688 10.022 1.00 50.75 290 SER A C 1
ATOM 2407 O O . SER A 1 290 ? 17.864 -3.374 11.008 1.00 50.75 290 SER A O 1
ATOM 2409 N N . THR A 1 291 ? 18.427 -1.397 10.145 1.00 49.19 291 THR A N 1
ATOM 2410 C CA . THR A 1 291 ? 18.446 -0.639 11.401 1.00 49.19 291 THR A CA 1
ATOM 2411 C C . THR A 1 291 ? 17.079 -0.037 11.760 1.00 49.19 291 THR A C 1
ATOM 2413 O O . THR A 1 291 ? 16.754 0.059 12.946 1.00 49.19 291 THR A O 1
ATOM 2416 N N . VAL A 1 292 ? 16.211 0.252 10.785 1.00 58.56 292 VAL A N 1
ATOM 2417 C CA . VAL A 1 292 ? 14.909 0.935 10.933 1.00 58.56 292 VAL A CA 1
ATOM 2418 C C . VAL A 1 292 ? 13.845 0.234 10.082 1.00 58.56 292 VAL A C 1
ATOM 2420 O O . VAL A 1 292 ? 13.225 0.846 9.222 1.00 58.56 292 VAL A O 1
ATOM 2423 N N . SER A 1 293 ? 13.627 -1.069 10.287 1.00 70.62 293 SER A N 1
ATOM 2424 C CA . SER A 1 293 ? 12.615 -1.802 9.511 1.00 70.62 293 SER A CA 1
ATOM 2425 C C . SER A 1 293 ? 11.203 -1.306 9.850 1.00 70.62 293 SER A C 1
ATOM 2427 O O . SER A 1 293 ? 10.523 -1.820 10.744 1.00 70.62 293 SER A O 1
ATOM 2429 N N . LEU A 1 294 ? 10.784 -0.275 9.123 1.00 81.44 294 LEU A N 1
ATOM 2430 C CA . LEU A 1 294 ? 9.449 0.292 9.120 1.00 81.44 294 LEU A CA 1
ATOM 2431 C C . LEU A 1 294 ? 8.453 -0.743 8.581 1.00 81.44 294 LEU A C 1
ATOM 2433 O O . LEU A 1 294 ? 7.331 -0.812 9.072 1.00 81.44 294 LEU A O 1
ATOM 2437 N N . CYS A 1 295 ? 8.895 -1.638 7.687 1.00 83.94 295 CYS A N 1
ATOM 2438 C CA . CYS A 1 295 ? 8.163 -2.848 7.307 1.00 83.94 295 CYS A CA 1
ATOM 2439 C C . CYS A 1 295 ? 7.714 -3.676 8.519 1.00 83.94 295 CYS A C 1
ATOM 2441 O O . CYS A 1 295 ? 6.526 -3.965 8.662 1.00 83.94 295 CYS A O 1
ATOM 2443 N N . ASN A 1 296 ? 8.636 -4.020 9.425 1.00 86.56 296 ASN A N 1
ATOM 2444 C CA . ASN A 1 296 ? 8.299 -4.808 10.613 1.00 86.56 296 ASN A CA 1
ATOM 2445 C C . ASN A 1 296 ? 7.336 -4.060 11.539 1.00 86.56 296 ASN A C 1
ATOM 2447 O O . ASN A 1 296 ? 6.420 -4.670 12.089 1.00 86.56 296 ASN A O 1
ATOM 2451 N N . PHE A 1 297 ? 7.516 -2.745 11.682 1.00 88.56 297 PHE A N 1
ATOM 2452 C CA . PHE A 1 297 ? 6.599 -1.920 12.461 1.00 88.56 297 PHE A CA 1
ATOM 2453 C C . PHE A 1 297 ? 5.199 -1.878 11.843 1.00 88.56 297 PHE A C 1
ATOM 2455 O O . PHE A 1 297 ? 4.229 -2.027 12.572 1.00 88.56 297 PHE A O 1
ATOM 2462 N N . VAL A 1 298 ? 5.069 -1.733 10.522 1.00 90.69 298 VAL A N 1
ATOM 2463 C CA . VAL A 1 298 ? 3.765 -1.723 9.841 1.00 90.69 298 VAL A CA 1
ATOM 2464 C C . VAL A 1 298 ? 3.064 -3.075 9.958 1.00 90.69 298 VAL A C 1
ATOM 2466 O O . VAL A 1 298 ? 1.875 -3.103 10.254 1.00 90.69 298 VAL A O 1
ATOM 2469 N N . ILE A 1 299 ? 3.784 -4.192 9.818 1.00 90.69 299 ILE A N 1
ATOM 2470 C CA . ILE A 1 299 ? 3.219 -5.536 10.037 1.00 90.69 299 ILE A CA 1
ATOM 2471 C C . ILE A 1 299 ? 2.757 -5.702 11.492 1.00 90.69 299 ILE A C 1
ATOM 2473 O O . ILE A 1 299 ? 1.721 -6.306 11.768 1.00 90.69 299 ILE A O 1
ATOM 2477 N N . TRP A 1 300 ? 3.523 -5.179 12.450 1.00 93.12 300 TRP A N 1
ATOM 2478 C CA . TRP A 1 300 ? 3.124 -5.177 13.854 1.00 93.12 300 TRP A CA 1
ATOM 2479 C C . TRP A 1 300 ? 1.904 -4.270 14.102 1.00 93.12 300 TRP A C 1
ATOM 2481 O O . TRP A 1 300 ? 0.971 -4.673 14.799 1.00 93.12 300 TRP A O 1
ATOM 2491 N N . LEU A 1 301 ? 1.874 -3.086 13.484 1.00 92.75 301 LEU A N 1
ATOM 2492 C CA . LEU A 1 301 ? 0.792 -2.107 13.578 1.00 92.75 301 LEU A CA 1
ATOM 2493 C C . LEU A 1 301 ? -0.513 -2.654 12.991 1.00 92.75 301 LEU A C 1
ATOM 2495 O O . LEU A 1 301 ? -1.582 -2.476 13.564 1.00 92.75 301 LEU A O 1
ATOM 2499 N N . GLU A 1 302 ? -0.427 -3.369 11.874 1.00 93.00 302 GLU A N 1
ATOM 2500 C CA . GLU A 1 302 ? -1.547 -4.106 11.298 1.00 93.00 302 GLU A CA 1
ATOM 2501 C C . GLU A 1 302 ? -2.141 -5.084 12.322 1.00 93.00 302 GLU A C 1
ATOM 2503 O O . GLU A 1 302 ? -3.339 -5.036 12.599 1.00 93.00 302 GLU A O 1
ATOM 2508 N N . LYS A 1 303 ? -1.297 -5.914 12.948 1.00 93.81 303 LYS A N 1
ATOM 2509 C CA . LYS A 1 303 ? -1.737 -6.912 13.934 1.00 93.81 303 LYS A CA 1
ATOM 2510 C C . LYS A 1 303 ? -2.346 -6.283 15.181 1.00 93.81 303 LYS A C 1
ATOM 2512 O O . LYS A 1 303 ? -3.355 -6.778 15.671 1.00 93.81 303 LYS A O 1
ATOM 2517 N N . ILE A 1 304 ? -1.751 -5.216 15.723 1.00 94.00 304 ILE A N 1
ATOM 2518 C CA . ILE A 1 304 ? -2.287 -4.582 16.937 1.00 94.00 304 ILE A CA 1
ATOM 2519 C C . ILE A 1 304 ? -3.630 -3.894 16.664 1.00 94.00 304 ILE A C 1
ATOM 2521 O O . ILE A 1 304 ? -4.501 -3.916 17.530 1.00 94.00 304 ILE A O 1
ATOM 2525 N N . VAL A 1 305 ? -3.823 -3.325 15.467 1.00 94.56 305 VAL A N 1
ATOM 2526 C CA . VAL A 1 305 ? -5.106 -2.742 15.046 1.00 94.56 305 VAL A CA 1
ATOM 2527 C C . VAL A 1 305 ? -6.160 -3.833 14.857 1.00 94.56 305 VAL A C 1
ATOM 2529 O O . VAL A 1 305 ? -7.299 -3.638 15.274 1.00 94.56 305 VAL A O 1
ATOM 2532 N N . GLU A 1 306 ? -5.789 -4.984 14.294 1.00 93.75 306 GLU A N 1
ATOM 2533 C CA . GLU A 1 306 ? -6.674 -6.150 14.157 1.00 93.75 306 GLU A CA 1
ATOM 2534 C C . GLU A 1 306 ? -7.105 -6.688 15.533 1.00 93.75 306 GLU A C 1
ATOM 2536 O O . GLU A 1 306 ? -8.299 -6.754 15.818 1.00 93.75 306 GLU A O 1
ATOM 2541 N N . ILE A 1 307 ? -6.154 -6.912 16.450 1.00 94.62 307 ILE A N 1
ATOM 2542 C CA . ILE A 1 307 ? -6.443 -7.305 17.843 1.00 94.62 307 ILE A CA 1
ATOM 2543 C C . ILE A 1 307 ? -7.351 -6.277 18.527 1.00 94.62 307 ILE A C 1
ATOM 2545 O O . ILE A 1 307 ? -8.284 -6.637 19.244 1.00 94.62 307 ILE A O 1
ATOM 2549 N N . PHE A 1 308 ? -7.090 -4.984 18.326 1.00 94.38 308 PHE A N 1
ATOM 2550 C CA . PHE A 1 308 ? -7.895 -3.930 18.931 1.00 94.38 308 PHE A CA 1
ATOM 2551 C C . PHE A 1 308 ? -9.329 -3.910 18.388 1.00 94.38 308 PHE A C 1
ATOM 2553 O O . PHE A 1 308 ? -10.272 -3.737 19.166 1.00 94.38 308 PHE A O 1
ATOM 2560 N N . ALA A 1 309 ? -9.504 -4.129 17.085 1.00 94.12 309 ALA A N 1
ATOM 2561 C CA . ALA A 1 309 ? -10.817 -4.251 16.468 1.00 94.12 309 ALA A CA 1
ATOM 2562 C C . ALA A 1 309 ? -11.586 -5.463 17.018 1.00 94.12 309 ALA A C 1
ATOM 2564 O O . ALA A 1 309 ? -12.750 -5.309 17.389 1.00 94.12 309 ALA A O 1
ATOM 2565 N N . ASP A 1 310 ? -10.935 -6.619 17.163 1.00 93.69 310 ASP A N 1
ATOM 2566 C CA . ASP A 1 310 ? -11.555 -7.841 17.692 1.00 93.69 310 ASP A CA 1
ATOM 2567 C C . ASP A 1 310 ? -11.979 -7.694 19.158 1.00 93.69 310 ASP A C 1
ATOM 2569 O O . ASP A 1 310 ? -13.112 -8.025 19.521 1.00 93.69 310 ASP A O 1
ATOM 2573 N N . VAL A 1 311 ? -11.101 -7.145 20.008 1.00 93.56 311 VAL A N 1
ATOM 2574 C CA . VAL A 1 311 ? -11.408 -6.862 21.421 1.00 93.56 311 VAL A CA 1
ATOM 2575 C C . VAL A 1 311 ? -12.584 -5.891 21.529 1.00 93.56 311 VAL A C 1
ATOM 2577 O O . VAL A 1 311 ? -13.471 -6.072 22.367 1.00 93.56 311 VAL A O 1
ATOM 2580 N N . PHE A 1 312 ? -12.623 -4.871 20.667 1.00 92.94 312 PHE A N 1
ATOM 2581 C CA . PHE A 1 312 ? -13.723 -3.917 20.645 1.00 92.94 312 PHE A CA 1
ATOM 2582 C C . PHE A 1 312 ? -15.038 -4.543 20.164 1.00 92.94 312 PHE A C 1
ATOM 2584 O O . PHE A 1 312 ? -16.071 -4.303 20.785 1.00 92.94 312 PHE A O 1
ATOM 2591 N N . GLU A 1 313 ? -15.030 -5.368 19.116 1.00 92.62 313 GLU A N 1
ATOM 2592 C CA . GLU A 1 313 ? -16.244 -6.060 18.664 1.00 92.62 313 GLU A CA 1
ATOM 2593 C C . GLU A 1 313 ? -16.763 -7.054 19.707 1.00 92.62 313 GLU A C 1
ATOM 2595 O O . GLU A 1 313 ? -17.969 -7.089 19.951 1.00 92.62 313 GLU A O 1
ATOM 2600 N N . CYS A 1 314 ? -15.883 -7.797 20.390 1.00 91.25 314 CYS A N 1
ATOM 2601 C CA . CYS A 1 314 ? -16.281 -8.660 21.508 1.00 91.25 314 CYS A CA 1
ATOM 2602 C C . CYS A 1 314 ? -16.984 -7.852 22.605 1.00 91.25 314 CYS A C 1
ATOM 2604 O O . CYS A 1 314 ? -18.097 -8.189 23.004 1.00 91.25 314 CYS A O 1
ATOM 2606 N N . PHE A 1 315 ? -16.388 -6.729 23.021 1.00 90.00 315 PHE A N 1
ATOM 2607 C CA . PHE A 1 315 ? -16.988 -5.838 24.013 1.00 90.00 315 PHE A CA 1
ATOM 2608 C C . PHE A 1 315 ? -18.358 -5.306 23.575 1.00 90.00 315 PHE A C 1
ATOM 2610 O O . PHE A 1 315 ? -19.302 -5.284 24.367 1.00 90.00 315 PHE A O 1
ATOM 2617 N N . VAL A 1 316 ? -18.501 -4.888 22.314 1.00 88.94 316 VAL A N 1
ATOM 2618 C CA . VAL A 1 316 ? -19.788 -4.386 21.824 1.00 88.94 316 VAL A CA 1
ATOM 2619 C C . VAL A 1 316 ? -20.845 -5.493 21.789 1.00 88.94 316 VAL A C 1
ATOM 2621 O O . VAL A 1 316 ? -21.984 -5.238 22.185 1.00 88.94 316 VAL A O 1
ATOM 2624 N N . ASN A 1 317 ? -20.487 -6.702 21.354 1.00 89.00 317 ASN A N 1
ATOM 2625 C CA . ASN A 1 317 ? -21.403 -7.841 21.313 1.00 89.00 317 ASN A CA 1
ATOM 2626 C C . ASN A 1 317 ? -21.869 -8.241 22.720 1.00 89.00 317 ASN A C 1
ATOM 2628 O O . ASN A 1 317 ? -23.071 -8.411 22.930 1.00 89.00 317 ASN A O 1
ATOM 2632 N N . ASP A 1 318 ? -20.959 -8.296 23.695 1.00 87.25 318 ASP A N 1
ATOM 2633 C CA . ASP A 1 318 ? -21.283 -8.605 25.093 1.00 87.25 318 ASP A CA 1
ATOM 2634 C C . ASP A 1 318 ? -22.239 -7.555 25.692 1.00 87.25 318 ASP A C 1
ATOM 2636 O O . ASP A 1 318 ? -23.256 -7.886 26.309 1.00 87.25 318 ASP A O 1
ATOM 2640 N N . MET A 1 319 ? -21.975 -6.267 25.439 1.00 83.56 319 MET A N 1
ATOM 2641 C CA . MET A 1 319 ? -22.825 -5.169 25.914 1.00 83.56 319 MET A CA 1
ATOM 2642 C C . MET A 1 319 ? -24.214 -5.164 25.258 1.00 83.56 319 MET A C 1
ATOM 2644 O O . MET A 1 319 ? -25.219 -4.885 25.918 1.00 83.56 319 MET A O 1
ATOM 2648 N N . GLN A 1 320 ? -24.300 -5.483 23.964 1.00 83.06 320 GLN A N 1
ATOM 2649 C CA . GLN A 1 320 ? -25.580 -5.606 23.261 1.00 83.06 320 GLN A CA 1
ATOM 2650 C C . GLN A 1 320 ? -26.370 -6.840 23.724 1.00 83.06 320 GLN A C 1
ATOM 2652 O O . GLN A 1 320 ? -27.593 -6.747 23.891 1.00 83.06 320 GLN A O 1
ATOM 2657 N N . GLY A 1 321 ? -25.687 -7.954 24.010 1.00 80.38 321 GLY A N 1
ATOM 2658 C CA . GLY A 1 321 ? -26.274 -9.166 24.583 1.00 80.38 321 GLY A CA 1
ATOM 2659 C C . GLY A 1 321 ? -26.947 -8.904 25.931 1.00 80.38 321 GLY A C 1
ATOM 2660 O O . GLY A 1 321 ? -28.113 -9.250 26.112 1.00 80.38 321 GLY A O 1
ATOM 2661 N N . LEU A 1 322 ? -26.279 -8.174 26.830 1.00 75.62 322 LEU A N 1
ATOM 2662 C CA . LEU A 1 322 ? -26.865 -7.760 28.112 1.00 75.62 322 LEU A CA 1
ATOM 2663 C C . LEU A 1 322 ? -28.115 -6.881 27.947 1.00 75.62 322 LEU A C 1
ATOM 2665 O O . LEU A 1 322 ? -29.089 -7.038 28.685 1.00 75.62 322 LEU A O 1
ATOM 2669 N N . SER A 1 323 ? -28.127 -5.970 26.967 1.00 69.31 323 SER A N 1
ATOM 2670 C CA . SER A 1 323 ? -29.306 -5.128 26.707 1.00 69.31 323 SER A CA 1
ATOM 2671 C C . SER A 1 323 ? -30.514 -5.936 26.214 1.00 69.31 323 SER A C 1
ATOM 2673 O O . SER A 1 323 ? -31.655 -5.616 26.553 1.00 69.31 323 SER A O 1
ATOM 2675 N N . SER A 1 324 ? -30.253 -7.009 25.462 1.00 67.12 324 SER A N 1
ATOM 2676 C CA . SER A 1 324 ? -31.274 -7.885 24.887 1.00 67.12 324 SER A CA 1
ATOM 2677 C C . SER A 1 324 ? -31.903 -8.764 25.972 1.00 67.12 324 SER A C 1
ATOM 2679 O O . SER A 1 324 ? -33.127 -8.783 26.108 1.00 67.12 324 SER A O 1
ATOM 2681 N N . SER A 1 325 ? -31.083 -9.379 26.831 1.00 60.00 325 SER A N 1
ATOM 2682 C CA . SER A 1 325 ? -31.538 -10.198 27.969 1.00 60.00 325 SER A CA 1
ATOM 2683 C C . SER A 1 325 ? -32.334 -9.396 29.010 1.00 60.00 325 SER A C 1
ATOM 2685 O O . SER A 1 325 ? -33.306 -9.891 29.580 1.00 60.00 325 SER A O 1
ATOM 2687 N N . ASN A 1 326 ? -31.990 -8.121 29.219 1.00 54.69 326 ASN A N 1
ATOM 2688 C CA . ASN A 1 326 ? -32.713 -7.237 30.141 1.00 54.69 326 ASN A CA 1
ATOM 2689 C C . ASN A 1 326 ? -34.114 -6.828 29.646 1.00 54.69 326 ASN A C 1
ATOM 2691 O O . ASN A 1 326 ? -34.924 -6.336 30.436 1.00 54.69 326 ASN A O 1
ATOM 2695 N N . SER A 1 327 ? -34.434 -7.025 28.362 1.00 54.66 327 SER A N 1
ATOM 2696 C CA . SER A 1 327 ? -35.776 -6.746 27.838 1.00 54.66 327 SER A CA 1
ATOM 2697 C C . SER A 1 327 ? -36.810 -7.822 28.213 1.00 54.66 327 SER A C 1
ATOM 2699 O O . SER A 1 327 ? -37.992 -7.494 28.335 1.00 54.66 327 SER A O 1
ATOM 2701 N N . GLU A 1 328 ? -36.368 -9.055 28.494 1.00 50.22 328 GLU A N 1
ATOM 2702 C CA . GLU A 1 328 ? -37.227 -10.207 28.820 1.00 50.22 328 GLU A CA 1
ATOM 2703 C C . GLU A 1 328 ? -37.459 -10.394 30.336 1.00 50.22 328 GLU A C 1
ATOM 2705 O O . GLU A 1 328 ? -38.489 -10.924 30.747 1.00 50.22 328 GLU A O 1
ATOM 2710 N N . LEU A 1 329 ? -36.557 -9.896 31.193 1.00 48.75 329 LEU A N 1
ATOM 2711 C CA . LEU A 1 329 ? -36.564 -10.099 32.654 1.00 48.75 329 LEU A CA 1
ATOM 2712 C C . LEU A 1 329 ? -36.925 -8.829 33.446 1.00 48.75 329 LEU A C 1
ATOM 2714 O O . LEU A 1 329 ? -36.252 -8.428 34.396 1.00 48.75 329 LEU A O 1
ATOM 2718 N N . LYS A 1 330 ? -38.035 -8.175 33.098 1.00 43.62 330 LYS A N 1
ATOM 2719 C CA . LYS A 1 330 ? -38.598 -7.109 33.941 1.00 43.62 330 LYS A CA 1
ATOM 2720 C C . LYS A 1 330 ? -39.392 -7.725 35.090 1.00 43.62 330 LYS A C 1
ATOM 2722 O O . LYS A 1 330 ? -40.602 -7.855 34.968 1.00 43.62 330 LYS A O 1
ATOM 2727 N N . THR A 1 331 ? -38.751 -8.088 36.205 1.00 40.47 331 THR A N 1
ATOM 2728 C CA . THR A 1 331 ? -39.437 -7.978 37.514 1.00 40.47 331 THR A CA 1
ATOM 2729 C C . THR A 1 331 ? -38.553 -7.907 38.767 1.00 40.47 331 THR A C 1
ATOM 2731 O O . THR A 1 331 ? -38.999 -7.218 39.672 1.00 40.47 331 THR A O 1
ATOM 2734 N N . HIS A 1 332 ? -37.331 -8.467 38.890 1.00 40.72 332 HIS A N 1
ATOM 2735 C CA . HIS A 1 332 ? -36.658 -8.473 40.223 1.00 40.72 332 HIS A CA 1
ATOM 2736 C C . HIS A 1 332 ? -35.102 -8.412 40.319 1.00 40.72 332 HIS A C 1
ATOM 2738 O O . HIS A 1 332 ? -34.566 -8.689 41.388 1.00 40.72 332 HIS A O 1
ATOM 2744 N N . THR A 1 333 ? -34.338 -7.992 39.300 1.00 44.94 333 THR A N 1
ATOM 2745 C CA . THR A 1 333 ? -32.851 -8.132 39.290 1.00 44.94 333 THR A CA 1
ATOM 2746 C C . THR A 1 333 ? -32.055 -6.860 38.932 1.00 44.94 333 THR A C 1
ATOM 2748 O O . THR A 1 333 ? -31.148 -6.886 38.108 1.00 44.94 333 THR A O 1
ATOM 2751 N N . SER A 1 334 ? -32.331 -5.710 39.556 1.00 51.44 334 SER A N 1
ATOM 2752 C CA . SER A 1 334 ? -31.613 -4.458 39.230 1.00 51.44 334 SER A CA 1
ATOM 2753 C C . SER A 1 334 ? -30.166 -4.376 39.753 1.00 51.44 334 SER A C 1
ATOM 2755 O O . SER A 1 334 ? -29.358 -3.662 39.171 1.00 51.44 334 SER A O 1
ATOM 2757 N N . THR A 1 335 ? -29.805 -5.088 40.825 1.00 48.34 335 THR A N 1
ATOM 2758 C CA . THR A 1 335 ? -28.482 -4.948 41.479 1.00 48.34 335 THR A CA 1
ATOM 2759 C C . THR A 1 335 ? -27.411 -5.904 40.944 1.00 48.34 335 THR A C 1
ATOM 2761 O O . THR A 1 335 ? -26.234 -5.560 40.946 1.00 48.34 335 THR A O 1
ATOM 2764 N N . LEU A 1 336 ? -27.800 -7.088 40.457 1.00 48.50 336 LEU A N 1
ATOM 2765 C CA . LEU A 1 336 ? -26.875 -8.069 39.865 1.00 48.50 336 LEU A CA 1
ATOM 2766 C C . LEU A 1 336 ? -26.395 -7.637 38.465 1.00 48.50 336 LEU A C 1
ATOM 2768 O O . LEU A 1 336 ? -25.226 -7.814 38.143 1.00 48.50 336 LEU A O 1
ATOM 2772 N N . SER A 1 337 ? -27.256 -6.973 37.683 1.00 59.06 337 SER A N 1
ATOM 2773 C CA . SER A 1 337 ? -26.940 -6.532 36.314 1.00 59.06 337 SER A CA 1
ATOM 2774 C C . SER A 1 337 ? -25.877 -5.422 36.244 1.00 59.06 337 SER A C 1
ATOM 2776 O O . SER A 1 337 ? -25.139 -5.370 35.262 1.00 59.06 337 SER A O 1
ATOM 2778 N N . TYR A 1 338 ? -25.769 -4.555 37.259 1.00 64.69 338 TYR A N 1
ATOM 2779 C CA . TYR A 1 338 ? -24.739 -3.502 37.302 1.00 64.69 338 TYR A CA 1
ATOM 2780 C C . TYR A 1 338 ? -23.340 -4.079 37.565 1.00 64.69 338 TYR A C 1
ATOM 2782 O O . TYR A 1 338 ? -22.381 -3.695 36.904 1.00 64.69 338 TYR A O 1
ATOM 2790 N N . SER A 1 339 ? -23.235 -5.078 38.449 1.00 71.56 339 SER A N 1
ATOM 2791 C CA . SER A 1 339 ? -21.974 -5.781 38.729 1.00 71.56 339 SER A CA 1
ATOM 2792 C C . SER A 1 339 ? -21.399 -6.466 37.485 1.00 71.56 339 SER A C 1
ATOM 2794 O O . SER A 1 339 ? -20.187 -6.466 37.283 1.00 71.56 339 SER A O 1
ATOM 2796 N N . GLU A 1 340 ? -22.247 -7.080 36.658 1.00 76.44 340 GLU A N 1
ATOM 2797 C CA . GLU A 1 340 ? -21.818 -7.762 35.429 1.00 76.44 340 GLU A CA 1
ATOM 2798 C C . GLU A 1 340 ? -21.342 -6.765 34.361 1.00 76.44 340 GLU A C 1
ATOM 2800 O O . GLU A 1 340 ? -20.312 -6.986 33.722 1.00 76.44 340 GLU A O 1
ATOM 2805 N N . GLN A 1 341 ? -22.032 -5.627 34.217 1.00 77.69 341 GLN A N 1
ATOM 2806 C CA . GLN A 1 341 ? -21.601 -4.535 33.337 1.00 77.69 341 GLN A CA 1
ATOM 2807 C C . GLN A 1 341 ? -20.252 -3.953 33.773 1.00 77.69 341 GLN A C 1
ATOM 2809 O O . GLN A 1 341 ? -19.359 -3.787 32.941 1.00 77.69 341 GLN A O 1
ATOM 2814 N N . ASP A 1 342 ? -20.065 -3.717 35.072 1.00 81.81 342 ASP A N 1
ATOM 2815 C CA . ASP A 1 342 ? -18.805 -3.211 35.617 1.00 81.81 342 ASP A CA 1
ATOM 2816 C C . ASP A 1 342 ? -17.651 -4.201 35.406 1.00 81.81 342 ASP A C 1
ATOM 2818 O O . ASP A 1 342 ? -16.533 -3.796 35.086 1.00 81.81 342 ASP A O 1
ATOM 2822 N N . GLN A 1 343 ? -17.898 -5.509 35.526 1.00 84.31 343 GLN A N 1
ATOM 2823 C CA . GLN A 1 343 ? -16.887 -6.534 35.247 1.00 84.31 343 GLN A CA 1
ATOM 2824 C C . GLN A 1 343 ? -16.454 -6.543 33.776 1.00 84.31 343 GLN A C 1
ATOM 2826 O O . GLN A 1 343 ? -15.253 -6.604 33.501 1.00 84.31 343 GLN A O 1
ATOM 2831 N N . LEU A 1 344 ? -17.395 -6.432 32.833 1.00 85.19 344 LEU A N 1
ATOM 2832 C CA . LEU A 1 344 ? -17.080 -6.346 31.402 1.00 85.19 344 LEU A CA 1
ATOM 2833 C C . LEU A 1 344 ? -16.305 -5.073 31.063 1.00 85.19 344 LEU A C 1
ATOM 2835 O O . LEU A 1 344 ? -15.315 -5.125 30.333 1.00 85.19 344 LEU A O 1
ATOM 2839 N N . ILE A 1 345 ? -16.719 -3.939 31.630 1.00 85.88 345 ILE A N 1
ATOM 2840 C CA . ILE A 1 345 ? -16.028 -2.659 31.465 1.00 85.88 345 ILE A CA 1
ATOM 2841 C C . ILE A 1 345 ? -14.602 -2.750 32.017 1.00 85.88 345 ILE A C 1
ATOM 2843 O O . ILE A 1 345 ? -13.657 -2.342 31.343 1.00 85.88 345 ILE A O 1
ATOM 2847 N N . ASN A 1 346 ? -14.420 -3.327 33.206 1.00 87.62 346 ASN A N 1
ATOM 2848 C CA . ASN A 1 346 ? -13.104 -3.496 33.819 1.00 87.62 346 ASN A CA 1
ATOM 2849 C C . ASN A 1 346 ? -12.198 -4.426 33.006 1.00 87.62 346 ASN A C 1
ATOM 2851 O O . ASN A 1 346 ? -11.022 -4.111 32.818 1.00 87.62 346 ASN A O 1
ATOM 2855 N N . LYS A 1 347 ? -12.742 -5.527 32.472 1.00 90.31 347 LYS A N 1
ATOM 2856 C CA . LYS A 1 347 ? -12.014 -6.428 31.570 1.00 90.31 347 LYS A CA 1
ATOM 2857 C C . LYS A 1 347 ? -11.564 -5.692 30.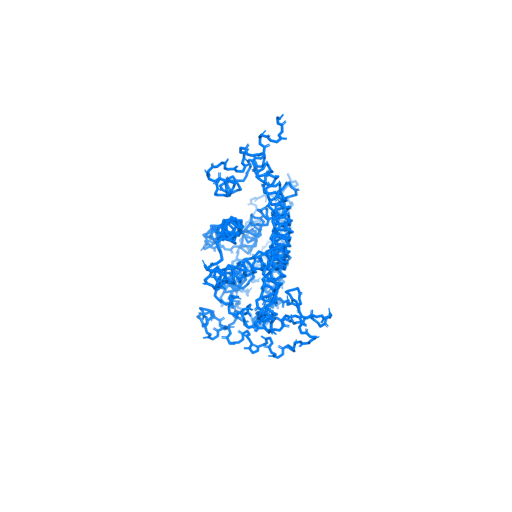305 1.00 90.31 347 LYS A C 1
ATOM 2859 O O . LYS A 1 347 ? -10.375 -5.672 30.004 1.00 90.31 347 LYS A O 1
ATOM 2864 N N . PHE A 1 348 ? -12.483 -5.002 29.629 1.00 90.56 348 PHE A N 1
ATOM 2865 C CA . PHE A 1 348 ? -12.166 -4.237 28.423 1.00 90.56 348 PHE A CA 1
ATOM 2866 C C . PHE A 1 348 ? -11.152 -3.115 28.688 1.00 90.56 348 PHE A C 1
ATOM 2868 O O . PHE A 1 348 ? -10.253 -2.887 27.883 1.00 90.56 348 PHE A O 1
ATOM 2875 N N . MET A 1 349 ? -11.239 -2.423 29.829 1.00 89.81 349 MET A N 1
ATOM 2876 C CA . MET A 1 349 ? -10.249 -1.412 30.212 1.00 89.81 349 MET A CA 1
ATOM 2877 C C . MET A 1 349 ? -8.858 -2.007 30.454 1.00 89.81 349 MET A C 1
ATOM 2879 O O . MET A 1 349 ? -7.866 -1.361 30.110 1.00 89.81 349 MET A O 1
ATOM 2883 N N . ALA A 1 350 ? -8.769 -3.211 31.026 1.00 91.12 350 ALA A N 1
ATOM 2884 C CA . ALA A 1 350 ? -7.499 -3.909 31.201 1.00 91.12 350 ALA A CA 1
ATOM 2885 C C . ALA A 1 350 ? -6.879 -4.275 29.842 1.00 91.12 350 ALA A C 1
ATOM 2887 O O . ALA A 1 350 ? -5.704 -3.976 29.610 1.00 91.12 350 ALA A O 1
ATOM 2888 N N . ASP A 1 351 ? -7.684 -4.816 28.923 1.00 92.12 351 ASP A N 1
ATOM 2889 C CA . ASP A 1 351 ? -7.254 -5.162 27.563 1.00 92.12 351 ASP A CA 1
ATOM 2890 C C . ASP A 1 351 ? -6.822 -3.909 26.779 1.00 92.12 351 ASP A C 1
ATOM 2892 O O . ASP A 1 351 ? -5.732 -3.866 26.204 1.00 92.12 351 ASP A O 1
ATOM 2896 N N . LEU A 1 352 ? -7.610 -2.828 26.840 1.00 91.94 352 LEU A N 1
ATOM 2897 C CA . LEU A 1 352 ? -7.273 -1.530 26.244 1.00 91.94 352 LEU A CA 1
ATOM 2898 C C . LEU A 1 352 ? -5.967 -0.966 26.822 1.00 91.94 352 LEU A C 1
ATOM 2900 O O . LEU A 1 352 ? -5.148 -0.408 26.091 1.00 91.94 352 LEU A O 1
ATOM 2904 N N . GLY A 1 353 ? -5.758 -1.106 28.133 1.00 90.50 353 GLY A N 1
ATOM 2905 C CA . GLY A 1 353 ? -4.532 -0.694 28.810 1.00 90.50 353 GLY A CA 1
ATOM 2906 C C . GLY A 1 353 ? -3.307 -1.470 28.324 1.00 90.50 353 GLY A C 1
ATOM 2907 O O . GLY A 1 353 ? -2.258 -0.866 28.085 1.00 90.50 353 GLY A O 1
ATOM 2908 N N . ALA A 1 354 ? -3.443 -2.783 28.121 1.00 93.06 354 ALA A N 1
ATOM 2909 C CA . ALA A 1 354 ? -2.390 -3.629 27.568 1.00 93.06 354 ALA A CA 1
ATOM 2910 C C . ALA A 1 354 ? -2.047 -3.238 26.120 1.00 93.06 354 ALA A C 1
ATOM 2912 O O . ALA A 1 354 ? -0.873 -3.018 25.811 1.00 93.06 354 ALA A O 1
ATOM 2913 N N . ILE A 1 355 ? -3.063 -3.055 25.267 1.00 93.19 355 ILE A N 1
ATOM 2914 C CA . ILE A 1 355 ? -2.900 -2.609 23.873 1.00 93.19 355 ILE A CA 1
ATOM 2915 C C . ILE A 1 355 ? -2.213 -1.243 23.831 1.00 93.19 355 ILE A C 1
ATOM 2917 O O . ILE A 1 355 ? -1.213 -1.070 23.133 1.00 93.19 355 ILE A O 1
ATOM 2921 N N . LYS A 1 356 ? -2.697 -0.279 24.622 1.00 92.19 356 LYS A N 1
ATOM 2922 C CA . LYS A 1 356 ? -2.114 1.064 24.702 1.00 92.19 356 LYS A CA 1
ATOM 2923 C C . LYS A 1 356 ? -0.646 1.014 25.125 1.00 92.19 356 LYS A C 1
ATOM 2925 O O . LYS A 1 356 ? 0.186 1.667 24.502 1.00 92.19 356 LYS A O 1
ATOM 2930 N N . LYS A 1 357 ? -0.312 0.231 26.155 1.00 91.31 357 LYS A N 1
ATOM 2931 C CA . LYS A 1 357 ? 1.069 0.098 26.638 1.00 91.31 357 LYS A CA 1
ATOM 2932 C C . LYS A 1 357 ? 1.982 -0.522 25.580 1.00 91.31 357 LYS A C 1
ATOM 2934 O O . LYS A 1 357 ? 3.105 -0.048 25.422 1.00 91.31 357 LYS A O 1
ATOM 2939 N N . SER A 1 358 ? 1.504 -1.547 24.871 1.00 92.56 358 SER A N 1
ATOM 2940 C CA . SER A 1 358 ? 2.244 -2.172 23.771 1.00 92.56 358 SER A CA 1
ATOM 2941 C C . SER A 1 358 ? 2.477 -1.185 22.627 1.00 92.56 358 SER A C 1
ATOM 2943 O O . SER A 1 358 ? 3.593 -1.087 22.130 1.00 92.56 358 SER A O 1
ATOM 2945 N N . TYR A 1 359 ? 1.452 -0.410 22.264 1.00 91.44 359 TYR A N 1
ATOM 2946 C CA . TYR A 1 359 ? 1.535 0.625 21.235 1.00 91.44 359 TYR A CA 1
ATOM 2947 C C . TYR A 1 359 ? 2.528 1.729 21.573 1.00 91.44 359 TYR A C 1
ATOM 2949 O O . TYR A 1 359 ? 3.403 2.028 20.768 1.00 91.44 359 TYR A O 1
ATOM 2957 N N . GLU A 1 360 ? 2.461 2.293 22.777 1.00 89.38 360 GLU A N 1
ATOM 2958 C CA . GLU A 1 360 ? 3.415 3.320 23.206 1.00 89.38 360 GLU A CA 1
ATOM 2959 C C . GLU A 1 360 ? 4.856 2.794 23.273 1.00 89.38 360 GLU A C 1
ATOM 2961 O O . GLU A 1 360 ? 5.789 3.538 22.980 1.00 89.38 360 GLU A O 1
ATOM 2966 N N . ALA A 1 361 ? 5.052 1.528 23.660 1.00 88.81 361 ALA A N 1
ATOM 2967 C CA . ALA A 1 361 ? 6.378 0.922 23.742 1.00 88.81 361 ALA A CA 1
ATOM 2968 C C . ALA A 1 361 ? 7.010 0.730 22.356 1.00 88.81 361 ALA A C 1
ATOM 2970 O O . ALA A 1 361 ? 8.140 1.167 22.142 1.00 88.81 361 ALA A O 1
ATOM 2971 N N . GLU A 1 362 ? 6.278 0.133 21.413 1.00 88.00 362 GLU A N 1
ATOM 2972 C CA . GLU A 1 362 ? 6.773 -0.104 20.050 1.00 88.00 362 GLU A CA 1
ATOM 2973 C C . GLU A 1 362 ? 6.923 1.197 19.259 1.00 88.00 362 GLU A C 1
ATOM 2975 O O . GLU A 1 362 ? 7.925 1.391 18.570 1.00 88.00 362 GLU A O 1
ATOM 2980 N N . LEU A 1 363 ? 5.989 2.142 19.414 1.00 86.06 363 LEU A N 1
ATOM 2981 C CA . LEU A 1 363 ? 6.119 3.469 18.813 1.00 86.06 363 LEU A CA 1
ATOM 2982 C C . LEU A 1 363 ? 7.334 4.214 19.379 1.00 86.06 363 LEU A C 1
ATOM 2984 O O . LEU A 1 363 ? 8.101 4.810 18.628 1.00 86.06 363 LEU A O 1
ATOM 2988 N N . GLY A 1 364 ? 7.553 4.141 20.694 1.00 83.56 364 GLY A N 1
ATOM 2989 C CA . GLY A 1 364 ? 8.736 4.702 21.342 1.00 83.56 364 GLY A CA 1
ATOM 2990 C C . GLY A 1 364 ? 10.041 4.081 20.838 1.00 83.56 364 GLY A C 1
ATOM 2991 O O . GLY A 1 364 ? 10.998 4.799 20.538 1.00 83.56 364 GLY A O 1
ATOM 2992 N N . ALA A 1 365 ? 10.069 2.755 20.677 1.00 83.88 365 ALA A N 1
ATOM 2993 C CA . ALA A 1 365 ? 11.203 2.040 20.105 1.00 83.88 365 ALA A CA 1
ATOM 2994 C C . ALA A 1 365 ? 11.460 2.471 18.652 1.00 83.88 365 ALA A C 1
ATOM 2996 O O . ALA A 1 365 ? 12.600 2.788 18.308 1.00 83.88 365 ALA A O 1
ATOM 2997 N N . LEU A 1 366 ? 10.419 2.572 17.820 1.00 83.38 366 LEU A N 1
ATOM 2998 C CA . LEU A 1 366 ? 10.526 3.069 16.448 1.00 83.38 366 LEU A CA 1
ATOM 2999 C C . LEU A 1 366 ? 11.085 4.496 16.407 1.00 83.38 366 LEU A C 1
ATOM 3001 O O . LEU A 1 366 ? 12.042 4.748 15.682 1.00 83.38 366 LEU A O 1
ATOM 3005 N N . LEU A 1 367 ? 10.538 5.413 17.209 1.00 80.75 367 LEU A N 1
ATOM 3006 C CA . LEU A 1 367 ? 10.996 6.803 17.268 1.00 80.75 367 LEU A CA 1
ATOM 3007 C C . LEU A 1 367 ? 12.465 6.899 17.697 1.00 80.75 367 LEU A C 1
ATOM 3009 O O . LEU A 1 367 ? 13.216 7.683 17.124 1.00 80.75 367 LEU A O 1
ATOM 3013 N N . SER A 1 368 ? 12.904 6.066 18.646 1.00 79.62 368 SER A N 1
ATOM 3014 C CA . SER A 1 368 ? 14.317 6.007 19.042 1.00 79.62 368 SER A CA 1
ATOM 3015 C C . SER A 1 368 ? 15.222 5.491 17.915 1.00 79.62 368 SER A C 1
ATOM 3017 O O . SER A 1 368 ? 16.305 6.031 17.692 1.00 79.62 368 SER A O 1
ATOM 3019 N N . ARG A 1 369 ? 14.762 4.495 17.144 1.00 77.94 369 ARG A N 1
ATOM 3020 C CA . ARG A 1 369 ? 15.486 3.967 15.977 1.00 77.94 369 ARG A CA 1
ATOM 3021 C C . ARG A 1 369 ? 15.583 5.012 14.867 1.00 77.94 369 ARG A C 1
ATOM 3023 O O . ARG A 1 369 ? 16.671 5.202 14.333 1.00 77.94 369 ARG A O 1
ATOM 3030 N N . LEU A 1 370 ? 14.487 5.723 14.595 1.00 74.94 370 LEU A N 1
ATOM 3031 C CA . LEU A 1 370 ? 14.418 6.819 13.623 1.00 74.94 370 LEU A CA 1
ATOM 3032 C C . LEU A 1 370 ? 15.299 8.014 14.019 1.00 74.94 370 LEU A C 1
ATOM 3034 O O . LEU A 1 370 ? 15.905 8.649 13.160 1.00 74.94 370 LEU A O 1
ATOM 3038 N N . ALA A 1 371 ? 15.391 8.325 15.314 1.00 71.00 371 ALA A N 1
ATOM 3039 C CA . ALA A 1 371 ? 16.251 9.396 15.814 1.00 71.00 371 ALA A CA 1
ATOM 3040 C C . ALA A 1 371 ? 17.745 9.053 15.682 1.00 71.00 371 ALA A C 1
ATOM 3042 O O . ALA A 1 371 ? 18.557 9.924 15.376 1.00 71.00 371 ALA A O 1
ATOM 3043 N N . ASN A 1 372 ? 18.106 7.782 15.882 1.00 69.25 372 ASN A N 1
ATOM 3044 C CA . ASN A 1 372 ? 19.488 7.310 15.772 1.00 69.25 372 ASN A CA 1
ATOM 3045 C C . ASN A 1 372 ? 19.952 7.160 14.314 1.00 69.25 372 ASN A C 1
ATOM 3047 O O . ASN A 1 372 ? 21.144 7.268 14.031 1.00 69.25 372 ASN A O 1
ATOM 3051 N N . SER A 1 373 ? 19.030 6.947 13.373 1.00 63.72 373 SER A N 1
ATOM 3052 C CA . SER A 1 373 ? 19.311 6.793 11.942 1.00 63.72 373 SER A CA 1
ATOM 3053 C C . SER A 1 373 ? 19.435 8.132 11.207 1.00 63.72 373 SER A C 1
ATOM 3055 O O . SER A 1 373 ? 18.906 8.271 10.107 1.00 63.72 373 SER A O 1
ATOM 3057 N N . GLY A 1 374 ? 20.094 9.134 11.804 1.00 52.53 374 GLY A N 1
ATOM 3058 C CA . GLY A 1 374 ? 20.174 10.536 11.346 1.00 52.53 374 GLY A CA 1
ATOM 3059 C C . GLY A 1 374 ? 20.819 10.795 9.970 1.00 52.53 374 GLY A C 1
ATOM 3060 O O . GLY A 1 374 ? 21.397 11.854 9.755 1.00 52.53 374 GLY A O 1
ATOM 3061 N N . THR A 1 375 ? 20.762 9.841 9.043 1.00 49.00 375 THR A N 1
ATOM 3062 C CA . THR A 1 375 ? 21.443 9.828 7.745 1.00 49.00 375 THR A CA 1
ATOM 3063 C C . THR A 1 375 ? 20.502 10.000 6.548 1.00 49.00 375 THR A C 1
ATOM 3065 O O . THR A 1 375 ? 20.974 10.344 5.469 1.00 49.00 375 THR A O 1
ATOM 3068 N N . THR A 1 376 ? 19.184 9.827 6.696 1.00 53.34 376 THR A N 1
ATOM 3069 C CA . THR A 1 376 ? 18.218 10.069 5.606 1.00 53.34 376 THR A CA 1
ATOM 3070 C C . THR A 1 376 ? 17.267 11.201 5.971 1.00 53.34 376 THR A C 1
ATOM 3072 O O . THR A 1 376 ? 16.478 11.083 6.910 1.00 53.34 376 THR A O 1
ATOM 3075 N N . ILE A 1 377 ? 17.326 12.284 5.197 1.00 53.88 377 ILE A N 1
ATOM 3076 C CA . ILE A 1 377 ? 16.590 13.542 5.397 1.00 53.88 377 ILE A CA 1
ATOM 3077 C C . ILE A 1 377 ? 15.071 13.315 5.599 1.00 53.88 377 ILE A C 1
ATOM 3079 O O . ILE A 1 377 ? 14.456 14.049 6.364 1.00 53.88 377 ILE A O 1
ATOM 3083 N N . GLY A 1 378 ? 14.481 12.259 5.019 1.00 59.03 378 GLY A N 1
ATOM 3084 C CA . GLY A 1 378 ? 13.053 11.930 5.160 1.00 59.03 378 GLY A CA 1
ATOM 3085 C C . GLY A 1 378 ? 12.631 11.208 6.455 1.00 59.03 378 GLY A C 1
ATOM 3086 O O . GLY A 1 378 ? 11.544 11.474 6.970 1.00 59.03 378 GLY A O 1
ATOM 3087 N N . LEU A 1 379 ? 13.461 10.323 7.032 1.00 60.94 379 LEU A N 1
ATOM 3088 C CA . LEU A 1 379 ? 13.088 9.548 8.238 1.00 60.94 379 LEU A CA 1
ATOM 3089 C C . LEU A 1 379 ? 13.039 10.422 9.504 1.00 60.94 379 LEU A C 1
ATOM 3091 O O . LEU A 1 379 ? 12.183 10.225 10.367 1.00 60.94 379 LEU A O 1
ATOM 3095 N N . GLY A 1 380 ? 13.903 11.440 9.588 1.00 61.62 380 GLY A N 1
ATOM 3096 C CA . GLY A 1 380 ? 13.862 12.431 10.668 1.00 61.62 380 GLY A CA 1
ATOM 3097 C C . GLY A 1 380 ? 12.593 13.291 10.626 1.00 61.62 380 GLY A C 1
ATOM 3098 O O . GLY A 1 380 ? 12.006 13.589 11.666 1.00 61.62 380 GLY A O 1
ATOM 3099 N N . THR A 1 381 ? 12.117 13.634 9.424 1.00 68.94 381 THR A N 1
ATOM 3100 C CA . THR A 1 381 ? 10.840 14.334 9.238 1.00 68.94 381 THR A CA 1
ATOM 3101 C C . THR A 1 381 ? 9.654 13.458 9.639 1.00 68.94 381 THR A C 1
ATOM 3103 O O . THR A 1 381 ? 8.732 13.968 10.270 1.00 68.94 381 THR A O 1
ATOM 3106 N N . LEU A 1 382 ? 9.686 12.148 9.358 1.00 71.81 382 LEU A N 1
ATOM 3107 C CA . LEU A 1 382 ? 8.648 11.218 9.818 1.00 71.81 382 LEU A CA 1
ATOM 3108 C C . LEU A 1 382 ? 8.571 11.171 11.351 1.00 71.81 382 LEU A C 1
ATOM 3110 O O . LEU A 1 382 ? 7.483 11.304 11.906 1.00 71.81 382 LEU A O 1
ATOM 3114 N N . ALA A 1 383 ? 9.709 11.043 12.041 1.00 70.44 383 ALA A N 1
ATOM 3115 C CA . ALA A 1 383 ? 9.736 11.040 13.506 1.00 70.44 383 ALA A CA 1
ATOM 3116 C C . ALA A 1 383 ? 9.158 12.339 14.097 1.00 70.44 383 ALA A C 1
ATOM 3118 O O . ALA A 1 383 ? 8.396 12.294 15.062 1.00 70.44 383 ALA A O 1
ATOM 3119 N N . MET A 1 384 ? 9.461 13.491 13.484 1.00 71.25 384 MET A N 1
ATOM 3120 C CA . MET A 1 384 ? 8.877 14.776 13.883 1.00 71.25 384 MET A CA 1
ATOM 3121 C C . MET A 1 384 ? 7.381 14.888 13.579 1.00 71.25 384 MET A C 1
ATOM 3123 O O . MET A 1 384 ? 6.684 15.576 14.314 1.00 71.25 384 MET A O 1
ATOM 3127 N N . ARG A 1 385 ? 6.873 14.257 12.515 1.00 75.44 385 ARG A N 1
ATOM 3128 C CA . ARG A 1 385 ? 5.435 14.261 12.197 1.00 75.44 385 ARG A CA 1
ATOM 3129 C C . ARG A 1 385 ? 4.652 13.399 13.183 1.00 75.44 385 ARG A C 1
ATOM 3131 O O . ARG A 1 385 ? 3.701 13.887 13.784 1.00 75.44 385 ARG A O 1
ATOM 3138 N N . ILE A 1 386 ? 5.132 12.178 13.420 1.00 73.50 386 ILE A N 1
ATOM 3139 C CA . ILE A 1 386 ? 4.513 11.223 14.347 1.00 73.50 386 ILE A CA 1
ATOM 3140 C C . ILE A 1 386 ? 4.521 11.761 15.787 1.00 73.50 386 ILE A C 1
ATOM 3142 O O . ILE A 1 386 ? 3.536 11.611 16.510 1.00 73.50 386 ILE A O 1
ATOM 3146 N N . ASP A 1 387 ? 5.616 12.396 16.219 1.00 72.44 387 ASP A N 1
ATOM 3147 C CA . ASP A 1 387 ? 5.757 12.938 17.575 1.00 72.44 387 ASP A CA 1
ATOM 3148 C C . ASP A 1 387 ? 5.933 14.463 17.588 1.00 72.44 387 ASP A C 1
ATOM 3150 O O . ASP A 1 387 ? 6.789 15.005 18.291 1.00 72.44 387 ASP A O 1
ATOM 3154 N N . PHE A 1 388 ? 5.095 15.178 16.828 1.00 60.59 388 PHE A N 1
ATOM 3155 C CA . PHE A 1 388 ? 5.161 16.644 16.730 1.00 60.59 388 PHE A CA 1
ATOM 3156 C C . PHE A 1 388 ? 5.070 17.334 18.100 1.00 60.59 388 PHE A C 1
ATOM 3158 O O . PHE A 1 388 ? 5.780 18.300 18.376 1.00 60.59 388 PHE A O 1
ATOM 3165 N N . ASN A 1 389 ? 4.240 16.788 18.995 1.00 62.41 389 ASN A N 1
ATOM 3166 C CA . ASN A 1 389 ? 4.043 17.308 20.351 1.00 62.41 389 ASN A CA 1
ATOM 3167 C C . ASN A 1 389 ? 5.000 16.711 21.398 1.00 62.41 389 ASN A C 1
ATOM 3169 O O . ASN A 1 389 ? 4.859 17.025 22.580 1.00 62.41 389 ASN A O 1
ATOM 3173 N N . ARG A 1 390 ? 5.945 15.843 21.009 1.00 61.06 390 ARG A N 1
ATOM 3174 C CA . ARG A 1 390 ? 6.846 15.118 21.926 1.00 61.06 390 ARG A CA 1
ATOM 3175 C C . ARG A 1 390 ? 6.145 14.286 23.008 1.00 61.06 390 ARG A C 1
ATOM 3177 O O . ARG A 1 390 ? 6.711 14.009 24.066 1.00 61.06 390 ARG A O 1
ATOM 3184 N N . TYR A 1 391 ? 4.900 13.889 22.771 1.00 63.75 391 TYR A N 1
ATOM 3185 C CA . TYR A 1 391 ? 4.120 13.113 23.728 1.00 63.75 391 TYR A CA 1
ATOM 3186 C C . TYR A 1 391 ? 4.778 11.757 24.018 1.00 63.75 391 TYR A C 1
ATOM 3188 O O . TYR A 1 391 ? 4.841 11.330 25.175 1.00 63.75 391 TYR A O 1
ATOM 3196 N N . TYR A 1 392 ? 5.310 11.108 22.980 1.00 64.19 392 TYR A N 1
ATOM 3197 C CA . TYR A 1 392 ? 5.879 9.763 23.072 1.00 64.19 392 TYR A CA 1
ATOM 3198 C C . TYR A 1 392 ? 7.354 9.781 23.495 1.00 64.19 392 TYR A C 1
ATOM 3200 O O . TYR A 1 392 ? 7.778 8.974 24.320 1.00 64.19 392 TYR A O 1
ATOM 3208 N N . SER A 1 393 ? 8.139 10.748 23.018 1.00 58.66 393 SER A N 1
ATOM 3209 C CA . SER A 1 393 ? 9.547 10.905 23.416 1.00 58.66 393 SER A CA 1
ATOM 3210 C C . SER A 1 393 ? 9.730 11.213 24.909 1.00 58.66 393 SER A C 1
ATOM 3212 O O . SER A 1 393 ? 10.666 10.691 25.521 1.00 58.66 393 SER A O 1
ATOM 3214 N N . VAL A 1 394 ? 8.819 11.978 25.528 1.00 58.03 394 VAL A N 1
ATOM 3215 C CA . VAL A 1 394 ? 8.837 12.284 26.976 1.00 58.03 394 VAL A CA 1
ATOM 3216 C C . VAL A 1 394 ? 8.416 11.081 27.831 1.00 58.03 394 VAL A C 1
ATOM 3218 O O . VAL A 1 394 ? 8.958 10.852 28.913 1.00 58.03 394 VAL A O 1
ATOM 3221 N N . THR A 1 395 ? 7.467 10.269 27.358 1.00 53.31 395 THR A N 1
ATOM 3222 C CA . THR A 1 395 ? 7.027 9.066 28.089 1.00 53.31 395 THR A CA 1
ATOM 3223 C C . THR A 1 395 ? 8.062 7.945 28.052 1.00 53.31 395 THR A C 1
ATOM 3225 O O . THR A 1 395 ? 8.160 7.189 29.018 1.00 53.31 395 THR A O 1
ATOM 3228 N N . VAL A 1 396 ? 8.865 7.854 26.989 1.00 50.16 396 VAL A N 1
ATOM 3229 C CA . VAL A 1 396 ? 9.993 6.911 26.907 1.00 50.16 396 VAL A CA 1
ATOM 3230 C C . VAL A 1 396 ? 11.142 7.339 27.822 1.00 50.16 396 VAL A C 1
ATOM 3232 O O . VAL A 1 396 ? 11.679 6.501 28.541 1.00 50.16 396 VAL A O 1
ATOM 3235 N N . THR A 1 397 ? 11.481 8.632 27.877 1.00 43.81 397 THR A N 1
ATOM 3236 C CA . THR A 1 397 ? 12.531 9.131 28.790 1.00 43.81 397 THR A CA 1
ATOM 3237 C C . THR A 1 397 ? 12.158 8.944 30.262 1.00 43.81 397 THR A C 1
ATOM 3239 O O . THR A 1 397 ? 12.999 8.514 31.043 1.00 43.81 397 THR A O 1
ATOM 3242 N N . ASN A 1 398 ? 10.888 9.138 30.629 1.00 39.12 398 ASN A N 1
ATOM 3243 C CA . ASN A 1 398 ? 10.388 8.885 31.989 1.00 39.12 398 ASN A CA 1
ATOM 3244 C C . ASN A 1 398 ? 10.244 7.395 32.365 1.00 39.12 398 ASN A C 1
ATOM 3246 O O . ASN A 1 398 ? 9.872 7.101 33.494 1.00 39.12 398 ASN A O 1
ATOM 3250 N N . ARG A 1 399 ? 10.466 6.451 31.437 1.00 38.31 399 ARG A N 1
ATOM 3251 C CA . ARG A 1 399 ? 10.521 5.002 31.734 1.00 38.31 399 ARG A CA 1
ATOM 3252 C C . ARG A 1 399 ? 11.956 4.466 31.834 1.00 38.31 399 ARG A C 1
ATOM 3254 O O . ARG A 1 399 ? 12.128 3.311 32.214 1.00 38.31 399 ARG A O 1
ATOM 3261 N N . ILE A 1 400 ? 12.957 5.265 31.451 1.00 35.94 400 ILE A N 1
ATOM 3262 C CA . ILE A 1 400 ? 14.391 4.916 31.489 1.00 35.94 400 ILE A CA 1
ATOM 3263 C C . ILE A 1 400 ? 15.086 5.524 32.728 1.00 35.94 400 ILE A C 1
ATOM 3265 O O . ILE A 1 400 ? 16.174 5.085 33.097 1.00 35.94 400 ILE A O 1
ATOM 3269 N N . ILE A 1 401 ? 14.439 6.487 33.390 1.00 30.30 401 ILE A N 1
ATOM 3270 C CA . ILE A 1 401 ? 14.780 7.016 34.723 1.00 30.30 401 ILE A CA 1
ATOM 3271 C C . ILE A 1 401 ? 13.814 6.390 35.726 1.00 30.30 401 ILE A C 1
ATOM 3273 O O . ILE A 1 401 ? 14.274 6.021 36.830 1.00 30.30 401 ILE A O 1
#

Organism: NCBI:txid143950

InterPro domains:
  IPR007259 Gamma-tubulin complex component protein [PTHR19302] (7-393)
  IPR040457 Gamma tubulin complex component, C-terminal [PF04130] (88-392)
  IPR042241 Gamma tubulin complex component, C-terminal domain superfamily [G3DSA:1.20.120.1900] (87-391)